Protein 8DKR (pdb70)

Sequence (486 aa):
GIPKTGGDKSVINLKFILAAIDAHKKLGWEPAGSKRIGFDVADDGEDANATTLMHGNVIMEVDEWDGLEDELLKSSSRVYNLAKIKGASVTYDSIGVGAHVGSKFAELNDASPDFKLIYDPFNAGGAVDKPDDVYMKLPHTTIKNKDHFSNIKAQKWEEVATRFRKTYEAVEHGKVYPFDELISINSETIHPDKLNQLCIELSSPRKDLDMNGRFKVESKKDMREKRKIKSPNIADSVIMSAILPIRKKSVINLKFILAAIDAHKKLGWEPAGSKRIGFDVADDGEDANATTLMHGNVIMEVDEWDGLEDELLKSSSRVYNLAKIKGASVTYDSIGVGAHVGSKFAELNDASPDFKLIYDPFNAGGAVDKPDDVYMKLPHTTIKNKDHFSNIKAQKWEEVATRFRKTYEAVEHGKVYPFDELISINSETIHPDKLNQLCIELSSPRKDLDMNGRFKVESKKDMREKRKIKSPNIADSVIMSAILPI

Radius of gyration: 25.77 Å; Cα contacts (8 Å, |Δi|>4): 961; chains: 2; bounding box: 63×64×79 Å

Solvent-accessible surface area: 23633 Å² total; per-residue (Å²): 121,130,28,137,96,53,68,88,116,28,9,0,47,18,59,28,0,5,1,0,18,20,0,1,119,98,51,56,34,104,28,80,52,66,77,13,0,0,0,7,1,2,47,70,73,118,9,14,2,0,4,0,9,1,44,11,11,0,0,35,52,20,57,54,33,121,6,69,87,131,76,6,110,159,5,0,36,98,0,9,76,41,0,98,134,61,52,6,35,0,17,12,17,22,84,53,16,0,69,91,0,15,77,44,0,35,109,57,19,122,85,15,127,108,40,124,6,120,61,67,86,17,73,21,55,17,91,15,31,124,56,96,70,78,75,94,162,77,117,176,93,36,47,59,18,87,73,14,11,23,30,21,49,0,18,12,4,33,61,1,12,41,31,0,99,42,0,18,39,8,26,22,53,56,110,137,34,77,85,103,65,1,0,0,0,11,27,155,62,11,111,96,99,52,28,59,50,0,2,66,21,0,16,18,3,65,79,23,50,23,203,113,38,58,9,59,5,14,36,60,118,20,3,64,112,140,58,162,56,180,8,5,4,0,0,30,0,0,3,6,0,2,21,86,112,90,222,255,147,21,11,0,31,13,77,34,0,11,7,0,26,27,0,2,114,106,53,56,30,121,28,79,52,61,81,8,0,0,0,9,2,1,62,72,69,110,10,12,2,0,4,0,7,4,44,13,15,0,0,32,50,21,59,54,31,122,7,57,89,132,68,6,89,152,4,0,35,96,0,11,77,44,0,103,130,60,52,7,24,1,13,14,17,20,78,50,16,0,66,91,0,13,74,46,0,38,95,37,23,129,82,16,117,137,42,123,7,115,61,54,86,21,66,24,51,18,88,12,76,144,56,92,63,76,76,96,152,79,117,177,92,33,54,68,16,97,73,41,9,22,27,13,44,0,10,29,3,38,87,6,14,40,59,0,91,41,0,28,41,10,33,94,119,59,92,136,36,83,86,100,66,0,0,0,0,10,33,139,58,10,108,83,76,72,30,20,51,0,2,17,18,0,12,13,1,88,120,46,119,24,202,114,52,63,20,50,3,12,30,59,122,20,7,55,116,141,36,130,9,126,7,2,4,2,0,28,0,0,3,6,0,15,21,106,80,150

Nearest PDB structures (foldseek):
  8dkr-assembly2_A  TM=1.004E+00  e=5.400E-51  Pseudomonas phage vB_PaeM_E217
  5c2f-assembly1_A  TM=9.040E-01  e=6.160E-22  Lederbergvirus Sf6
  4iee-assembly1_A  TM=9.134E-01  e=1.590E-20  Lederbergvirus Sf6
  5c10-assembly1_A  TM=8.909E-01  e=2.405E-20  Lederbergvirus Sf6
  5c15-assembly1_A  TM=8.812E-01  e=3.428E-20  Lederbergvirus Sf6

CATH classification: 3.30.420.240

Organism: NCBI:txid2034346

B-factor: mean 41.55, std 8.87, range [20.37, 93.96]

Foldseek 3Di:
DFFAADDAFFLADLLLLVLQACLCVVVPHDQADAWEKFWEADADPLDWIKIWIGRQQETFEIDTGHDHLVCLLVVLVVVVVVCVVVVHAYEYACPHSNVPNVVSLVVVQVVDPPDRHHYDYDHLQAAAPQQQDFPADDPPDGQTNVNAARHNNQVLSNQLSQQSVVSSCCRVVVDDDDPSSHHHYHPVNYDPVRSVLLSCLSRRWRWRADPSSYIDTHDPVCCCPVPNHGHSNRNSRVSRRPDDDDDD/DFLADLLLLVLQACLCVVVPHDQADAWEKFWEADQDQLAWIKIWIGRQQETFEIDTGHDHLVCLLVVLVVVVVVCVVVVHAYEYACPHSNVCNVVSLVVVQVVDPPDRHHYDYDHLQAAAPQQQDFPADDPPGGQGNVNAARHNNQVLSNQLSQQSVVSSCCRPVVDDDDPSSHHHYHDVNYDPVRSVLLSCLLRQWHWDADPSRYTDTHDQVCCCPVPNDGHSNRNSRVSSRPDDDD

Secondary structure (DSSP, 8-state):
-BSS-HHHHHHHBTHHHHHT----S-EEEEEE---STT--EEEEEEETTEEEEEEEE---GGGHHHHHHHHHHHHHHHT-EEEEE-SGGGGGHHHHHHHHHHH-SS----EEEE-TTSPPSSTTSEEEE-SS-EEEHHHHBSSHHHHHHHHHHHHHHHHHHHHHH-----GGGS-EE-GGGS-HHHHHHHHHHHT-SBEEE-TTS-EEEPPHHHHHHHH-----HHHHHHHHHT----/-----SS--BSS-HHHHHHHBTHHHHHT----S-EEEEEE---STT--EEEEEEETTEEEEEEEE---GGGHHHHHHHHHHHHHHHT-EEEEE-SGGGGGHHHHHHHHHHH-SS----EEEE-TTSPPSSTTSEEEE-SS-EEEHHHHBSSHHHHHHHHHHHHHHHHHHHHHS-----GGGS-EE-GGGS-HHHHHHHHHHHT-SBEEE-TTS-EEEPPHHHHHHHS-----HHHHHHHHHTPPP---

Structure (mmCIF, N/CA/C/O backbone):
data_8DKR
#
_entry.id   8DKR
#
_cell.length_a   59.601
_cell.length_b   62.628
_cell.length_c   149.253
_cell.angle_alpha   90.000
_cell.angle_beta   90.000
_cell.angle_gamma   90.000
#
_symmetry.space_group_name_H-M   'P 21 21 21'
#
loop_
_entity.id
_entity.type
_entity.pdbx_description
1 polymer 'Large terminase protein'
2 non-polymer 'MAGNESIUM ION'
3 water water
#
loop_
_atom_site.group_PDB
_atom_site.id
_atom_site.type_symbol
_atom_site.label_atom_id
_atom_site.label_alt_id
_atom_site.label_comp_id
_atom_site.label_asym_id
_atom_site.label_entity_id
_atom_site.label_seq_id
_atom_site.pdbx_PDB_ins_code
_atom_site.Cartn_x
_atom_site.Cartn_y
_atom_site.Cartn_z
_atom_site.occupancy
_atom_site.B_iso_or_equiv
_atom_site.auth_seq_id
_atom_site.auth_comp_id
_atom_site.auth_asym_id
_atom_site.auth_atom_id
_atom_site.pdbx_PDB_model_num
ATOM 1 N N . GLY A 1 1 ? 6.401 49.155 62.511 1.00 43.14 206 GLY B N 1
ATOM 2 C CA . GLY A 1 1 ? 5.986 50.480 62.932 1.00 50.08 206 GLY B CA 1
ATOM 3 C C . GLY A 1 1 ? 5.787 50.590 64.431 1.00 53.53 206 GLY B C 1
ATOM 4 O O . GLY A 1 1 ? 6.570 50.050 65.214 1.00 56.70 206 GLY B O 1
ATOM 5 N N . ILE A 1 2 ? 4.731 51.292 64.831 1.00 49.36 207 ILE B N 1
ATOM 6 C CA . ILE A 1 2 ? 4.429 51.495 66.246 1.00 45.28 207 ILE B CA 1
ATOM 7 C C . ILE A 1 2 ? 3.997 50.173 66.868 1.00 46.21 207 ILE B C 1
ATOM 8 O O . ILE A 1 2 ? 3.546 49.267 66.151 1.00 44.65 207 ILE B O 1
ATOM 13 N N . PRO A 1 3 ? 4.123 50.014 68.184 1.00 41.39 208 PRO B N 1
ATOM 14 C CA . PRO A 1 3 ? 3.635 48.786 68.821 1.00 42.06 208 PRO B CA 1
ATOM 15 C C . PRO A 1 3 ? 2.123 48.663 68.688 1.00 40.31 208 PRO B C 1
ATOM 16 O O . PRO A 1 3 ? 1.386 49.645 68.802 1.00 35.65 208 PRO B O 1
ATOM 20 N N . LYS A 1 4 ? 1.666 47.437 68.434 1.00 41.15 209 LYS B N 1
ATOM 21 C CA . LYS A 1 4 ? 0.255 47.155 68.207 1.00 43.07 209 LYS B CA 1
ATOM 22 C C . LYS A 1 4 ? -0.097 45.809 68.821 1.00 42.49 209 LYS B C 1
ATOM 23 O O . LYS A 1 4 ? 0.778 44.997 69.133 1.00 45.03 209 LYS B O 1
ATOM 29 N N . THR A 1 5 ? -1.396 45.573 68.978 1.00 44.67 210 THR B N 1
ATOM 30 C CA . THR A 1 5 ? -1.911 44.311 69.485 1.00 47.65 210 THR B CA 1
ATOM 31 C C . THR A 1 5 ? -2.604 43.540 68.367 1.00 46.76 210 THR B C 1
ATOM 32 O O . THR A 1 5 ? -2.973 44.098 67.331 1.00 51.28 210 THR B O 1
ATOM 36 N N . GLY A 1 6 ? -2.773 42.242 68.591 1.00 49.33 211 GLY B N 1
ATOM 37 C CA . GLY A 1 6 ? -3.419 41.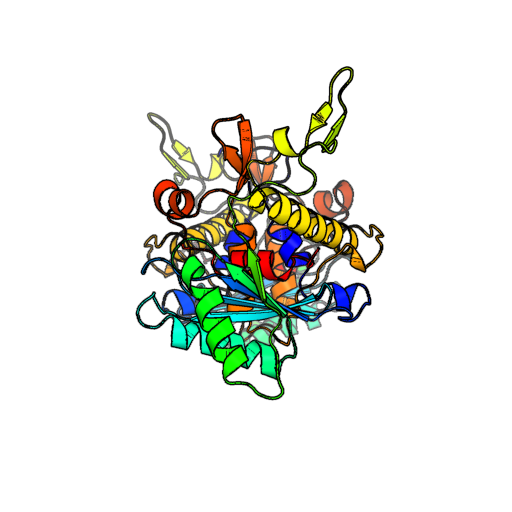392 67.616 1.00 50.37 211 GLY B CA 1
ATOM 38 C C . GLY A 1 6 ? -2.520 41.066 66.438 1.00 57.73 211 GLY B C 1
ATOM 39 O O . GLY A 1 6 ? -1.303 41.276 66.454 1.00 56.83 211 GLY B O 1
ATOM 40 N N . GLY A 1 7 ? -3.149 40.538 65.390 1.00 56.44 212 GLY B N 1
ATOM 41 C CA . GLY A 1 7 ? -2.408 40.149 64.206 1.00 52.53 212 GLY B CA 1
ATOM 42 C C . GLY A 1 7 ? -1.654 38.845 64.412 1.00 54.24 212 GLY B C 1
ATOM 43 O O . GLY A 1 7 ? -2.047 37.985 65.202 1.00 53.45 212 GLY B O 1
ATOM 44 N N . ASP A 1 8 ? -0.541 38.703 63.678 1.00 57.38 213 ASP B N 1
ATOM 45 C CA . ASP A 1 8 ? 0.270 37.494 63.778 1.00 57.35 213 ASP B CA 1
ATOM 46 C C . ASP A 1 8 ? 1.736 37.758 63.454 1.00 56.92 213 ASP B C 1
ATOM 47 O O . ASP A 1 8 ? 2.430 36.861 62.961 1.00 60.76 213 ASP B O 1
ATOM 52 N N . LYS A 1 9 ? 2.228 38.964 63.726 1.00 51.83 214 LYS B N 1
ATOM 53 C CA . LYS A 1 9 ? 3.598 39.307 63.374 1.00 51.24 214 LYS B CA 1
ATOM 54 C C . LYS A 1 9 ? 4.567 38.815 64.439 1.00 45.71 214 LYS B C 1
ATOM 55 O O . LYS A 1 9 ? 4.382 39.080 65.631 1.00 45.62 214 LYS B O 1
ATOM 61 N N . SER A 1 10 ? 5.606 38.108 64.005 1.00 44.31 215 SER B N 1
ATOM 62 C CA . SER A 1 10 ? 6.616 37.616 64.930 1.00 40.20 215 SER B CA 1
ATOM 63 C C . SER A 1 10 ? 7.443 38.777 65.466 1.00 39.94 215 SER B C 1
ATOM 64 O O . SER A 1 10 ? 7.668 39.777 64.778 1.00 36.86 215 SER B O 1
ATOM 67 N N . VAL A 1 11 ? 7.898 38.644 66.714 1.00 38.03 216 VAL B N 1
ATOM 68 C CA . VAL A 1 11 ? 8.881 39.595 67.224 1.00 34.06 216 VAL B CA 1
ATOM 69 C C . VAL A 1 11 ? 10.159 39.513 66.398 1.00 36.43 216 VAL B C 1
ATOM 70 O O . VAL A 1 11 ? 10.758 40.537 66.046 1.00 31.39 216 VAL B O 1
ATOM 74 N N . ILE A 1 12 ? 10.575 38.298 66.045 1.00 31.72 217 ILE B N 1
ATOM 75 C CA . ILE A 1 12 ? 11.761 38.067 65.230 1.00 31.61 217 ILE B CA 1
ATOM 76 C C . ILE A 1 12 ? 11.304 37.360 63.961 1.00 36.12 217 ILE B C 1
ATOM 77 O O . ILE A 1 12 ? 10.903 36.189 64.005 1.00 32.51 217 ILE B O 1
ATOM 82 N N . ASN A 1 13 ? 11.360 38.069 62.835 1.00 32.78 218 ASN B N 1
ATOM 83 C CA . ASN A 1 13 ? 10.929 37.503 61.563 1.00 35.66 218 ASN B CA 1
ATOM 84 C C . ASN A 1 13 ? 11.782 36.291 61.206 1.00 35.66 218 ASN B C 1
ATOM 85 O O . ASN A 1 13 ? 13.012 36.336 61.293 1.00 36.22 218 ASN B O 1
ATOM 90 N N . LEU A 1 14 ? 11.113 35.203 60.806 1.00 37.03 219 LEU B N 1
ATOM 91 C CA . LEU A 1 14 ? 11.803 33.952 60.500 1.00 34.64 219 LEU B CA 1
ATOM 92 C C . LEU A 1 14 ? 12.876 34.132 59.433 1.00 36.30 219 LEU B C 1
ATOM 93 O O . LEU A 1 14 ? 13.919 33.465 59.485 1.00 35.76 219 LEU B O 1
ATOM 98 N N . LYS A 1 15 ? 12.647 35.019 58.460 1.00 35.93 220 LYS B N 1
ATOM 99 C CA . LYS A 1 15 ? 13.634 35.196 57.401 1.00 36.11 220 LYS B CA 1
ATOM 100 C C . LYS A 1 15 ? 14.912 35.834 57.932 1.00 37.70 220 LYS B C 1
ATOM 101 O O . LYS A 1 15 ? 16.006 35.511 57.453 1.00 32.93 220 LYS B O 1
ATOM 107 N N . PHE A 1 16 ? 14.799 36.700 58.945 1.00 31.63 221 PHE B N 1
ATOM 108 C CA . PHE A 1 16 ? 15.987 37.214 59.620 1.00 32.17 221 PHE B CA 1
ATOM 109 C C . PHE A 1 16 ? 16.792 36.074 60.231 1.00 33.69 221 PHE B C 1
ATOM 110 O O . PHE A 1 16 ? 18.020 36.009 60.086 1.00 35.80 221 PHE B O 1
ATOM 118 N N . ILE A 1 17 ? 16.106 35.164 60.925 1.00 34.11 222 ILE B N 1
ATOM 119 C CA . ILE A 1 17 ? 16.778 34.055 61.598 1.00 33.71 222 ILE B CA 1
ATOM 120 C C . ILE A 1 17 ? 17.479 33.163 60.585 1.00 34.45 222 ILE B C 1
ATOM 121 O O . ILE A 1 17 ? 18.630 32.754 60.784 1.00 31.52 222 ILE B O 1
ATOM 126 N N . LEU A 1 18 ? 16.792 32.839 59.487 1.00 37.41 223 LEU B N 1
ATOM 127 C CA . LEU A 1 18 ? 17.418 32.040 58.437 1.00 34.28 223 LEU B CA 1
ATOM 128 C C . LEU A 1 18 ? 18.645 32.742 57.867 1.00 33.37 223 LEU B C 1
ATOM 129 O O . LEU A 1 18 ? 19.700 32.123 57.689 1.00 35.99 223 LEU B O 1
ATOM 134 N N . ALA A 1 19 ? 18.525 34.038 57.565 1.00 30.50 224 ALA B N 1
ATOM 135 C CA . ALA A 1 19 ? 19.671 34.774 57.043 1.00 33.26 224 ALA B CA 1
ATOM 136 C C . ALA A 1 19 ? 20.831 34.785 58.031 1.00 39.19 224 ALA B C 1
ATOM 137 O O . ALA A 1 19 ? 21.995 34.841 57.617 1.00 37.91 224 ALA B O 1
ATOM 139 N N . ALA A 1 20 ? 20.539 34.722 59.332 1.00 34.31 225 ALA B N 1
ATOM 140 C CA . ALA A 1 20 ? 21.582 34.764 60.350 1.00 33.75 225 ALA B CA 1
ATOM 141 C C . ALA A 1 20 ? 22.342 33.451 60.501 1.00 36.19 225 ALA B C 1
ATOM 142 O O . ALA A 1 20 ? 23.404 33.445 61.133 1.00 34.94 225 ALA B O 1
ATOM 144 N N . ILE A 1 21 ? 21.833 32.347 59.954 1.00 36.09 226 ILE B N 1
ATOM 145 C CA . ILE A 1 21 ? 22.511 31.061 60.090 1.00 35.96 226 ILE B CA 1
ATOM 146 C C . ILE A 1 21 ? 23.838 31.117 59.343 1.00 39.31 226 ILE B C 1
ATOM 147 O O . ILE A 1 21 ? 23.871 31.327 58.126 1.00 34.15 226 ILE B O 1
ATOM 152 N N . ASP A 1 22 ? 24.938 30.927 60.076 1.00 38.25 227 ASP B N 1
ATOM 153 C CA . ASP A 1 22 ? 26.291 31.030 59.526 1.00 34.92 227 ASP B CA 1
ATOM 154 C C . ASP A 1 22 ? 26.527 32.380 58.859 1.00 36.18 227 ASP B C 1
ATOM 155 O O . ASP A 1 22 ? 27.341 32.497 57.939 1.00 38.33 227 ASP B O 1
ATOM 160 N N . ALA A 1 23 ? 25.805 33.407 59.318 1.00 32.58 228 ALA B N 1
ATOM 161 C CA . ALA A 1 23 ? 25.983 34.746 58.768 1.00 34.87 228 ALA B CA 1
ATOM 162 C C . ALA A 1 23 ? 27.405 35.251 58.963 1.00 39.12 228 ALA B C 1
ATOM 163 O O . ALA A 1 23 ? 27.902 36.024 58.139 1.00 35.95 228 ALA B O 1
ATOM 165 N N . HIS A 1 24 ? 28.073 34.838 60.044 1.00 36.13 229 HIS B N 1
ATOM 166 C CA . HIS A 1 24 ? 29.452 35.266 60.250 1.00 34.34 229 HIS B CA 1
ATOM 167 C C . HIS A 1 24 ? 30.388 34.620 59.237 1.00 38.99 229 HIS B C 1
ATOM 168 O O . HIS A 1 24 ? 31.407 35.217 58.868 1.00 36.30 229 HIS B O 1
ATOM 175 N N . LYS A 1 25 ? 30.060 33.410 58.776 1.00 39.15 230 LYS B N 1
ATOM 176 C CA . LYS A 1 25 ? 30.820 32.797 57.691 1.00 38.79 230 LYS B CA 1
ATOM 177 C C . LYS A 1 25 ? 30.566 33.519 56.374 1.00 41.48 230 LYS B C 1
ATOM 178 O O . LYS A 1 25 ? 31.497 33.750 55.593 1.00 42.87 230 LYS B O 1
ATOM 184 N N . LYS A 1 26 ? 29.307 33.880 56.113 1.00 39.99 231 LYS B N 1
ATOM 185 C CA . LYS A 1 26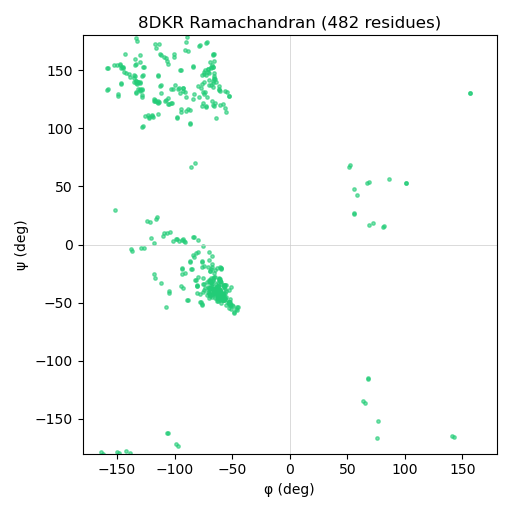 ? 28.958 34.558 54.869 1.00 40.88 231 LYS B CA 1
ATOM 186 C C . LYS A 1 26 ? 29.578 35.949 54.794 1.00 44.13 231 LYS B C 1
ATOM 187 O O . LYS A 1 26 ? 30.076 36.356 53.738 1.00 44.12 231 LYS B O 1
ATOM 193 N N . LEU A 1 27 ? 29.557 36.692 55.901 1.00 40.16 232 LEU B N 1
ATOM 194 C CA . LEU A 1 27 ? 30.013 38.075 55.909 1.00 39.66 232 LEU B CA 1
ATOM 195 C C . LEU A 1 27 ? 31.474 38.228 56.308 1.00 41.85 232 LEU B C 1
ATOM 196 O O . LEU A 1 27 ? 32.074 39.267 56.004 1.00 45.52 232 LEU B O 1
ATOM 201 N N . GLY A 1 28 ? 32.055 37.241 56.990 1.00 43.77 233 GLY B N 1
ATOM 202 C CA . GLY A 1 28 ? 33.492 37.218 57.185 1.00 46.89 233 GLY B CA 1
ATOM 203 C C . GLY A 1 28 ? 34.006 37.686 58.532 1.00 42.95 233 GLY B C 1
ATOM 204 O O . GLY A 1 28 ? 34.876 38.559 58.596 1.00 43.82 233 GLY B O 1
ATOM 205 N N . TRP A 1 29 ? 33.488 37.116 59.617 1.00 42.26 234 TRP B N 1
ATOM 206 C CA . TRP A 1 29 ? 34.047 37.334 60.943 1.00 38.72 234 TRP B CA 1
ATOM 207 C C . TRP A 1 29 ? 33.887 36.066 61.767 1.00 36.39 234 TRP B C 1
ATOM 208 O O . TRP A 1 29 ? 32.980 35.265 61.542 1.00 35.14 234 TRP B O 1
ATOM 219 N N . GLU A 1 30 ? 34.789 35.878 62.707 1.00 34.89 235 GLU B N 1
ATOM 220 C CA . GLU A 1 30 ? 34.767 34.731 63.596 1.00 36.39 235 GLU B CA 1
ATOM 221 C C . GLU A 1 30 ? 34.300 35.149 64.990 1.00 37.11 235 GLU B C 1
ATOM 222 O O . GLU A 1 30 ? 34.421 36.320 65.370 1.00 34.68 235 GLU B O 1
ATOM 228 N N . PRO A 1 31 ? 33.742 34.223 65.775 1.00 35.39 236 PRO B N 1
ATOM 229 C CA . PRO A 1 31 ? 33.226 34.591 67.105 1.00 35.20 236 PRO B CA 1
ATOM 230 C C . PRO A 1 31 ? 34.305 35.208 67.983 1.00 33.73 236 PRO B C 1
ATOM 231 O O . PRO A 1 31 ? 35.344 34.598 68.250 1.00 33.28 236 PRO B O 1
ATOM 235 N N . ALA A 1 32 ? 34.052 36.441 68.418 1.00 33.36 237 ALA B N 1
ATOM 236 C CA . ALA A 1 32 ? 34.977 37.177 69.271 1.00 34.13 237 ALA B CA 1
ATOM 237 C C . ALA A 1 32 ? 34.179 38.099 70.181 1.00 37.79 237 ALA B C 1
ATOM 238 O O . ALA A 1 32 ? 33.326 38.855 69.706 1.00 39.50 237 ALA B O 1
ATOM 240 N N . GLY A 1 33 ? 34.458 38.036 71.475 1.00 33.64 238 GLY B N 1
ATOM 241 C CA . GLY A 1 33 ? 33.773 38.828 72.468 1.00 33.90 238 GLY B CA 1
ATOM 242 C C . GLY A 1 33 ? 33.567 38.023 73.730 1.00 33.00 238 GLY B C 1
ATOM 243 O O . GLY A 1 33 ? 34.164 36.965 73.919 1.00 33.61 238 GLY B O 1
ATOM 244 N N . SER A 1 34 ? 32.702 38.532 74.603 1.00 34.82 239 SER B N 1
ATOM 245 C CA . SER A 1 34 ? 32.440 37.861 75.867 1.00 36.43 239 SER B CA 1
ATOM 246 C C . SER A 1 34 ? 31.646 36.580 75.635 1.00 36.15 239 SER B C 1
ATOM 247 O O . SER A 1 34 ? 30.877 36.465 74.677 1.00 31.05 239 SER B O 1
ATOM 250 N N . LYS A 1 35 ? 31.838 35.610 76.525 1.00 30.47 240 LYS B N 1
ATOM 251 C CA . LYS A 1 35 ? 31.117 34.346 76.459 1.00 34.31 240 LYS B CA 1
ATOM 252 C C . LYS A 1 35 ? 29.998 34.345 77.491 1.00 32.47 240 LYS B C 1
ATOM 253 O O . LYS A 1 35 ? 30.248 34.510 78.692 1.00 36.41 240 LYS B O 1
ATOM 259 N N . ARG A 1 36 ? 28.767 34.159 77.020 1.00 34.69 241 ARG B N 1
ATOM 260 C CA . ARG A 1 36 ? 27.592 34.316 77.863 1.00 33.44 241 ARG B CA 1
ATOM 261 C C . ARG A 1 36 ? 26.646 33.143 77.667 1.00 33.70 241 ARG B C 1
ATOM 262 O O . ARG A 1 36 ? 26.446 32.668 76.546 1.00 34.68 241 ARG B O 1
ATOM 270 N N . ILE A 1 37 ? 26.049 32.695 78.767 1.00 31.60 242 ILE B N 1
ATOM 271 C CA . ILE A 1 37 ? 25.087 31.605 78.768 1.00 29.12 242 ILE B CA 1
ATOM 272 C C . ILE A 1 37 ? 23.758 32.141 79.270 1.00 30.93 242 ILE B C 1
ATOM 273 O O . ILE A 1 37 ? 23.691 32.720 80.358 1.00 33.08 242 ILE B O 1
ATOM 278 N N . GLY A 1 38 ? 22.707 31.947 78.481 1.00 27.93 243 GLY B N 1
ATOM 279 C CA . GLY A 1 38 ? 21.355 32.164 78.953 1.00 30.88 243 GLY B CA 1
ATOM 280 C C . GLY A 1 38 ? 20.786 30.859 79.491 1.00 31.81 243 GLY B C 1
ATOM 281 O O . GLY A 1 38 ? 20.936 29.803 78.879 1.00 31.42 243 GLY B O 1
ATOM 282 N N . PHE A 1 39 ? 20.147 30.951 80.656 1.00 30.74 244 PHE B N 1
ATOM 283 C CA . PHE A 1 39 ? 19.665 29.783 81.395 1.00 31.95 244 PHE B CA 1
ATOM 284 C C . PHE A 1 39 ? 18.193 30.007 81.728 1.00 34.94 244 PHE B C 1
ATOM 285 O O . PHE A 1 39 ? 17.864 30.751 82.659 1.00 28.97 244 PHE B O 1
ATOM 293 N N . ASP A 1 40 ? 17.308 29.373 80.961 1.00 33.82 245 ASP B N 1
ATOM 294 C CA . ASP A 1 40 ? 15.883 29.394 81.259 1.00 40.66 245 ASP B CA 1
ATOM 295 C C . ASP A 1 40 ? 15.526 28.186 82.117 1.00 39.76 245 ASP B C 1
ATOM 296 O O . ASP A 1 40 ? 15.898 27.051 81.792 1.00 37.72 245 ASP B O 1
ATOM 301 N N . VAL A 1 41 ? 14.780 28.437 83.191 1.00 37.69 246 VAL B N 1
ATOM 302 C CA . VAL A 1 41 ? 14.544 27.474 84.262 1.00 41.40 246 VAL B CA 1
ATOM 303 C C . VAL A 1 41 ? 13.106 26.987 84.154 1.00 42.75 246 VAL B C 1
ATOM 304 O O . VAL A 1 41 ? 12.167 27.794 84.167 1.00 42.32 246 VAL B O 1
ATOM 308 N N . ALA A 1 42 ? 12.933 25.671 84.052 1.00 40.93 247 ALA B N 1
ATOM 309 C CA . ALA A 1 42 ? 11.604 25.099 83.886 1.00 46.01 247 ALA B CA 1
ATOM 310 C C . ALA A 1 42 ? 10.745 25.348 85.120 1.00 50.81 247 ALA B C 1
ATOM 311 O O . ALA A 1 42 ? 11.226 25.297 86.256 1.00 49.20 247 ALA B O 1
ATOM 313 N N . ASP A 1 43 ? 9.455 25.610 84.888 1.00 54.91 248 ASP B N 1
ATOM 314 C CA . ASP A 1 43 ? 8.512 25.902 85.958 1.00 57.99 248 ASP B CA 1
ATOM 315 C C . ASP A 1 43 ? 7.363 24.909 86.077 1.00 65.10 248 ASP B C 1
ATOM 316 O O . ASP A 1 43 ? 6.815 24.767 87.175 1.00 62.83 248 ASP B O 1
ATOM 321 N N . ASP A 1 44 ? 6.986 24.221 84.999 1.00 64.51 249 ASP B N 1
ATOM 322 C CA . ASP A 1 44 ? 5.973 23.175 85.054 1.00 63.92 249 ASP B CA 1
ATOM 323 C C . ASP A 1 44 ? 6.425 22.010 84.187 1.00 65.08 249 ASP B C 1
ATOM 324 O O . ASP A 1 44 ? 7.498 22.042 83.576 1.00 64.25 249 ASP B O 1
ATOM 329 N N . GLY A 1 45 ? 5.591 20.968 84.133 1.00 62.49 250 GLY B N 1
ATOM 330 C CA . GLY A 1 45 ? 5.844 19.881 83.205 1.00 63.23 250 GLY B CA 1
ATOM 331 C C . GLY A 1 45 ? 5.751 20.326 81.763 1.00 66.04 250 GLY B C 1
ATOM 332 O O . GLY A 1 45 ? 6.325 19.681 80.879 1.00 63.79 250 GLY B O 1
ATOM 333 N N . GLU A 1 46 ? 5.044 21.430 81.513 1.00 65.33 251 GLU B N 1
ATOM 334 C CA . GLU A 1 46 ? 4.941 22.040 80.195 1.00 73.58 251 GLU B CA 1
ATOM 335 C C . GLU A 1 46 ? 6.245 22.687 79.757 1.00 69.57 251 GLU B C 1
ATOM 336 O O . GLU A 1 46 ? 6.382 23.029 78.578 1.00 68.72 251 GLU B O 1
ATOM 342 N N . ASP A 1 47 ? 7.192 22.868 80.670 1.00 62.97 252 ASP B N 1
ATOM 343 C CA . ASP A 1 47 ? 8.449 23.530 80.374 1.00 59.63 252 ASP B CA 1
ATOM 344 C C . ASP A 1 47 ? 9.610 22.552 80.455 1.00 57.63 252 ASP B C 1
ATOM 345 O O . ASP A 1 47 ? 9.500 21.450 81.001 1.00 57.55 252 ASP B O 1
ATOM 350 N N . ALA A 1 48 ? 10.731 22.980 79.886 1.00 54.50 253 ALA B N 1
ATOM 351 C CA . ALA A 1 48 ? 12.005 22.299 80.014 1.00 49.81 253 ALA B CA 1
ATOM 352 C C . ALA A 1 48 ? 13.069 23.340 80.319 1.00 44.13 253 ALA B C 1
ATOM 353 O O . ALA A 1 48 ? 12.917 24.517 79.981 1.00 46.10 253 ALA B O 1
ATOM 355 N N . ASN A 1 49 ? 14.144 22.908 80.965 1.00 33.76 254 ASN B N 1
ATOM 356 C CA . ASN A 1 49 ? 15.276 23.793 81.183 1.00 35.34 254 ASN B CA 1
ATOM 357 C C . ASN A 1 49 ? 16.070 23.931 79.893 1.00 41.88 254 ASN B C 1
ATOM 358 O O . ASN A 1 49 ? 16.291 22.950 79.176 1.00 42.24 254 ASN B O 1
ATOM 363 N N . ALA A 1 50 ? 16.503 25.152 79.602 1.00 37.53 255 ALA B N 1
ATOM 364 C CA . ALA A 1 50 ? 17.190 25.430 78.350 1.00 39.58 255 ALA B CA 1
ATOM 365 C C . ALA A 1 50 ? 18.419 26.283 78.612 1.00 36.19 255 ALA B C 1
ATOM 366 O O . ALA A 1 50 ? 18.414 27.147 79.493 1.00 33.23 255 ALA B O 1
ATOM 368 N N . THR A 1 51 ? 19.469 26.033 77.838 1.00 33.20 256 THR B N 1
ATOM 369 C CA . THR A 1 51 ? 20.694 26.812 77.909 1.00 34.19 256 THR B CA 1
ATOM 370 C C . THR A 1 51 ? 21.144 27.181 76.504 1.00 34.98 256 THR B C 1
ATOM 371 O O . THR A 1 51 ? 21.075 26.362 75.578 1.00 31.05 256 THR B O 1
ATOM 375 N N . THR A 1 52 ? 21.598 28.424 76.354 1.00 29.55 257 THR B N 1
ATOM 376 C CA . THR A 1 52 ? 22.190 28.891 75.106 1.00 34.85 257 THR B CA 1
ATOM 377 C C . THR A 1 52 ? 23.538 29.528 75.399 1.00 34.35 257 THR B C 1
ATOM 378 O O . THR A 1 52 ? 23.642 30.386 76.278 1.00 32.45 257 THR B O 1
ATOM 382 N N . LEU A 1 53 ? 24.566 29.092 74.677 1.00 34.63 258 LEU B N 1
ATOM 383 C CA . LEU A 1 53 ? 25.916 29.629 74.787 1.00 32.59 258 LEU B CA 1
ATOM 384 C C . LEU A 1 53 ? 26.203 30.489 73.567 1.00 32.70 258 LEU B C 1
ATOM 385 O O . LEU A 1 53 ? 26.148 29.992 72.432 1.00 35.63 258 LEU B O 1
ATOM 390 N N . MET A 1 54 ? 26.512 31.764 73.806 1.00 31.07 259 MET B N 1
ATOM 391 C CA . MET A 1 54 ? 26.949 32.701 72.784 1.00 31.85 259 MET B CA 1
ATOM 392 C C . MET A 1 54 ? 28.392 33.110 73.049 1.00 33.81 259 MET B C 1
ATOM 393 O O . MET A 1 54 ? 28.809 33.248 74.207 1.00 36.18 259 MET B O 1
ATOM 398 N N . HIS A 1 55 ? 29.141 33.317 71.968 1.00 31.68 260 HIS B N 1
ATOM 399 C CA . HIS A 1 55 ? 30.506 33.829 72.018 1.00 31.97 260 HIS B CA 1
ATOM 400 C C . HIS A 1 55 ? 30.539 35.095 71.173 1.00 33.63 260 HIS B C 1
ATOM 401 O O . HIS A 1 55 ? 30.452 35.027 69.942 1.00 33.18 260 HIS B O 1
ATOM 408 N N . GLY A 1 56 ? 30.669 36.245 71.827 1.00 34.35 261 GLY B N 1
ATOM 409 C CA . GLY A 1 56 ? 30.512 37.509 71.136 1.00 31.48 261 GLY B CA 1
ATOM 410 C C . GLY A 1 56 ? 29.072 37.697 70.707 1.00 33.29 261 GLY B C 1
ATOM 411 O O . GLY A 1 56 ? 28.177 37.768 71.554 1.00 30.78 261 GLY B O 1
ATOM 412 N N . ASN A 1 57 ? 28.822 37.751 69.397 1.00 29.98 262 ASN B N 1
ATOM 413 C CA . ASN A 1 57 ? 27.461 37.849 68.881 1.00 29.74 262 ASN B CA 1
ATOM 414 C C . ASN A 1 57 ? 27.070 36.619 68.068 1.00 33.05 262 ASN B C 1
ATOM 415 O O . ASN A 1 57 ? 26.164 36.694 67.232 1.00 31.21 262 ASN B O 1
ATOM 420 N N . VAL A 1 58 ? 27.726 35.487 68.305 1.00 28.44 263 VAL B N 1
ATOM 421 C CA . VAL A 1 58 ? 27.475 34.254 67.570 1.00 30.63 263 VAL B CA 1
ATOM 422 C C . VAL A 1 58 ? 26.880 33.238 68.535 1.00 32.00 263 VAL B C 1
ATOM 423 O O . VAL A 1 58 ? 27.485 32.924 69.568 1.00 29.82 263 VAL B O 1
ATOM 427 N N . ILE A 1 59 ? 25.694 32.728 68.207 1.00 29.86 264 ILE B N 1
ATOM 428 C CA . ILE A 1 59 ? 25.106 31.645 68.988 1.00 31.90 264 ILE B CA 1
ATOM 429 C C . ILE A 1 59 ? 25.877 30.366 68.693 1.00 34.94 264 ILE B C 1
ATOM 430 O O . ILE A 1 59 ? 25.908 29.892 67.551 1.00 33.25 264 ILE B O 1
ATOM 435 N N . MET A 1 60 ? 26.494 29.796 69.725 1.00 30.37 265 MET B N 1
ATOM 436 C CA . MET A 1 60 ? 27.404 28.667 69.574 1.00 31.94 265 MET B CA 1
ATOM 437 C C . MET A 1 60 ? 26.813 27.339 70.013 1.00 37.27 265 MET B C 1
ATOM 438 O O . MET A 1 60 ? 27.057 26.321 69.364 1.00 39.71 265 MET B O 1
ATOM 443 N N . GLU A 1 61 ? 26.055 27.303 71.105 1.00 34.80 266 GLU B N 1
ATOM 444 C CA . GLU A 1 61 ? 25.537 26.028 71.585 1.00 36.24 266 GLU B CA 1
ATOM 445 C C . GLU A 1 61 ? 24.126 26.195 72.122 1.00 40.42 266 GLU B C 1
ATOM 446 O O . GLU A 1 61 ? 23.770 27.240 72.668 1.00 37.00 266 GLU B O 1
ATOM 452 N N . VAL A 1 62 ? 23.327 25.145 71.964 1.00 39.76 267 VAL B N 1
ATOM 453 C CA . VAL A 1 62 ? 21.975 25.095 72.507 1.00 40.12 267 VAL B CA 1
ATOM 454 C C . VAL A 1 62 ? 21.775 23.731 73.153 1.00 38.35 267 VAL B C 1
ATOM 455 O O . VAL A 1 62 ? 22.219 22.711 72.616 1.00 43.37 267 VAL B O 1
ATOM 459 N N . ASP A 1 63 ? 21.106 23.708 74.306 1.00 39.40 268 ASP B N 1
ATOM 460 C CA . ASP A 1 63 ? 20.866 22.444 74.989 1.00 39.47 268 ASP B CA 1
ATOM 461 C C . ASP A 1 63 ? 19.595 22.540 75.821 1.00 40.26 268 ASP B C 1
ATOM 462 O O . ASP A 1 63 ? 19.190 23.624 76.248 1.00 41.54 268 ASP B O 1
ATOM 467 N N . GLU A 1 64 ? 18.982 21.382 76.058 1.00 40.77 269 GLU B N 1
ATOM 468 C CA . GLU A 1 64 ? 17.665 21.295 76.669 1.00 41.67 269 GLU B CA 1
ATOM 469 C C . GLU A 1 64 ? 17.608 20.038 77.526 1.00 42.39 269 GLU B C 1
ATOM 470 O O . GLU A 1 64 ? 18.125 18.991 77.127 1.00 41.57 269 GLU B O 1
ATOM 476 N N . TRP A 1 65 ? 16.989 20.144 78.702 1.00 43.14 270 TRP B N 1
ATOM 477 C CA . TRP A 1 65 ? 16.870 18.979 79.571 1.00 41.58 270 TRP B CA 1
ATOM 478 C C . TRP A 1 65 ? 15.708 19.162 80.538 1.00 40.70 270 TRP B C 1
ATOM 479 O O . TRP A 1 65 ? 15.345 20.286 80.891 1.00 39.46 270 TRP B O 1
ATOM 490 N N . ASP A 1 66 ? 15.132 18.036 80.955 1.00 44.82 271 ASP B N 1
ATOM 491 C CA . ASP A 1 66 ? 14.007 18.040 81.878 1.00 47.15 271 ASP B CA 1
ATOM 492 C C . ASP A 1 66 ? 14.486 18.135 83.322 1.00 45.42 271 ASP B C 1
ATOM 493 O O . ASP A 1 66 ? 15.599 17.725 83.662 1.00 47.47 271 ASP B O 1
ATOM 498 N N . GLY A 1 67 ? 13.623 18.678 84.174 1.00 43.37 272 GLY B N 1
ATOM 499 C CA . GLY A 1 67 ? 13.937 18.835 85.579 1.00 43.37 272 GLY B CA 1
ATOM 500 C C . GLY A 1 67 ? 13.115 19.930 86.222 1.00 45.79 272 GLY B C 1
ATOM 501 O O . GLY A 1 67 ? 13.032 21.042 85.693 1.00 42.21 272 GLY B O 1
ATOM 502 N N . LEU A 1 68 ? 12.502 19.629 87.364 1.00 48.81 273 LEU B N 1
ATOM 503 C CA . LEU A 1 68 ? 11.678 20.587 88.075 1.00 46.69 273 LEU B CA 1
ATOM 504 C C . LEU A 1 68 ? 12.437 21.085 89.308 1.00 47.29 273 LEU B C 1
ATOM 505 O O . LEU A 1 68 ? 13.667 20.950 89.391 1.00 44.45 273 LEU B O 1
ATOM 510 N N . GLU A 1 69 ? 11.707 21.669 90.262 1.00 47.08 274 GLU B N 1
ATOM 511 C CA . GLU A 1 69 ? 12.357 22.316 91.398 1.00 46.94 274 GLU B CA 1
ATOM 512 C C . GLU A 1 69 ? 13.113 21.315 92.266 1.00 47.28 274 GLU B C 1
ATOM 513 O O . GLU A 1 69 ? 14.196 21.622 92.777 1.00 43.83 274 GLU B O 1
ATOM 519 N N . ASP A 1 70 ? 12.568 20.107 92.434 1.00 48.77 275 ASP B N 1
ATOM 520 C CA . ASP A 1 70 ? 13.160 19.136 93.351 1.00 54.01 275 ASP B CA 1
ATOM 521 C C . ASP A 1 70 ? 14.496 18.573 92.871 1.00 49.41 275 ASP B C 1
ATOM 522 O O . ASP A 1 70 ? 15.138 17.837 93.626 1.00 49.46 275 ASP B O 1
ATOM 527 N N . GLU A 1 71 ? 14.933 18.890 91.650 1.00 52.08 276 GLU B N 1
ATOM 528 C CA . GLU A 1 71 ? 16.285 18.566 91.205 1.00 50.78 276 GLU B CA 1
ATOM 529 C C . GLU A 1 71 ? 17.047 19.820 90.792 1.00 47.73 276 GLU B C 1
ATOM 530 O O . GLU A 1 71 ? 18.066 19.729 90.093 1.00 46.56 276 GLU B O 1
ATOM 536 N N . LEU A 1 72 ? 16.579 20.986 91.252 1.00 44.78 277 LEU B N 1
ATOM 537 C CA . LEU A 1 72 ? 17.166 22.263 90.861 1.00 43.12 277 LEU B CA 1
ATOM 538 C C . LEU A 1 72 ? 18.673 22.270 91.072 1.00 43.36 277 LEU B C 1
ATOM 539 O O . LEU A 1 72 ? 19.432 22.673 90.181 1.00 46.04 277 LEU B O 1
ATOM 544 N N . LEU A 1 73 ? 19.120 21.810 92.245 1.00 39.65 278 LEU B N 1
ATOM 545 C CA . LEU A 1 73 ? 20.548 21.733 92.537 1.00 40.49 278 LEU B CA 1
ATOM 546 C C . LEU A 1 73 ? 21.301 21.118 91.367 1.00 41.38 278 LEU B C 1
ATOM 547 O O . LEU A 1 73 ? 22.188 21.751 90.778 1.00 46.08 278 LEU B O 1
ATOM 552 N N . LYS A 1 74 ? 20.899 19.907 90.971 1.00 41.36 279 LYS B N 1
ATOM 553 C CA . LYS A 1 74 ? 21.537 19.242 89.841 1.00 43.23 279 LYS B CA 1
ATOM 554 C C . LYS A 1 74 ? 21.556 20.155 88.623 1.00 40.30 279 LYS B C 1
ATOM 555 O O . LYS A 1 74 ? 22.624 20.450 88.069 1.00 37.76 279 LYS B O 1
ATOM 561 N N . SER A 1 75 ? 20.381 20.655 88.229 1.00 41.57 280 SER B N 1
ATOM 562 C CA . SER A 1 75 ? 20.302 21.579 87.102 1.00 40.17 280 SER B CA 1
ATOM 563 C C . SER A 1 75 ? 21.280 22.730 87.283 1.00 39.26 280 SER B C 1
ATOM 564 O O . SER A 1 75 ? 22.107 23.002 86.403 1.00 34.19 280 SER B O 1
ATOM 567 N N . SER A 1 76 ? 21.232 23.387 88.448 1.00 32.95 281 SER B N 1
ATOM 568 C CA . SER A 1 76 ? 22.135 24.507 88.685 1.00 33.81 281 SER B CA 1
ATOM 569 C C . SER A 1 76 ? 23.579 24.068 88.501 1.00 37.23 281 SER B C 1
ATOM 570 O O . SER A 1 76 ? 24.348 24.710 87.770 1.00 36.26 281 SER B O 1
ATOM 573 N N . SER A 1 77 ? 23.940 22.924 89.095 1.00 32.43 282 SER B N 1
ATOM 574 C CA . SER A 1 77 ? 25.298 22.413 88.952 1.00 37.67 282 SER B CA 1
ATOM 575 C C . SER A 1 77 ? 25.652 22.248 87.483 1.00 35.08 282 SER B C 1
ATOM 576 O O . SER A 1 77 ? 26.696 22.730 87.027 1.00 37.85 282 SER B O 1
ATOM 579 N N . ARG A 1 78 ? 24.738 21.654 86.711 1.00 32.09 283 ARG B N 1
ATOM 580 C CA . ARG A 1 78 ? 24.922 21.540 85.270 1.00 38.81 283 ARG B CA 1
ATOM 581 C C . ARG A 1 78 ? 25.337 22.879 84.678 1.00 37.39 283 ARG B C 1
ATOM 582 O O . ARG A 1 78 ? 26.430 23.020 84.114 1.00 35.16 283 ARG B O 1
ATOM 590 N N . VAL A 1 79 ? 24.495 23.897 84.877 1.00 35.84 284 VAL B N 1
ATOM 591 C CA . VAL A 1 79 ? 24.755 25.201 84.279 1.00 37.58 284 VAL B CA 1
ATOM 592 C C . VAL A 1 79 ? 26.068 25.762 84.796 1.00 36.48 284 VAL B C 1
ATOM 593 O O . VAL A 1 79 ? 26.822 26.403 84.053 1.00 32.31 284 VAL B O 1
ATOM 597 N N . TYR A 1 80 ? 26.354 25.548 86.084 1.00 34.63 285 TYR B N 1
ATOM 598 C CA . TYR A 1 80 ? 27.626 26.008 86.624 1.00 32.12 285 TYR B CA 1
ATOM 599 C C . TYR A 1 80 ? 28.783 25.356 85.881 1.00 34.85 285 TYR B C 1
ATOM 600 O O . TYR A 1 80 ? 29.682 26.042 85.377 1.00 36.24 285 TYR B O 1
ATOM 609 N N . ASN A 1 81 ? 28.744 24.024 85.751 1.00 36.24 286 ASN B N 1
ATOM 610 C CA . ASN A 1 81 ? 29.878 23.322 85.162 1.00 34.62 286 ASN B CA 1
ATOM 611 C C . ASN A 1 81 ? 30.058 23.712 83.702 1.00 38.15 286 ASN B C 1
ATOM 612 O O . ASN A 1 81 ? 31.184 23.973 83.258 1.00 35.78 286 ASN B O 1
ATOM 617 N N . LEU A 1 82 ? 28.954 23.815 82.958 1.00 33.18 287 LEU B N 1
ATOM 618 C CA . LEU A 1 82 ? 29.023 24.347 81.604 1.00 35.25 287 LEU B CA 1
ATOM 619 C C . LEU A 1 82 ? 29.732 25.692 81.604 1.00 32.44 287 LEU B C 1
ATOM 620 O O . LEU A 1 82 ? 30.698 25.901 80.861 1.00 32.98 287 LEU B O 1
ATOM 625 N N . ALA A 1 83 ? 29.298 26.599 82.485 1.00 33.94 288 ALA B N 1
ATOM 626 C CA . ALA A 1 83 ? 29.912 27.919 82.539 1.00 30.76 288 ALA B CA 1
ATOM 627 C C . ALA A 1 83 ? 31.397 27.825 82.849 1.00 35.91 288 ALA B C 1
ATOM 628 O O . ALA A 1 83 ? 32.189 28.626 82.339 1.00 35.52 288 ALA B O 1
ATOM 630 N N . LYS A 1 84 ? 31.800 26.840 83.655 1.00 36.85 289 LYS B N 1
ATOM 631 C CA . LYS A 1 84 ? 33.217 26.702 83.958 1.00 36.07 289 LYS B CA 1
ATOM 632 C C . LYS A 1 84 ? 33.977 26.117 82.775 1.00 33.78 289 LYS B C 1
ATOM 633 O O . LYS A 1 84 ? 35.132 26.488 82.537 1.00 32.34 289 LYS B O 1
ATOM 639 N N . ILE A 1 85 ? 33.341 25.227 82.010 1.00 30.15 290 ILE B N 1
ATOM 640 C CA . ILE A 1 85 ? 34.035 24.604 80.888 1.00 34.87 290 ILE B CA 1
ATOM 641 C C . ILE A 1 85 ? 34.170 25.589 79.736 1.00 36.04 290 ILE B C 1
ATOM 642 O O . ILE A 1 85 ? 35.211 25.650 79.069 1.00 38.67 290 ILE B O 1
ATOM 647 N N . LYS A 1 86 ? 33.130 26.383 79.491 1.00 33.82 291 LYS B N 1
ATOM 648 C CA . LYS A 1 86 ? 33.146 27.354 78.408 1.00 38.89 291 LYS B CA 1
ATOM 649 C C . LYS A 1 86 ? 33.764 28.686 78.809 1.00 35.92 291 LYS B C 1
ATOM 650 O O . LYS A 1 86 ? 34.100 29.482 77.928 1.00 35.78 291 LYS B O 1
ATOM 656 N N . GLY A 1 87 ? 33.936 28.941 80.105 1.00 36.77 292 GLY B N 1
ATOM 657 C CA . GLY A 1 87 ? 34.482 30.204 80.563 1.00 33.24 292 GLY B CA 1
ATOM 658 C C . GLY A 1 87 ? 33.531 31.349 80.288 1.00 34.32 292 GLY B C 1
ATOM 659 O O . GLY A 1 87 ? 33.914 32.362 79.692 1.00 34.90 292 GLY B O 1
ATOM 660 N N . ALA A 1 88 ? 32.285 31.200 80.731 1.00 32.70 293 ALA B N 1
ATOM 661 C CA . ALA A 1 88 ? 31.212 32.119 80.389 1.00 32.49 293 ALA B CA 1
ATOM 662 C C . ALA A 1 88 ? 30.513 32.621 81.644 1.00 35.60 293 ALA B C 1
ATOM 663 O O . ALA A 1 88 ? 30.498 31.951 82.682 1.00 28.49 293 ALA B O 1
ATOM 665 N N . SER A 1 89 ? 29.947 33.820 81.542 1.00 31.11 294 SER B N 1
ATOM 666 C CA . SER A 1 89 ? 29.002 34.289 82.542 1.00 31.91 294 SER B CA 1
ATOM 667 C C . SER A 1 89 ? 27.635 33.654 82.295 1.00 32.33 294 SER B C 1
ATOM 668 O O . SER A 1 89 ? 27.401 33.013 81.270 1.00 31.81 294 SER B O 1
ATOM 671 N N . VAL A 1 90 ? 26.715 33.844 83.241 1.00 32.61 295 VAL B N 1
ATOM 672 C CA . VAL A 1 90 ? 25.386 33.244 83.164 1.00 31.55 295 VAL B CA 1
ATOM 673 C C . VAL A 1 90 ? 24.337 34.298 83.493 1.00 34.59 295 VAL B C 1
ATOM 674 O O . VAL A 1 90 ? 24.451 35.000 84.503 1.00 29.91 295 VAL B O 1
ATOM 678 N N . THR A 1 91 ? 23.318 34.403 82.641 1.00 25.05 296 THR B N 1
ATOM 679 C CA . THR A 1 91 ? 22.112 35.177 82.911 1.00 28.73 296 THR B CA 1
ATOM 680 C C . THR A 1 91 ? 20.942 34.205 82.937 1.00 32.03 296 THR B C 1
ATOM 681 O O . THR A 1 91 ? 20.713 33.484 81.958 1.00 30.42 296 THR B O 1
ATOM 685 N N . TYR A 1 92 ? 20.202 34.180 84.046 1.00 30.90 297 TYR B N 1
ATOM 686 C CA . TYR A 1 92 ? 19.217 33.132 84.272 1.00 34.32 297 TYR B CA 1
ATOM 687 C C . TYR A 1 92 ? 17.859 33.716 84.634 1.00 34.02 297 TYR B C 1
ATOM 688 O O . TYR A 1 92 ? 17.758 34.753 85.297 1.00 33.83 297 TYR B O 1
ATOM 697 N N . ASP A 1 93 ? 16.816 33.029 84.173 1.00 38.16 298 ASP B N 1
ATOM 698 C CA . ASP A 1 93 ? 15.447 33.314 84.590 1.00 37.73 298 ASP B CA 1
ATOM 699 C C . ASP A 1 93 ? 15.330 33.227 86.109 1.00 37.66 298 ASP B C 1
ATOM 700 O O . ASP A 1 93 ? 15.547 32.164 86.696 1.00 37.04 298 ASP B O 1
ATOM 705 N N . SER A 1 94 ? 14.995 34.348 86.748 1.00 38.17 299 SER B N 1
ATOM 706 C CA . SER A 1 94 ? 15.042 34.456 88.201 1.00 39.96 299 SER B CA 1
ATOM 707 C C . SER A 1 94 ? 13.666 34.530 88.852 1.00 39.97 299 SER B C 1
ATOM 708 O O . SER A 1 94 ? 13.582 34.796 90.056 1.00 44.01 299 SER B O 1
ATOM 711 N N . ILE A 1 95 ? 12.590 34.294 88.109 1.00 41.34 300 ILE B N 1
ATOM 712 C CA . ILE A 1 95 ? 11.256 34.290 88.694 1.00 42.08 300 ILE B CA 1
ATOM 713 C C . ILE A 1 95 ? 10.755 32.855 88.754 1.00 42.66 300 ILE B C 1
ATOM 714 O O . ILE A 1 95 ? 11.240 31.964 88.048 1.00 40.45 300 ILE B O 1
ATOM 719 N N . GLY A 1 96 ? 9.763 32.634 89.612 1.00 41.85 301 GLY B N 1
ATOM 720 C CA . GLY A 1 96 ? 9.302 31.275 89.836 1.00 43.90 301 GLY B CA 1
ATOM 721 C C . GLY A 1 96 ? 10.403 30.439 90.456 1.00 36.80 301 GLY B C 1
ATOM 722 O O . GLY A 1 96 ? 11.091 30.867 91.390 1.00 37.64 301 GLY B O 1
ATOM 723 N N . VAL A 1 97 ? 10.579 29.229 89.916 1.00 37.21 302 VAL B N 1
ATOM 724 C CA . VAL A 1 97 ? 11.620 28.319 90.386 1.00 36.54 302 VAL B CA 1
ATOM 725 C C . VAL A 1 97 ? 12.992 28.979 90.327 1.00 40.33 302 VAL B C 1
ATOM 726 O O . VAL A 1 97 ? 13.845 28.735 91.189 1.00 40.64 302 VAL B O 1
ATOM 730 N N . GLY A 1 98 ? 13.226 29.831 89.324 1.00 37.95 303 GLY B N 1
ATOM 731 C CA . GLY A 1 98 ? 14.506 30.506 89.209 1.00 34.82 303 GLY B CA 1
ATOM 732 C C . GLY A 1 98 ? 14.857 31.368 90.404 1.00 37.92 303 GLY B C 1
ATOM 733 O O . GLY A 1 98 ? 16.039 31.657 90.624 1.00 37.84 303 GLY B O 1
ATOM 734 N N . ALA A 1 99 ? 13.857 31.770 91.196 1.00 37.85 304 ALA B N 1
ATOM 735 C CA . ALA A 1 99 ? 14.127 32.514 92.421 1.00 37.19 304 ALA B CA 1
ATOM 736 C C . ALA A 1 99 ? 14.999 31.733 93.394 1.00 37.13 304 ALA B C 1
ATOM 737 O O . ALA A 1 99 ? 15.623 32.337 94.274 1.00 37.53 304 ALA B O 1
ATOM 739 N N . HIS A 1 100 ? 15.063 30.410 93.257 1.00 35.46 305 HIS B N 1
ATOM 740 C CA . HIS A 1 100 ? 15.898 29.585 94.115 1.00 38.76 305 HIS B CA 1
ATOM 741 C C . HIS A 1 100 ? 17.235 29.232 93.473 1.00 36.71 305 HIS B C 1
ATOM 742 O O . HIS A 1 100 ? 18.004 28.460 94.056 1.00 37.57 305 HIS B O 1
ATOM 749 N N . VAL A 1 101 ? 17.530 29.773 92.289 1.00 32.89 306 VAL B N 1
ATOM 750 C CA . VAL A 1 101 ? 18.741 29.382 91.572 1.00 33.07 306 VAL B CA 1
ATOM 751 C C . VAL A 1 101 ? 19.966 30.112 92.118 1.00 31.77 306 VAL B C 1
ATOM 752 O O . VAL A 1 101 ? 21.030 29.505 92.301 1.00 33.22 306 VAL B O 1
ATOM 756 N N . GLY A 1 102 ? 19.828 31.412 92.401 1.00 33.17 307 GLY B N 1
ATOM 757 C CA . GLY A 1 102 ? 20.970 32.208 92.833 1.00 35.31 307 GLY B CA 1
ATOM 758 C C . GLY A 1 102 ? 21.720 31.602 94.002 1.00 36.31 307 GLY B C 1
ATOM 759 O O . GLY A 1 102 ? 22.948 31.468 93.965 1.00 37.94 307 GLY B O 1
ATOM 760 N N . SER A 1 103 ? 20.988 31.210 95.050 1.00 31.71 308 SER B N 1
ATOM 761 C CA . SER A 1 103 ? 21.589 30.523 96.190 1.00 37.19 308 SER B CA 1
ATOM 762 C C . SER A 1 103 ? 22.552 29.437 95.737 1.00 39.05 308 SER B C 1
ATOM 763 O O . SER A 1 103 ? 23.732 29.438 96.114 1.00 37.76 308 SER B O 1
ATOM 766 N N . LYS A 1 104 ? 22.066 28.529 94.885 1.00 37.27 309 LYS B N 1
ATOM 767 C CA . LYS A 1 104 ? 22.897 27.433 94.403 1.00 40.75 309 LYS B CA 1
ATOM 768 C C . LYS A 1 104 ? 24.205 27.962 93.835 1.00 39.88 309 LYS B C 1
ATOM 769 O O . LYS A 1 104 ? 25.295 27.552 94.259 1.00 41.45 309 LYS B O 1
ATOM 775 N N . PHE A 1 105 ? 24.111 28.929 92.917 1.00 36.64 310 PHE B N 1
ATOM 776 C CA . PHE A 1 105 ? 25.314 29.482 92.306 1.00 37.35 310 PHE B CA 1
ATOM 777 C C . PHE A 1 105 ? 26.250 30.034 93.371 1.00 36.62 310 PHE B C 1
ATOM 778 O O . PHE A 1 105 ? 27.449 29.721 93.382 1.00 39.18 310 PHE B O 1
ATOM 786 N N . ALA A 1 106 ? 25.698 30.797 94.321 1.00 36.47 311 ALA B N 1
ATOM 787 C CA . ALA A 1 106 ? 26.508 31.326 95.412 1.00 39.08 311 ALA B CA 1
ATOM 788 C C . ALA A 1 106 ? 27.273 30.209 96.103 1.00 39.25 311 ALA B C 1
ATOM 789 O O . ALA A 1 106 ? 28.499 30.289 96.267 1.00 36.83 311 ALA B O 1
ATOM 791 N N . GLU A 1 107 ? 26.566 29.131 96.462 1.00 40.75 312 GLU B N 1
ATOM 792 C CA . GLU A 1 107 ? 27.214 27.995 97.107 1.00 42.54 312 GLU B CA 1
ATOM 793 C C . GLU A 1 107 ? 28.435 27.554 96.319 1.00 42.17 312 GLU B C 1
ATOM 794 O O . GLU A 1 107 ? 29.546 27.469 96.860 1.00 35.92 312 GLU B O 1
ATOM 800 N N . LEU A 1 108 ? 28.256 27.319 95.017 1.00 36.31 313 LEU B N 1
ATOM 801 C CA . LEU A 1 108 ? 29.367 26.816 94.222 1.00 35.83 313 LEU B CA 1
ATOM 802 C C . LEU A 1 108 ? 30.505 27.825 94.195 1.00 33.77 313 LEU B C 1
ATOM 803 O O . LEU A 1 108 ? 31.675 27.459 94.370 1.00 36.71 313 LEU B O 1
ATOM 808 N N . ASN A 1 109 ? 30.173 29.114 94.069 1.00 36.13 314 ASN B N 1
ATOM 809 C CA . ASN A 1 109 ? 31.216 30.131 94.080 1.00 38.93 314 ASN B CA 1
ATOM 810 C C . ASN A 1 109 ? 31.942 30.143 95.413 1.00 37.96 314 ASN B C 1
ATOM 811 O O . ASN A 1 109 ? 33.157 30.368 95.468 1.00 37.09 314 ASN B O 1
ATOM 816 N N . ASP A 1 110 ? 31.213 29.888 96.500 1.00 39.54 315 ASP B N 1
ATOM 817 C CA . ASP A 1 110 ? 31.848 29.852 97.808 1.00 37.86 315 ASP B CA 1
ATOM 818 C C . ASP A 1 110 ? 32.807 28.677 97.931 1.00 38.49 315 ASP B C 1
ATOM 819 O O . ASP A 1 110 ? 33.828 28.784 98.618 1.00 40.26 315 ASP B O 1
ATOM 824 N N . ALA A 1 111 ? 32.519 27.564 97.255 1.00 40.17 316 ALA B N 1
ATOM 825 C CA . ALA A 1 111 ? 33.390 26.403 97.353 1.00 38.24 316 ALA B CA 1
ATOM 826 C C . ALA A 1 111 ? 34.551 26.458 96.373 1.00 44.75 316 ALA B C 1
ATOM 827 O O . ALA A 1 111 ? 35.569 25.795 96.602 1.00 45.24 316 ALA B O 1
ATOM 829 N N . SER A 1 112 ? 34.398 27.257 95.320 1.00 43.02 317 SER B N 1
ATOM 830 C CA . SER A 1 112 ? 35.429 27.325 94.255 1.00 47.47 317 SER B CA 1
ATOM 831 C C . SER A 1 112 ? 36.591 28.188 94.702 1.00 51.63 317 SER B C 1
ATOM 832 O O . SER A 1 112 ? 36.376 29.327 95.076 1.00 52.41 317 SER B O 1
ATOM 835 N N . PRO A 1 113 ? 37.821 27.669 94.628 1.00 56.21 318 PRO B N 1
ATOM 836 C CA . PRO A 1 113 ? 38.972 28.469 94.976 1.00 58.34 318 PRO B CA 1
ATOM 837 C C . PRO A 1 113 ? 39.364 29.388 93.822 1.00 60.46 318 PRO B C 1
ATOM 838 O O . PRO A 1 113 ? 39.754 30.492 94.078 1.00 67.98 318 PRO B O 1
ATOM 842 N N . ASP A 1 114 ? 39.211 28.915 92.597 1.00 53.99 319 ASP B N 1
ATOM 843 C CA . ASP A 1 114 ? 39.727 29.661 91.429 1.00 65.46 319 ASP B CA 1
ATOM 844 C C . ASP A 1 114 ? 38.603 30.302 90.623 1.00 56.76 319 ASP B C 1
ATOM 845 O O . ASP A 1 114 ? 38.664 31.521 90.427 1.00 60.62 319 ASP B O 1
ATOM 850 N N . PHE A 1 115 ? 37.615 29.523 90.206 1.00 48.05 320 PHE B N 1
ATOM 851 C CA . PHE A 1 115 ? 36.572 30.053 89.304 1.00 40.91 320 PHE B CA 1
ATOM 852 C C . PHE A 1 115 ? 35.477 30.764 90.072 1.00 44.04 320 PHE B C 1
ATOM 853 O O . PHE A 1 115 ? 34.888 30.192 90.971 1.00 45.08 320 PHE B O 1
ATOM 861 N N . LYS A 1 116 ? 35.224 32.007 89.709 1.00 36.62 321 LYS B N 1
ATOM 862 C CA . LYS A 1 116 ? 34.078 32.701 90.277 1.00 41.33 321 LYS B CA 1
ATOM 863 C C . LYS A 1 116 ? 33.101 32.957 89.141 1.00 40.00 321 LYS B C 1
ATOM 864 O O . LYS A 1 116 ? 33.393 33.736 88.227 1.00 36.25 321 LYS B O 1
ATOM 870 N N . LEU A 1 117 ? 31.954 32.289 89.186 1.00 35.21 322 LEU B N 1
ATOM 871 C CA . LEU A 1 117 ? 30.953 32.489 88.152 1.00 32.24 322 LEU B CA 1
ATOM 872 C C . LEU A 1 117 ? 30.313 33.857 88.317 1.00 37.25 322 LEU B C 1
ATOM 873 O O . LEU A 1 117 ? 29.828 34.205 89.399 1.00 32.26 322 LEU B O 1
ATOM 878 N N . ILE A 1 118 ? 30.309 34.633 87.243 1.00 38.14 323 ILE B N 1
ATOM 879 C CA . ILE A 1 118 ? 29.542 35.868 87.193 1.00 34.45 323 ILE B CA 1
ATOM 880 C C . ILE A 1 118 ? 28.144 35.501 86.728 1.00 31.27 323 ILE B C 1
ATOM 881 O O . ILE A 1 118 ? 27.961 35.006 85.613 1.00 32.68 323 ILE B O 1
ATOM 886 N N . TYR A 1 119 ? 27.160 35.708 87.594 1.00 33.06 324 TYR B N 1
ATOM 887 C CA . TYR A 1 119 ? 25.784 35.365 87.282 1.00 33.82 324 TYR B CA 1
ATOM 888 C C . TYR A 1 119 ? 24.883 36.536 87.628 1.00 36.13 324 TYR B C 1
ATOM 889 O O . TYR A 1 119 ? 25.073 37.202 88.650 1.00 34.45 324 TYR B O 1
ATOM 898 N N . ASP A 1 120 ? 23.905 36.788 86.765 1.00 33.47 325 ASP B N 1
ATOM 899 C CA . ASP A 1 120 ? 22.992 37.898 86.951 1.00 38.46 325 ASP B CA 1
ATOM 900 C C . ASP A 1 120 ? 21.563 37.397 86.807 1.00 36.80 325 ASP B C 1
ATOM 901 O O . ASP A 1 120 ? 21.250 36.676 85.843 1.00 37.35 325 ASP B O 1
ATOM 906 N N . PRO A 1 121 ? 20.671 37.754 87.724 1.00 34.67 326 PRO B N 1
ATOM 907 C CA . PRO A 1 121 ? 19.269 37.365 87.574 1.00 36.62 326 PRO B CA 1
ATOM 908 C C . PRO A 1 121 ? 18.601 38.209 86.503 1.00 37.21 326 PRO B C 1
ATOM 909 O O . PRO A 1 121 ? 18.928 39.384 86.313 1.00 37.33 326 PRO B O 1
ATOM 913 N N . PHE A 1 122 ? 17.653 37.601 85.796 1.00 34.94 327 PHE B N 1
ATOM 914 C CA . PHE A 1 122 ? 16.854 38.321 84.810 1.00 34.33 327 PHE B CA 1
ATOM 915 C C . PHE A 1 122 ? 15.382 38.180 85.168 1.00 33.58 327 PHE B C 1
ATOM 916 O O . PHE A 1 122 ? 14.812 37.089 85.068 1.00 36.28 327 PHE B O 1
ATOM 924 N N . ASN A 1 123 ? 14.777 39.288 85.585 1.00 34.22 328 ASN B N 1
ATOM 925 C CA . ASN A 1 123 ? 13.352 39.362 85.877 1.00 38.40 328 ASN B CA 1
ATOM 926 C C . ASN A 1 123 ? 12.672 39.961 84.653 1.00 32.08 328 ASN B C 1
ATOM 927 O O . ASN A 1 123 ? 12.836 41.152 84.370 1.00 32.10 328 ASN B O 1
ATOM 932 N N . ALA A 1 124 ? 11.907 39.134 83.934 1.00 34.30 329 ALA B N 1
ATOM 933 C CA . ALA A 1 124 ? 11.324 39.564 82.665 1.00 33.16 329 ALA B CA 1
ATOM 934 C C . ALA A 1 124 ? 10.464 40.813 82.829 1.00 36.02 329 ALA B C 1
ATOM 935 O O . ALA A 1 124 ? 10.462 41.690 81.957 1.00 35.36 329 ALA B O 1
ATOM 937 N N . GLY A 1 125 ? 9.743 40.922 83.940 1.00 35.31 330 GLY B N 1
ATOM 938 C CA . GLY A 1 125 ? 8.901 42.074 84.184 1.00 36.17 330 GLY B CA 1
ATOM 939 C C . GLY A 1 125 ? 9.589 43.279 84.781 1.00 34.71 330 GLY B C 1
ATOM 940 O O . GLY A 1 125 ? 8.915 44.255 85.119 1.00 40.62 330 GLY B O 1
ATOM 941 N N . GLY A 1 126 ? 10.912 43.248 84.916 1.00 36.72 331 GLY B N 1
ATOM 942 C CA . GLY A 1 126 ? 11.627 44.339 85.546 1.00 36.40 331 GLY B CA 1
ATOM 943 C C . GLY A 1 126 ? 11.693 45.584 84.681 1.00 38.54 331 GLY B C 1
ATOM 944 O O . GLY A 1 126 ? 11.293 45.604 83.516 1.00 38.77 331 GLY B O 1
ATOM 945 N N . ALA A 1 127 ? 12.226 46.647 85.278 1.00 38.31 332 ALA B N 1
ATOM 946 C CA . ALA A 1 127 ? 12.359 47.919 84.582 1.00 35.37 332 ALA B CA 1
ATOM 947 C C . ALA A 1 127 ? 13.385 47.818 83.458 1.00 38.97 332 ALA B C 1
ATOM 948 O O . ALA A 1 127 ? 14.326 47.022 83.513 1.00 43.01 332 ALA B O 1
ATOM 950 N N . VAL A 1 128 ? 13.194 48.647 82.430 1.00 37.92 333 VAL B N 1
ATOM 951 C CA . VAL A 1 128 ? 14.095 48.648 81.284 1.00 35.43 333 VAL B CA 1
ATOM 952 C C . VAL A 1 128 ? 15.418 49.319 81.638 1.00 37.56 333 VAL B C 1
ATOM 953 O O . VAL A 1 128 ? 15.482 50.237 82.468 1.00 40.32 333 VAL B O 1
ATOM 957 N N . ASP A 1 129 ? 16.488 48.852 81.000 1.00 39.33 334 ASP B N 1
ATOM 958 C CA . ASP A 1 129 ? 17.781 49.511 81.113 1.00 41.71 334 ASP B CA 1
ATOM 959 C C . ASP A 1 129 ? 17.759 50.849 80.386 1.00 44.47 334 ASP B C 1
ATOM 960 O O . ASP A 1 129 ? 17.231 50.960 79.275 1.00 42.86 334 ASP B O 1
ATOM 965 N N . LYS A 1 130 ? 18.345 51.867 81.021 1.00 37.67 335 LYS B N 1
ATOM 966 C CA . LYS A 1 130 ? 18.406 53.226 80.496 1.00 41.33 335 LYS B CA 1
ATOM 967 C C . LYS A 1 130 ? 17.012 53.693 80.094 1.00 42.78 335 LYS B C 1
ATOM 968 O O . LYS A 1 130 ? 16.747 53.901 78.902 1.00 42.19 335 LYS B O 1
ATOM 974 N N . PRO A 1 131 ? 16.096 53.863 81.053 1.00 42.16 336 PRO B N 1
ATOM 975 C CA . PRO A 1 131 ? 14.711 54.195 80.685 1.00 40.56 336 PRO B CA 1
ATOM 976 C C . PRO A 1 131 ? 14.557 55.557 80.037 1.00 43.56 336 PRO B C 1
ATOM 977 O O . PRO A 1 131 ? 13.633 55.746 79.237 1.00 42.44 336 PRO B O 1
ATOM 981 N N . ASP A 1 132 ? 15.430 56.510 80.350 1.00 46.26 337 ASP B N 1
ATOM 982 C CA . ASP A 1 132 ? 15.299 57.867 79.840 1.00 45.39 337 ASP B CA 1
ATOM 983 C C . ASP A 1 132 ? 16.047 58.088 78.535 1.00 42.87 337 ASP B C 1
ATOM 984 O O . ASP A 1 132 ? 16.046 59.211 78.022 1.00 46.37 337 ASP B O 1
ATOM 989 N N . ASP A 1 133 ? 16.678 57.055 77.988 1.00 42.06 338 ASP B N 1
ATOM 990 C CA . ASP A 1 133 ? 17.320 57.173 76.691 1.00 42.47 338 ASP B CA 1
ATOM 991 C C . ASP A 1 133 ? 16.271 57.376 75.599 1.00 46.24 338 ASP B C 1
ATOM 992 O O . ASP A 1 133 ? 15.077 57.137 75.795 1.00 44.28 338 ASP B O 1
ATOM 997 N N . VAL A 1 134 ? 16.732 57.824 74.434 1.00 47.33 339 VAL B N 1
ATOM 998 C CA . VAL A 1 134 ? 15.851 58.098 73.303 1.00 38.79 339 VAL B CA 1
ATOM 999 C C . VAL A 1 134 ? 15.793 56.872 72.401 1.00 43.83 339 VAL B C 1
ATOM 1000 O O . VAL A 1 134 ? 16.809 56.455 71.834 1.00 47.74 339 VAL B O 1
ATOM 1004 N N . TYR A 1 135 ? 14.601 56.283 72.285 1.00 42.59 340 TYR B N 1
ATOM 1005 C CA . TYR A 1 135 ? 14.369 55.204 71.334 1.00 38.76 340 TYR B CA 1
ATOM 1006 C C . TYR A 1 135 ? 14.136 55.742 69.925 1.00 40.31 340 TYR B C 1
ATOM 1007 O O . TYR A 1 135 ? 14.539 55.111 68.942 1.00 39.93 340 TYR B O 1
ATOM 1016 N N . MET A 1 136 ? 13.487 56.899 69.808 1.00 40.69 341 MET B N 1
ATOM 1017 C CA . MET A 1 136 ? 13.206 57.492 68.506 1.00 41.79 341 MET B CA 1
ATOM 1018 C C . MET A 1 136 ? 12.977 58.987 68.684 1.00 42.99 341 MET B C 1
ATOM 1019 O O . MET A 1 136 ? 12.227 59.400 69.576 1.00 40.52 341 MET B O 1
ATOM 1024 N N . LYS A 1 137 ? 13.608 59.788 67.826 1.00 45.80 342 LYS B N 1
ATOM 1025 C CA . LYS A 1 137 ? 13.545 61.243 67.894 1.00 45.75 342 LYS B CA 1
ATOM 1026 C C . LYS A 1 137 ? 12.477 61.758 66.938 1.00 43.47 342 LYS B C 1
ATOM 1027 O O . LYS A 1 137 ? 12.405 61.320 65.785 1.00 41.71 342 LYS B O 1
ATOM 1033 N N . LEU A 1 138 ? 11.659 62.690 67.421 1.00 44.16 343 LEU B N 1
ATOM 1034 C CA . LEU A 1 138 ? 10.539 63.252 66.675 1.00 40.94 343 LEU B CA 1
ATOM 1035 C C . LEU A 1 138 ? 10.764 64.749 66.469 1.00 42.53 343 LEU B C 1
ATOM 1036 O O . LEU A 1 138 ? 11.726 65.297 67.021 1.00 41.61 343 LEU B O 1
ATOM 1041 N N . PRO A 1 139 ? 9.931 65.440 65.673 1.00 43.20 344 PRO B N 1
ATOM 1042 C CA . PRO A 1 139 ? 10.175 66.876 65.427 1.00 43.58 344 PRO B CA 1
ATOM 1043 C C . PRO A 1 139 ? 10.332 67.734 66.675 1.00 45.13 344 PRO B C 1
ATOM 1044 O O . PRO A 1 139 ? 11.178 68.636 66.691 1.00 46.25 344 PRO B O 1
ATOM 1048 N N . HIS A 1 140 ? 9.547 67.489 67.723 1.00 46.91 345 HIS B N 1
ATOM 1049 C CA . HIS A 1 140 ? 9.622 68.328 68.910 1.00 44.95 345 HIS B CA 1
ATOM 1050 C C . HIS A 1 140 ? 9.573 67.555 70.217 1.00 42.13 345 HIS B C 1
ATOM 1051 O O . HIS A 1 140 ? 9.700 68.171 71.278 1.00 44.61 345 HIS B O 1
ATOM 1058 N N . THR A 1 141 ? 9.393 66.239 70.180 1.00 45.50 346 THR B N 1
ATOM 1059 C CA . THR A 1 141 ? 9.463 65.393 71.360 1.00 43.70 346 THR B CA 1
ATOM 1060 C C . THR A 1 141 ? 10.341 64.193 71.037 1.00 42.10 346 THR B C 1
ATOM 1061 O O . THR A 1 141 ? 10.803 64.023 69.905 1.00 45.27 346 THR B O 1
ATOM 1065 N N . THR A 1 142 ? 10.590 63.362 72.043 1.00 35.30 347 THR B N 1
ATOM 1066 C CA . THR A 1 142 ? 11.341 62.127 71.863 1.00 40.77 347 THR B CA 1
ATOM 1067 C C . THR A 1 142 ? 10.585 60.986 72.524 1.00 41.89 347 THR B C 1
ATOM 1068 O O . THR A 1 142 ? 10.108 61.126 73.654 1.00 39.11 347 THR B O 1
ATOM 1072 N N . ILE A 1 143 ? 10.460 59.873 71.811 1.00 40.18 348 ILE B N 1
ATOM 1073 C CA . ILE A 1 143 ? 9.989 58.632 72.413 1.00 39.33 348 ILE B CA 1
ATOM 1074 C C . ILE A 1 143 ? 11.132 58.052 73.235 1.00 43.49 348 ILE B C 1
ATOM 1075 O O . ILE A 1 143 ? 12.221 57.808 72.708 1.00 43.62 348 ILE B O 1
ATOM 1080 N N . LYS A 1 144 ? 10.899 57.862 74.529 1.00 35.54 349 LYS B N 1
ATOM 1081 C CA . LYS A 1 144 ? 11.929 57.338 75.410 1.00 40.99 349 LYS B CA 1
ATOM 1082 C C . LYS A 1 144 ? 11.884 55.813 75.420 1.00 38.53 349 LYS B C 1
ATOM 1083 O O . LYS A 1 144 ? 10.935 55.188 74.941 1.00 35.02 349 LYS B O 1
ATOM 1089 N N . ASN A 1 145 ? 12.943 55.209 75.967 1.00 39.33 350 ASN B N 1
ATOM 1090 C CA . ASN A 1 145 ? 12.947 53.762 76.143 1.00 37.54 350 ASN B CA 1
ATOM 1091 C C . ASN A 1 145 ? 11.761 53.318 76.988 1.00 37.83 350 ASN B C 1
ATOM 1092 O O . ASN A 1 145 ? 11.142 52.285 76.710 1.00 37.87 350 ASN B O 1
ATOM 1097 N N . LYS A 1 146 ? 11.405 54.161 77.951 1.00 36.22 351 LYS B N 1
ATOM 1098 C CA . LYS A 1 146 ? 10.280 53.879 78.873 1.00 39.83 351 LYS B CA 1
ATOM 1099 C C . LYS A 1 146 ? 8.943 54.117 78.169 1.00 36.75 351 LYS B C 1
ATOM 1100 O O . LYS A 1 146 ? 7.938 53.592 78.642 1.00 33.78 351 LYS B O 1
ATOM 1106 N N . ASP A 1 147 ? 8.957 54.884 77.079 1.00 39.49 352 ASP B N 1
ATOM 1107 C CA . ASP A 1 147 ? 7.742 55.093 76.297 1.00 36.70 352 ASP B CA 1
ATOM 1108 C C . ASP A 1 147 ? 7.481 53.948 75.331 1.00 33.69 352 ASP B C 1
ATOM 1109 O O . ASP A 1 147 ? 6.321 53.662 75.016 1.00 32.79 352 ASP B O 1
ATOM 1114 N N . HIS A 1 148 ? 8.533 53.300 74.840 1.00 35.25 353 HIS B N 1
ATOM 1115 C CA . HIS A 1 148 ? 8.372 52.295 73.799 1.00 35.27 353 HIS B CA 1
ATOM 1116 C C . HIS A 1 148 ? 8.259 50.878 74.352 1.00 37.65 353 HIS B C 1
ATOM 1117 O O . HIS A 1 148 ? 7.521 50.058 73.795 1.00 32.07 353 HIS B O 1
ATOM 1124 N N . PHE A 1 149 ? 8.981 50.566 75.428 1.00 34.49 354 PHE B N 1
ATOM 1125 C CA . PHE A 1 149 ? 9.079 49.203 75.939 1.00 35.79 354 PHE B CA 1
ATOM 1126 C C . PHE A 1 149 ? 8.211 49.012 77.177 1.00 36.26 354 PHE B C 1
ATOM 1127 O O . PHE A 1 149 ? 8.237 49.837 78.097 1.00 37.10 354 PHE B O 1
ATOM 1135 N N . SER A 1 150 ? 7.457 47.910 77.199 1.00 34.47 355 SER B N 1
ATOM 1136 C CA . SER A 1 150 ? 6.648 47.584 78.369 1.00 35.45 355 SER B CA 1
ATOM 1137 C C . SER A 1 150 ? 7.515 47.160 79.549 1.00 34.84 355 SER B C 1
ATOM 1138 O O . SER A 1 150 ? 7.210 47.495 80.698 1.00 39.70 355 SER B O 1
ATOM 1141 N N . ASN A 1 151 ? 8.593 46.425 79.290 1.00 36.68 356 ASN B N 1
ATOM 1142 C CA . ASN A 1 151 ? 9.465 45.931 80.349 1.00 36.54 356 ASN B CA 1
ATOM 1143 C C . ASN A 1 151 ? 10.795 45.526 79.725 1.00 35.89 356 ASN B C 1
ATOM 1144 O O . ASN A 1 151 ? 10.993 45.640 78.513 1.00 34.37 356 ASN B O 1
ATOM 1149 N N . ILE A 1 152 ? 11.712 45.047 80.570 1.00 33.94 357 ILE B N 1
ATOM 1150 C CA . ILE A 1 152 ? 13.054 44.722 80.096 1.00 33.63 357 ILE B CA 1
ATOM 1151 C C . ILE A 1 152 ? 13.030 43.521 79.155 1.00 34.39 357 ILE B C 1
ATOM 1152 O O . ILE A 1 152 ? 13.887 43.402 78.270 1.00 32.32 357 ILE B O 1
ATOM 1157 N N . LYS A 1 153 ? 12.065 42.611 79.323 1.00 32.37 358 LYS B N 1
ATOM 1158 C CA . LYS A 1 153 ? 11.962 41.481 78.405 1.00 34.18 358 LYS B CA 1
ATOM 1159 C C . LYS A 1 153 ? 11.667 41.961 76.990 1.00 35.06 358 LYS B C 1
ATOM 1160 O O . LYS A 1 153 ? 12.272 41.485 76.021 1.00 37.52 358 LYS B O 1
ATOM 1166 N N . ALA A 1 154 ? 10.728 42.900 76.852 1.00 31.52 359 ALA B N 1
ATOM 1167 C CA . ALA A 1 154 ? 10.448 43.479 75.543 1.00 34.62 359 ALA B CA 1
ATOM 1168 C C . ALA A 1 154 ? 11.682 44.171 74.980 1.00 34.13 359 ALA B C 1
ATOM 1169 O O . ALA A 1 154 ? 11.977 44.058 73.784 1.00 37.60 359 ALA B O 1
ATOM 1171 N N . GLN A 1 155 ? 12.426 44.874 75.837 1.00 35.75 360 GLN B N 1
ATOM 1172 C CA . GLN A 1 155 ? 13.631 45.567 75.392 1.00 36.33 360 GLN B CA 1
ATOM 1173 C C . GLN A 1 155 ? 14.651 44.591 74.822 1.00 33.17 360 GLN B C 1
ATOM 1174 O O . GLN A 1 155 ? 15.205 44.811 73.739 1.00 33.37 360 GLN B O 1
ATOM 1180 N N . LYS A 1 156 ? 14.907 43.498 75.540 1.00 34.39 361 LYS B N 1
ATOM 1181 C CA . LYS A 1 156 ? 15.913 42.543 75.086 1.00 35.17 361 LYS B CA 1
ATOM 1182 C C . LYS A 1 156 ? 15.441 41.780 73.854 1.00 31.75 361 LYS B C 1
ATOM 1183 O O . LYS A 1 156 ? 16.234 41.519 72.938 1.00 35.69 361 LYS B O 1
ATOM 1189 N N . TRP A 1 157 ? 14.154 41.414 73.807 1.00 30.60 362 TRP B N 1
ATOM 1190 C CA . TRP A 1 157 ? 13.630 40.749 72.619 1.00 34.58 362 TRP B CA 1
ATOM 1191 C C . TRP A 1 157 ? 13.750 41.637 71.389 1.00 31.31 362 TRP B C 1
ATOM 1192 O O . TRP A 1 157 ? 14.150 41.168 70.318 1.00 38.10 362 TRP B O 1
ATOM 1203 N N . GLU A 1 158 ? 13.441 42.930 71.522 1.00 34.70 363 GLU B N 1
ATOM 1204 C CA . GLU A 1 158 ? 13.565 43.809 70.363 1.00 35.22 363 GLU B CA 1
ATOM 1205 C C . GLU A 1 158 ? 15.024 44.070 70.012 1.00 35.23 363 GLU B C 1
ATOM 1206 O O . GLU A 1 158 ? 15.349 44.240 68.836 1.00 36.16 363 GLU B O 1
ATOM 1212 N N . GLU A 1 159 ? 15.916 44.110 71.004 1.00 35.62 364 GLU B N 1
ATOM 1213 C CA . GLU A 1 159 ? 17.336 44.257 70.700 1.00 33.43 364 GLU B CA 1
ATOM 1214 C C . GLU A 1 159 ? 17.845 43.074 69.880 1.00 35.81 364 GLU B C 1
ATOM 1215 O O . GLU A 1 159 ? 18.551 43.253 68.876 1.00 33.49 364 GLU B O 1
ATOM 1221 N N . VAL A 1 160 ? 17.457 41.856 70.268 1.00 32.37 365 VAL B N 1
ATOM 1222 C CA . VAL A 1 160 ? 17.853 40.675 69.506 1.00 31.68 365 VAL B CA 1
ATOM 1223 C C . VAL A 1 160 ? 17.207 40.681 68.123 1.00 34.00 365 VAL B C 1
ATOM 1224 O O . VAL A 1 160 ? 17.839 40.312 67.123 1.00 31.82 365 VAL B O 1
ATOM 1228 N N . ALA A 1 161 ? 15.941 41.102 68.038 1.00 33.78 366 ALA B N 1
ATOM 1229 C CA . ALA A 1 161 ? 15.274 41.185 66.742 1.00 34.22 366 ALA B CA 1
ATOM 1230 C C . ALA A 1 161 ? 15.955 42.200 65.833 1.00 34.08 366 ALA B C 1
ATOM 1231 O O . ALA A 1 161 ? 16.054 41.990 64.620 1.00 34.49 366 ALA B O 1
ATOM 1233 N N . THR A 1 162 ? 16.424 43.310 66.405 1.00 34.12 367 THR B N 1
ATOM 1234 C CA . THR A 1 162 ? 17.166 44.301 65.633 1.00 35.93 367 THR B CA 1
ATOM 1235 C C . THR A 1 162 ? 18.472 43.716 65.119 1.00 36.84 367 THR B C 1
ATOM 1236 O O . THR A 1 162 ? 18.876 43.978 63.979 1.00 36.72 367 THR B O 1
ATOM 1240 N N . ARG A 1 163 ? 19.150 42.924 65.953 1.00 33.62 368 ARG B N 1
ATOM 1241 C CA . ARG A 1 163 ? 20.340 42.215 65.488 1.00 32.66 368 ARG B CA 1
ATOM 1242 C C . ARG A 1 163 ? 20.009 41.333 64.286 1.00 35.32 368 ARG B C 1
ATOM 1243 O O . ARG A 1 163 ? 20.705 41.361 63.261 1.00 32.74 368 ARG B O 1
ATOM 1251 N N . PHE A 1 164 ? 18.926 40.555 64.392 1.00 30.72 369 PHE B N 1
ATOM 1252 C CA . PHE A 1 164 ? 18.546 39.656 63.304 1.00 32.72 369 PHE B CA 1
ATOM 1253 C C 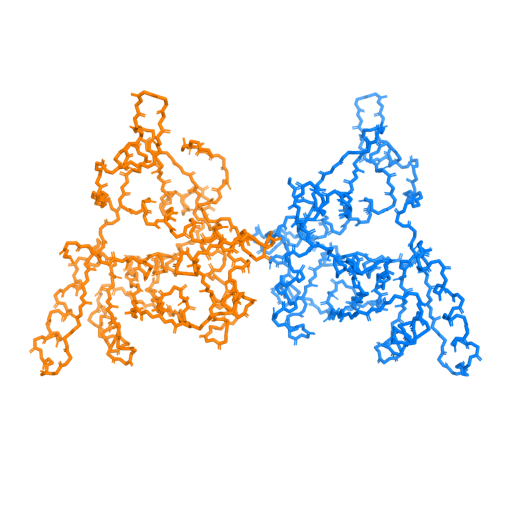. PHE A 1 164 ? 18.181 40.427 62.039 1.00 34.14 369 PHE B C 1
ATOM 1254 O O . PHE A 1 164 ? 18.509 40.002 60.925 1.00 32.07 369 PHE B O 1
ATOM 1262 N N . ARG A 1 165 ? 17.505 41.567 62.195 1.00 32.35 370 ARG B N 1
ATOM 1263 C CA . ARG A 1 165 ? 17.092 42.368 61.045 1.00 35.65 370 ARG B CA 1
ATOM 1264 C C . ARG A 1 165 ? 18.283 43.015 60.347 1.00 34.83 370 ARG B C 1
ATOM 1265 O O . ARG A 1 165 ? 18.357 43.015 59.112 1.00 38.15 370 ARG B O 1
ATOM 1273 N N . LYS A 1 166 ? 19.217 43.583 61.112 1.00 35.01 371 LYS B N 1
ATOM 1274 C CA . LYS A 1 166 ? 20.431 44.113 60.500 1.00 34.20 371 LYS B CA 1
ATOM 1275 C C . LYS A 1 166 ? 21.206 43.006 59.795 1.00 35.54 371 LYS B C 1
ATOM 1276 O O . LYS A 1 166 ? 21.770 43.222 58.715 1.00 37.22 371 LYS B O 1
ATOM 1282 N N . THR A 1 167 ? 21.245 41.812 60.394 1.00 33.52 372 THR B N 1
ATOM 1283 C CA . THR A 1 167 ? 21.917 40.685 59.757 1.00 31.11 372 THR B CA 1
ATOM 1284 C C . THR A 1 167 ? 21.252 40.328 58.432 1.00 34.36 372 THR B C 1
ATOM 1285 O O . THR A 1 167 ? 21.935 40.053 57.439 1.00 32.99 372 THR B O 1
ATOM 1289 N N . TYR A 1 168 ? 19.917 40.310 58.408 1.00 30.88 373 TYR B N 1
ATOM 1290 C CA . TYR A 1 168 ? 19.189 40.063 57.168 1.00 38.72 373 TYR B CA 1
ATOM 1291 C C . TYR A 1 168 ? 19.506 41.123 56.121 1.00 41.02 373 TYR B C 1
ATOM 1292 O O . TYR A 1 168 ? 19.713 40.803 54.945 1.00 40.50 373 TYR B O 1
ATOM 1301 N N . GLU A 1 169 ? 19.530 42.395 56.529 1.00 40.86 374 GLU B N 1
ATOM 1302 C CA . GLU A 1 169 ? 19.888 43.470 55.607 1.00 41.07 374 GLU B CA 1
ATOM 1303 C C . GLU A 1 169 ? 21.281 43.258 55.029 1.00 38.42 374 GLU B C 1
ATOM 1304 O O . GLU A 1 169 ? 21.504 43.461 53.830 1.00 42.40 374 GLU B O 1
ATOM 1310 N N . ALA A 1 170 ? 22.236 42.871 55.875 1.00 40.56 375 ALA B N 1
ATOM 1311 C CA . ALA A 1 170 ? 23.609 42.691 55.416 1.00 38.59 375 ALA B CA 1
ATOM 1312 C C . ALA A 1 170 ? 23.739 41.489 54.488 1.00 41.00 375 ALA B C 1
ATOM 1313 O O . ALA A 1 170 ? 24.505 41.529 53.519 1.00 47.57 375 ALA B O 1
ATOM 1315 N N . VAL A 1 171 ? 23.002 40.412 54.765 1.00 34.13 376 VAL B N 1
ATOM 1316 C CA . VAL A 1 171 ? 23.133 39.195 53.966 1.00 37.96 376 VAL B CA 1
ATOM 1317 C C . VAL A 1 171 ? 22.399 39.330 52.636 1.00 41.48 376 VAL B C 1
ATOM 1318 O O . VAL A 1 171 ? 22.963 39.061 51.570 1.00 39.15 376 VAL B O 1
ATOM 1322 N N . GLU A 1 172 ? 21.137 39.761 52.675 1.00 40.44 377 GLU B N 1
ATOM 1323 C CA . GLU A 1 172 ? 20.274 39.759 51.499 1.00 43.14 377 GLU B CA 1
ATOM 1324 C C . GLU A 1 172 ? 20.316 41.055 50.704 1.00 42.94 377 GLU B C 1
ATOM 1325 O O . GLU A 1 172 ? 20.013 41.031 49.506 1.00 45.80 377 GLU B O 1
ATOM 1331 N N . HIS A 1 173 ? 20.677 42.179 51.321 1.00 41.05 378 HIS B N 1
ATOM 1332 C CA . HIS A 1 173 ? 20.695 43.450 50.612 1.00 42.87 378 HIS B CA 1
ATOM 1333 C C . HIS A 1 173 ? 22.084 44.062 50.538 1.00 41.97 378 HIS B C 1
ATOM 1334 O O . HIS A 1 173 ? 22.232 45.153 49.975 1.00 38.68 378 HIS B O 1
ATOM 1341 N N . GLY A 1 174 ? 23.102 43.399 51.084 1.00 40.56 379 GLY B N 1
ATOM 1342 C CA . GLY A 1 174 ? 24.445 43.931 51.015 1.00 36.13 379 GLY B CA 1
ATOM 1343 C C . GLY A 1 174 ? 24.662 45.174 51.845 1.00 41.63 379 GLY B C 1
ATOM 1344 O O . GLY A 1 174 ? 25.649 45.883 51.633 1.00 43.97 379 GLY B O 1
ATOM 1345 N N . LYS A 1 175 ? 23.771 45.456 52.793 1.00 41.46 380 LYS B N 1
ATOM 1346 C CA . LYS A 1 175 ? 23.929 46.640 53.624 1.00 42.10 380 LYS B CA 1
ATOM 1347 C C . LYS A 1 175 ? 25.090 46.459 54.589 1.00 39.40 380 LYS B C 1
ATOM 1348 O O . LYS A 1 175 ? 25.385 45.352 55.044 1.00 41.44 380 LYS B O 1
ATOM 1354 N N . VAL A 1 176 ? 25.749 47.566 54.908 1.00 38.19 381 VAL B N 1
ATOM 1355 C CA . VAL A 1 176 ? 26.971 47.548 55.697 1.00 40.50 381 VAL B CA 1
ATOM 1356 C C . VAL A 1 176 ? 26.657 48.042 57.100 1.00 38.98 381 VAL B C 1
ATOM 1357 O O . VAL A 1 176 ? 26.092 49.128 57.277 1.00 42.75 381 VAL B O 1
ATOM 1361 N N . TYR A 1 177 ? 27.018 47.234 58.090 1.00 42.02 382 TYR B N 1
ATOM 1362 C CA . TYR A 1 177 ? 26.971 47.547 59.506 1.00 36.94 382 TYR B CA 1
ATOM 1363 C C . TYR A 1 177 ? 28.283 47.133 60.151 1.00 37.11 382 TYR B C 1
ATOM 1364 O O . TYR A 1 177 ? 28.976 46.241 59.647 1.00 35.92 382 TYR B O 1
ATOM 1373 N N . PRO A 1 178 ? 28.647 47.757 61.268 1.00 39.11 383 PRO B N 1
ATOM 1374 C CA . PRO A 1 178 ? 29.656 47.155 62.147 1.00 39.43 383 PRO B CA 1
ATOM 1375 C C . PRO A 1 178 ? 29.229 45.753 62.560 1.00 37.86 383 PRO B C 1
ATOM 1376 O O . PRO A 1 178 ? 28.088 45.529 62.971 1.00 40.71 383 PRO B O 1
ATOM 1380 N N . PHE A 1 179 ? 30.158 44.803 62.431 1.00 34.62 384 PHE B N 1
ATOM 1381 C CA . PHE A 1 179 ? 29.814 43.395 62.611 1.00 37.03 384 PHE B CA 1
ATOM 1382 C C . PHE A 1 179 ? 29.295 43.098 64.013 1.00 36.96 384 PHE B C 1
ATOM 1383 O O . PHE A 1 179 ? 28.479 42.184 64.185 1.00 34.70 384 PHE B O 1
ATOM 1391 N N . ASP A 1 180 ? 29.740 43.847 65.026 1.00 34.14 385 ASP B N 1
ATOM 1392 C CA . ASP A 1 180 ? 29.292 43.550 66.381 1.00 33.07 385 ASP B CA 1
ATOM 1393 C C . ASP A 1 180 ? 27.807 43.826 66.570 1.00 34.83 385 ASP B C 1
ATOM 1394 O O . ASP A 1 180 ? 27.200 43.269 67.491 1.00 34.99 385 ASP B O 1
ATOM 1399 N N . GLU A 1 181 ? 27.202 44.637 65.702 1.00 35.47 386 GLU B N 1
ATOM 1400 C CA . GLU A 1 181 ? 25.772 44.902 65.783 1.00 36.02 386 GLU B CA 1
ATOM 1401 C C . GLU A 1 181 ? 24.925 43.789 65.184 1.00 35.93 386 GLU B C 1
ATOM 1402 O O . GLU A 1 181 ? 23.696 43.837 65.308 1.00 36.46 386 GLU B O 1
ATOM 1408 N N . LEU A 1 182 ? 25.539 42.795 64.555 1.00 29.74 387 LEU B N 1
ATOM 1409 C CA . LEU A 1 182 ? 24.805 41.711 63.932 1.00 28.55 387 LEU B CA 1
ATOM 1410 C C . LEU A 1 182 ? 24.744 40.516 64.881 1.00 36.60 387 LEU B C 1
ATOM 1411 O O . LEU A 1 182 ? 25.163 40.587 66.041 1.00 31.59 387 LEU B O 1
ATOM 1416 N N . ILE A 1 183 ? 24.219 39.399 64.382 1.00 35.18 388 ILE B N 1
ATOM 1417 C CA . ILE A 1 183 ? 24.160 38.156 65.139 1.00 29.76 388 ILE B CA 1
ATOM 1418 C C . ILE A 1 183 ? 24.298 37.013 64.147 1.00 35.16 388 ILE B C 1
ATOM 1419 O O . ILE A 1 183 ? 23.984 37.157 62.962 1.00 31.44 388 ILE B O 1
ATOM 1424 N N . SER A 1 184 ? 24.787 35.875 64.630 1.00 30.77 389 SER B N 1
ATOM 1425 C CA . SER A 1 184 ? 24.970 34.716 63.773 1.00 32.19 389 SER B CA 1
ATOM 1426 C C . SER A 1 184 ? 24.691 33.455 64.574 1.00 35.75 389 SER B C 1
ATOM 1427 O O . SER A 1 184 ? 24.863 33.426 65.796 1.00 33.22 389 SER B O 1
ATOM 1430 N N . ILE A 1 185 ? 24.260 32.414 63.870 1.00 35.51 390 ILE B N 1
ATOM 1431 C CA . ILE A 1 185 ? 24.017 31.103 64.456 1.00 33.14 390 ILE B CA 1
ATOM 1432 C C . ILE A 1 185 ? 25.024 30.140 63.846 1.00 37.12 390 ILE B C 1
ATOM 1433 O O . ILE A 1 185 ? 25.083 29.987 62.620 1.00 32.85 390 ILE B O 1
ATOM 1438 N N . ASN A 1 186 ? 25.824 29.503 64.698 1.00 31.43 391 ASN B N 1
ATOM 1439 C CA . ASN A 1 186 ? 26.890 28.611 64.249 1.00 34.86 391 ASN B CA 1
ATOM 1440 C C . ASN A 1 186 ? 26.312 27.214 64.058 1.00 36.03 391 ASN B C 1
ATOM 1441 O O . ASN A 1 186 ? 26.077 26.487 65.026 1.00 35.89 391 ASN B O 1
ATOM 1446 N N . SER A 1 187 ? 26.088 26.837 62.796 1.00 35.80 392 SER B N 1
ATOM 1447 C CA . SER A 1 187 ? 25.443 25.564 62.492 1.00 31.69 392 SER B CA 1
ATOM 1448 C C . SER A 1 187 ? 26.341 24.377 62.822 1.00 35.54 392 SER B C 1
ATOM 1449 O O . SER A 1 187 ? 25.837 23.302 63.169 1.00 33.85 392 SER B O 1
ATOM 1452 N N . GLU A 1 188 ? 27.662 24.543 62.708 1.00 36.07 393 GLU B N 1
ATOM 1453 C CA . GLU A 1 188 ? 28.571 23.413 62.884 1.00 39.15 393 GLU B CA 1
ATOM 1454 C C . GLU A 1 188 ? 28.560 22.872 64.310 1.00 42.77 393 GLU B C 1
ATOM 1455 O O . GLU A 1 188 ? 28.871 21.694 64.522 1.00 38.36 393 GLU B O 1
ATOM 1461 N N . THR A 1 189 ? 28.198 23.696 65.293 1.00 38.53 394 THR B N 1
ATOM 1462 C CA . THR A 1 189 ? 28.193 23.279 66.689 1.00 37.91 394 THR B CA 1
ATOM 1463 C C . THR A 1 189 ? 26.787 23.072 67.239 1.00 38.21 394 THR B C 1
ATOM 1464 O O . THR A 1 189 ? 26.627 22.901 68.451 1.00 37.97 394 THR B O 1
ATOM 1468 N N . ILE A 1 190 ? 25.769 23.078 66.383 1.00 38.74 395 ILE B N 1
ATOM 1469 C CA . ILE A 1 190 ? 24.382 22.904 66.796 1.00 35.89 395 ILE B CA 1
ATOM 1470 C C . ILE A 1 190 ? 23.764 21.798 65.952 1.00 42.73 395 ILE B C 1
ATOM 1471 O O . ILE A 1 190 ? 23.934 21.778 64.727 1.00 38.43 395 ILE B O 1
ATOM 1476 N N . HIS A 1 191 ? 23.056 20.880 66.604 1.00 42.16 396 HIS B N 1
ATOM 1477 C CA . HIS A 1 191 ? 22.431 19.777 65.887 1.00 45.56 396 HIS B CA 1
ATOM 1478 C C . HIS A 1 191 ? 21.336 20.304 64.960 1.00 43.89 396 HIS B C 1
ATOM 1479 O O . HIS A 1 191 ? 20.635 21.259 65.310 1.00 42.47 396 HIS B O 1
ATOM 1486 N N . PRO A 1 192 ? 21.177 19.713 63.768 1.00 43.93 397 PRO B N 1
ATOM 1487 C CA . PRO A 1 192 ? 20.142 20.204 62.839 1.00 39.50 397 PRO B CA 1
ATOM 1488 C C . PRO A 1 192 ? 18.747 20.237 63.439 1.00 41.76 397 PRO B C 1
ATOM 1489 O O . PRO A 1 192 ? 17.992 21.185 63.184 1.00 44.94 397 PRO B O 1
ATOM 1493 N N . ASP A 1 193 ? 18.378 19.221 64.223 1.00 43.67 398 ASP B N 1
ATOM 1494 C CA . ASP A 1 193 ? 17.106 19.264 64.939 1.00 46.61 398 ASP B CA 1
ATOM 1495 C C . ASP A 1 193 ? 17.032 20.491 65.837 1.00 44.74 398 ASP B C 1
ATOM 1496 O O . ASP A 1 193 ? 16.025 21.210 65.850 1.00 48.12 398 ASP B O 1
ATOM 1501 N N . LYS A 1 194 ? 18.101 20.750 66.594 1.00 42.30 399 LYS B N 1
ATOM 1502 C CA . LYS A 1 194 ? 18.111 21.910 67.476 1.00 44.18 399 LYS B CA 1
ATOM 1503 C C . LYS A 1 194 ? 18.130 23.216 66.697 1.00 42.41 399 LYS B C 1
ATOM 1504 O O . LYS A 1 194 ? 17.525 24.195 67.136 1.00 44.46 399 LYS B O 1
ATOM 1510 N N . LEU A 1 195 ? 18.790 23.251 65.537 1.00 41.51 400 LEU B N 1
ATOM 1511 C CA . LEU A 1 195 ? 18.775 24.460 64.719 1.00 41.24 400 LEU B CA 1
ATOM 1512 C C . LEU A 1 195 ? 17.369 24.762 64.213 1.00 45.39 400 LEU B C 1
ATOM 1513 O O . LEU A 1 195 ? 16.903 25.909 64.270 1.00 43.95 400 LEU B O 1
ATOM 1518 N N . ASN A 1 196 ? 16.676 23.738 63.709 1.00 44.59 401 ASN B N 1
ATOM 1519 C CA . ASN A 1 196 ? 15.300 23.919 63.257 1.00 40.97 401 ASN B CA 1
ATOM 1520 C C . ASN A 1 196 ? 14.398 24.365 64.401 1.00 41.26 401 ASN B C 1
ATOM 1521 O O . ASN A 1 196 ? 13.581 25.286 64.247 1.00 38.15 401 ASN B O 1
ATOM 1526 N N . GLN A 1 197 ? 14.526 23.712 65.560 1.00 40.23 402 GLN B N 1
ATOM 1527 C CA . GLN A 1 197 ? 13.719 24.091 66.714 1.00 42.17 402 GLN B CA 1
ATOM 1528 C C . GLN A 1 197 ? 14.009 25.524 67.137 1.00 39.71 402 GLN B C 1
ATOM 1529 O O . GLN A 1 197 ? 13.095 26.265 67.506 1.00 37.54 402 GLN B O 1
ATOM 1535 N N . LEU A 1 198 ? 15.280 25.925 67.100 1.00 38.96 403 LEU B N 1
ATOM 1536 C CA . LEU A 1 198 ? 15.658 27.288 67.446 1.00 38.09 403 LEU B CA 1
ATOM 1537 C C . LEU A 1 198 ? 15.006 28.289 66.500 1.00 40.50 403 LEU B C 1
ATOM 1538 O O . LEU A 1 198 ? 14.463 29.313 66.936 1.00 40.89 403 LEU B O 1
ATOM 1543 N N . CYS A 1 199 ? 15.052 28.005 65.194 1.00 39.41 404 CYS B N 1
ATOM 1544 C CA . CYS A 1 199 ? 14.431 28.901 64.221 1.00 38.06 404 CYS B CA 1
ATOM 1545 C C . CYS A 1 199 ? 12.931 29.018 64.455 1.00 36.89 404 CYS B C 1
ATOM 1546 O O . CYS A 1 199 ? 12.366 30.116 64.378 1.00 35.88 404 CYS B O 1
ATOM 1549 N N . ILE A 1 200 ? 12.265 27.894 64.728 1.00 36.70 405 ILE B N 1
ATOM 1550 C CA . ILE A 1 200 ? 10.823 27.927 64.963 1.00 39.07 405 ILE B CA 1
ATOM 1551 C C . ILE A 1 200 ? 10.495 28.670 66.257 1.00 37.01 405 ILE B C 1
ATOM 1552 O O . ILE A 1 200 ? 9.564 29.484 66.303 1.00 36.01 405 ILE B O 1
ATOM 1557 N N . GLU A 1 201 ? 11.250 28.407 67.324 1.00 36.47 406 GLU B N 1
ATOM 1558 C CA . GLU A 1 201 ? 10.930 28.984 68.625 1.00 37.69 406 GLU B CA 1
ATOM 1559 C C . GLU A 1 201 ? 11.190 30.485 68.655 1.00 35.78 406 GLU B C 1
ATOM 1560 O O . GLU A 1 201 ? 10.390 31.242 69.217 1.00 38.25 406 GLU B O 1
ATOM 1566 N N . LEU A 1 202 ? 12.311 30.935 68.079 1.00 33.46 407 LEU B N 1
ATOM 1567 C CA . LEU A 1 202 ? 12.627 32.362 68.112 1.00 34.16 407 LEU B CA 1
ATOM 1568 C C . LEU A 1 202 ? 11.581 33.195 67.381 1.00 35.10 407 LEU B C 1
ATOM 1569 O O . LEU A 1 202 ? 11.328 34.345 67.759 1.00 31.33 407 LEU B O 1
ATOM 1574 N N . SER A 1 203 ? 10.970 32.641 66.337 1.00 34.22 408 SER B N 1
ATOM 1575 C CA . SER A 1 203 ? 9.952 33.349 65.575 1.00 36.32 408 SER B CA 1
ATOM 1576 C C . SER A 1 203 ? 8.536 33.069 66.069 1.00 33.27 408 SER B C 1
ATOM 1577 O O . SER A 1 203 ? 7.576 33.538 65.449 1.00 36.93 408 SER B O 1
ATOM 1580 N N . SER A 1 204 ? 8.379 32.324 67.163 1.00 36.49 409 SER B N 1
ATOM 1581 C CA . SER A 1 204 ? 7.054 31.948 67.648 1.00 35.26 409 SER B CA 1
ATOM 1582 C C . SER A 1 204 ? 6.341 33.102 68.361 1.00 40.37 409 SER B C 1
ATOM 1583 O O . SER A 1 204 ? 5.189 33.400 68.017 1.00 35.64 409 SER B O 1
ATOM 1586 N N . PRO A 1 205 ? 6.952 33.766 69.354 1.00 37.12 410 PRO B N 1
ATOM 1587 C CA . PRO A 1 205 ? 6.227 34.833 70.061 1.00 37.90 410 PRO B CA 1
ATOM 1588 C C . PRO A 1 205 ? 5.939 36.021 69.153 1.00 39.36 410 PRO B C 1
ATOM 1589 O O . PRO A 1 205 ? 6.778 36.429 68.346 1.00 38.12 410 PRO B O 1
ATOM 1593 N N . ARG A 1 206 ? 4.733 36.566 69.284 1.00 37.96 411 ARG B N 1
ATOM 1594 C CA . ARG A 1 206 ? 4.260 37.652 68.439 1.00 38.97 411 ARG B CA 1
ATOM 1595 C C . ARG A 1 206 ? 4.372 39.001 69.144 1.00 43.05 411 ARG B C 1
ATOM 1596 O O . ARG A 1 206 ? 4.486 39.086 70.370 1.00 40.61 411 ARG B O 1
ATOM 1604 N N . LYS A 1 207 ? 4.338 40.063 68.340 1.00 40.91 412 LYS B N 1
ATOM 1605 C CA . LYS A 1 207 ? 4.294 41.421 68.867 1.00 40.45 412 LYS B CA 1
ATOM 1606 C C . LYS A 1 207 ? 2.942 41.707 69.508 1.00 40.74 412 LYS B C 1
ATOM 1607 O O . LYS A 1 207 ? 1.896 41.295 68.999 1.00 33.51 412 LYS B O 1
ATOM 1613 N N . ASP A 1 208 ? 2.960 42.439 70.622 1.00 38.19 413 ASP B N 1
ATOM 1614 C CA . ASP A 1 208 ? 1.746 42.725 71.365 1.00 38.84 413 ASP B CA 1
ATOM 1615 C C . ASP A 1 208 ? 1.902 44.079 72.048 1.00 38.99 413 ASP B C 1
ATOM 1616 O O . ASP A 1 208 ? 2.935 44.746 71.934 1.00 35.56 413 ASP B O 1
ATOM 1621 N N . LEU A 1 209 ? 0.875 44.463 72.796 1.00 35.59 414 LEU B N 1
ATOM 1622 C CA . LEU A 1 209 ? 0.792 45.781 73.400 1.00 38.12 414 LEU B CA 1
ATOM 1623 C C . LEU A 1 209 ? 0.450 45.666 74.878 1.00 38.43 414 LEU B C 1
ATOM 1624 O O . LEU A 1 209 ? -0.378 44.836 75.267 1.00 38.61 414 LEU B O 1
ATOM 1629 N N . ASP A 1 210 ? 1.095 46.487 75.703 1.00 33.79 415 ASP B N 1
ATOM 1630 C CA . ASP A 1 210 ? 0.612 46.651 77.063 1.00 36.20 415 ASP B CA 1
ATOM 1631 C C . ASP A 1 210 ? -0.382 47.810 77.075 1.00 37.90 415 ASP B C 1
ATOM 1632 O O . ASP A 1 210 ? -0.578 48.494 76.069 1.00 30.96 415 ASP B O 1
ATOM 1637 N N . MET A 1 211 ? -1.022 48.033 78.217 1.00 33.68 416 MET B N 1
ATOM 1638 C CA . MET A 1 211 ? -2.094 49.021 78.219 1.00 30.67 416 MET B CA 1
ATOM 1639 C C . MET A 1 211 ? -1.594 50.460 78.285 1.00 30.47 416 MET B C 1
ATOM 1640 O O . MET A 1 211 ? -2.417 51.379 78.357 1.00 28.56 416 MET B O 1
ATOM 1645 N N . ASN A 1 212 ? -0.280 50.680 78.256 1.00 32.82 417 ASN B N 1
ATOM 1646 C CA . ASN A 1 212 ? 0.284 52.010 78.066 1.00 30.60 417 ASN B CA 1
ATOM 1647 C C . ASN A 1 212 ? 0.653 52.276 76.612 1.00 36.01 417 ASN B C 1
ATOM 1648 O O . ASN A 1 212 ? 1.191 53.345 76.305 1.00 35.49 417 ASN B O 1
ATOM 1653 N N . GLY A 1 213 ? 0.371 51.334 75.714 1.00 33.87 418 GLY B N 1
ATOM 1654 C CA . GLY A 1 213 ? 0.762 51.477 74.328 1.00 30.90 418 GLY B CA 1
ATOM 1655 C C . GLY A 1 213 ? 2.198 51.112 74.039 1.00 34.04 418 GLY B C 1
ATOM 1656 O O . GLY A 1 213 ? 2.711 51.458 72.972 1.00 37.61 418 GLY B O 1
ATOM 1657 N N . ARG A 1 214 ? 2.868 50.422 74.955 1.00 33.15 419 ARG B N 1
ATOM 1658 C CA . ARG A 1 214 ? 4.263 50.053 74.782 1.00 33.60 419 ARG B CA 1
ATOM 1659 C C . ARG A 1 214 ? 4.370 48.642 74.217 1.00 38.89 419 ARG B C 1
ATOM 1660 O O . ARG A 1 214 ? 3.508 47.792 74.455 1.00 40.05 419 ARG B O 1
ATOM 1668 N N . PHE A 1 215 ? 5.436 48.404 73.453 1.00 34.87 420 PHE B N 1
ATOM 1669 C CA . PHE A 1 215 ? 5.659 47.084 72.880 1.00 33.58 420 PHE B CA 1
ATOM 1670 C C . PHE A 1 215 ? 5.825 46.038 73.973 1.00 36.74 420 PHE B C 1
ATOM 1671 O O . PHE A 1 215 ? 6.519 46.256 74.971 1.00 34.34 420 PHE B O 1
ATOM 1679 N N . LYS A 1 216 ? 5.176 44.892 73.777 1.00 33.88 421 LYS B N 1
ATOM 1680 C CA . LYS A 1 216 ? 5.222 43.789 74.721 1.00 36.62 421 LYS B CA 1
ATOM 1681 C C . LYS A 1 216 ? 5.353 42.493 73.934 1.00 34.21 421 LYS B C 1
ATOM 1682 O O . LYS A 1 216 ? 4.810 42.367 72.834 1.00 35.75 421 LYS B O 1
ATOM 1688 N N . VAL A 1 217 ? 6.098 41.546 74.477 1.00 34.81 422 VAL B N 1
ATOM 1689 C CA . VAL A 1 217 ? 6.179 40.220 73.879 1.00 37.00 422 VAL B CA 1
ATOM 1690 C C . VAL A 1 217 ? 4.944 39.422 74.268 1.00 41.75 422 VAL B C 1
ATOM 1691 O O . VAL A 1 217 ? 4.499 39.468 75.422 1.00 37.76 422 VAL B O 1
ATOM 1695 N N . GLU A 1 218 ? 4.362 38.719 73.296 1.00 36.04 423 GLU B N 1
ATOM 1696 C CA . GLU A 1 218 ? 3.226 37.846 73.568 1.00 38.81 423 GLU B CA 1
ATOM 1697 C C . GLU A 1 218 ? 3.561 36.888 74.701 1.00 42.56 423 GLU B C 1
ATOM 1698 O O . GLU A 1 218 ? 4.590 36.207 74.671 1.00 44.14 423 GLU B O 1
ATOM 1704 N N . SER A 1 219 ? 2.692 36.844 75.706 1.00 40.02 424 SER B N 1
ATOM 1705 C CA . SER A 1 219 ? 2.983 36.077 76.907 1.00 50.16 424 SER B CA 1
ATOM 1706 C C . SER A 1 219 ? 3.020 34.584 76.607 1.00 51.45 424 SER B C 1
ATOM 1707 O O . SER A 1 219 ? 2.379 34.097 75.671 1.00 51.75 424 SER B O 1
ATOM 1710 N N . LYS A 1 220 ? 3.801 33.858 77.411 1.00 48.93 425 LYS B N 1
ATOM 1711 C CA . LYS A 1 220 ? 3.814 32.403 77.317 1.00 55.54 425 LYS B CA 1
ATOM 1712 C C . LYS A 1 220 ? 2.417 31.840 77.534 1.00 56.52 425 LYS B C 1
ATOM 1713 O O . LYS A 1 220 ? 1.996 30.907 76.839 1.00 57.54 425 LYS B O 1
ATOM 1719 N N . LYS A 1 221 ? 1.692 32.394 78.509 1.00 58.39 426 LYS B N 1
ATOM 1720 C CA . LYS A 1 221 ? 0.328 31.960 78.787 1.00 59.01 426 LYS B CA 1
ATOM 1721 C C . LYS A 1 221 ? -0.571 32.127 77.571 1.00 56.24 426 LYS B C 1
ATOM 1722 O O . LYS A 1 221 ? -1.385 31.248 77.267 1.00 58.13 426 LYS B O 1
ATOM 1728 N N . ASP A 1 222 ? -0.452 33.256 76.871 1.00 55.80 427 ASP B N 1
ATOM 1729 C CA . ASP A 1 222 ? -1.275 33.471 75.686 1.00 58.29 427 ASP B CA 1
ATOM 1730 C C . ASP A 1 222 ? -0.881 32.522 74.563 1.00 57.56 427 ASP B C 1
ATOM 1731 O O . ASP A 1 222 ? -1.743 32.043 73.821 1.00 59.10 427 ASP B O 1
ATOM 1736 N N . MET A 1 223 ? 0.415 32.242 74.418 1.00 54.25 428 MET B N 1
ATOM 1737 C CA . MET A 1 223 ? 0.850 31.233 73.457 1.00 55.97 428 MET B CA 1
ATOM 1738 C C . MET A 1 223 ? 0.229 29.875 73.765 1.00 62.47 428 MET B C 1
ATOM 1739 O O . MET A 1 223 ? -0.245 29.177 72.861 1.00 62.55 428 MET B O 1
ATOM 1744 N N . ARG A 1 224 ? 0.225 29.486 75.042 1.00 58.70 429 ARG B N 1
ATOM 1745 C CA . ARG A 1 224 ? -0.266 28.161 75.410 1.00 63.12 429 ARG B CA 1
ATOM 1746 C C . ARG A 1 224 ? -1.786 28.067 75.281 1.00 61.56 429 ARG B C 1
ATOM 1747 O O . ARG A 1 224 ? -2.307 27.055 74.801 1.00 61.36 429 ARG B O 1
ATOM 1755 N N . GLU A 1 225 ? -2.517 29.090 75.730 1.00 63.49 430 GLU B N 1
ATOM 1756 C CA . GLU A 1 225 ? -3.976 29.021 75.787 1.00 64.30 430 GLU B CA 1
ATOM 1757 C C . GLU A 1 225 ? -4.646 29.503 74.501 1.00 61.88 430 GLU B C 1
ATOM 1758 O O . GLU A 1 225 ? -5.530 28.826 73.966 1.00 65.38 430 GLU B O 1
ATOM 1764 N N . LYS A 1 226 ? -4.231 30.660 73.983 1.00 62.29 431 LYS B N 1
ATOM 1765 C CA . LYS A 1 226 ? -4.859 31.205 72.786 1.00 65.51 431 LYS B CA 1
ATOM 1766 C C . LYS A 1 226 ? -4.428 30.473 71.522 1.00 61.65 431 LYS B C 1
ATOM 1767 O O . LYS A 1 226 ? -5.193 30.425 70.554 1.00 62.44 431 LYS B O 1
ATOM 1773 N N . ARG A 1 227 ? -3.213 29.916 71.497 1.00 59.84 432 ARG B N 1
ATOM 1774 C CA . ARG A 1 227 ? -2.672 29.321 70.283 1.00 59.77 432 ARG B CA 1
ATOM 1775 C C . ARG A 1 227 ? -2.140 27.904 70.468 1.00 62.93 432 ARG B C 1
ATOM 1776 O O . ARG A 1 227 ? -1.721 27.292 69.477 1.00 61.11 432 ARG B O 1
ATOM 1784 N N . LYS A 1 228 ? -2.150 27.368 71.696 1.00 63.87 433 LYS B N 1
ATOM 1785 C CA . LYS A 1 228 ? -1.781 25.975 71.965 1.00 62.17 433 LYS B CA 1
ATOM 1786 C C . LYS A 1 228 ? -0.385 25.655 71.431 1.00 63.86 433 LYS B C 1
ATOM 1787 O O . LYS A 1 228 ? -0.162 24.647 70.753 1.00 62.61 433 LYS B O 1
ATOM 1793 N N . ILE A 1 229 ? 0.558 26.539 71.745 1.00 62.47 434 ILE B N 1
ATOM 1794 C CA . ILE A 1 229 ? 1.942 26.426 71.307 1.00 60.49 434 ILE B CA 1
ATOM 1795 C C . ILE A 1 229 ? 2.813 26.139 72.523 1.00 63.58 434 ILE B C 1
ATOM 1796 O O . ILE A 1 229 ? 2.624 26.738 73.589 1.00 60.75 434 ILE B O 1
ATOM 1801 N N . LYS A 1 230 ? 3.755 25.212 72.367 1.00 63.05 435 LYS B N 1
ATOM 1802 C CA . LYS A 1 230 ? 4.632 24.867 73.474 1.00 66.16 435 LYS B CA 1
ATOM 1803 C C . LYS A 1 230 ? 5.524 26.051 73.844 1.00 63.85 435 LYS B C 1
ATOM 1804 O O . LYS A 1 230 ? 5.770 26.959 73.044 1.00 62.76 435 LYS B O 1
ATOM 1810 N N . SER A 1 231 ? 6.016 26.022 75.075 1.00 60.08 436 SER B N 1
ATOM 1811 C CA . SER A 1 231 ? 6.876 27.083 75.587 1.00 54.41 436 SER B CA 1
ATOM 1812 C C . SER A 1 231 ? 8.216 27.087 74.860 1.00 49.15 436 SER B C 1
ATOM 1813 O O . SER A 1 231 ? 8.911 26.063 74.856 1.00 51.75 436 SER B O 1
ATOM 1816 N N . PRO A 1 232 ? 8.624 28.203 74.248 1.00 49.40 437 PRO B N 1
ATOM 1817 C CA . PRO A 1 232 ? 9.947 28.272 73.589 1.00 46.02 437 PRO B CA 1
ATOM 1818 C C . PRO A 1 232 ? 11.072 28.570 74.574 1.00 43.98 437 PRO B C 1
ATOM 1819 O O . PRO A 1 232 ? 11.671 29.652 74.597 1.00 39.16 437 PRO B O 1
ATOM 1823 N N . ASN A 1 233 ? 11.367 27.576 75.417 1.00 42.24 438 ASN B N 1
ATOM 1824 C CA . ASN A 1 233 ? 12.386 27.742 76.450 1.00 41.13 438 ASN B CA 1
ATOM 1825 C C . ASN A 1 233 ? 13.748 28.049 75.842 1.00 39.78 438 ASN B C 1
ATOM 1826 O O . ASN A 1 233 ? 14.510 28.863 76.381 1.00 41.07 438 ASN B O 1
ATOM 1831 N N . ILE A 1 234 ? 14.077 27.393 74.726 1.00 39.86 439 ILE B N 1
ATOM 1832 C CA . ILE A 1 234 ? 15.350 27.646 74.058 1.00 37.82 439 ILE B CA 1
ATOM 1833 C C . ILE A 1 234 ? 15.437 29.095 73.601 1.00 33.85 439 ILE B C 1
ATOM 1834 O O . ILE A 1 234 ? 16.485 29.737 73.730 1.00 33.38 439 ILE B O 1
ATOM 1839 N N . ALA A 1 235 ? 14.341 29.633 73.062 1.00 36.97 440 ALA B N 1
ATOM 1840 C CA . ALA A 1 235 ? 14.348 31.022 72.613 1.00 37.02 440 ALA B CA 1
ATOM 1841 C C . ALA A 1 235 ? 14.572 31.978 73.779 1.00 33.08 440 ALA B C 1
ATOM 1842 O O . ALA A 1 235 ? 15.298 32.971 73.648 1.00 34.60 440 ALA B O 1
ATOM 1844 N N . ASP A 1 236 ? 13.946 31.700 74.925 1.00 33.41 441 ASP B N 1
ATOM 1845 C CA . ASP A 1 236 ? 14.172 32.525 76.108 1.00 33.64 441 ASP B CA 1
ATOM 1846 C C . ASP A 1 236 ? 15.627 32.459 76.556 1.00 31.19 441 ASP B C 1
ATOM 1847 O O . ASP A 1 236 ? 16.226 33.484 76.912 1.00 33.34 441 ASP B O 1
ATOM 1852 N N . SER A 1 237 ? 16.212 31.257 76.555 1.00 31.63 442 SER B N 1
ATOM 1853 C CA . SER A 1 237 ? 17.627 31.134 76.896 1.00 32.15 442 SER B CA 1
ATOM 1854 C C . SER A 1 237 ? 18.498 31.899 75.905 1.00 32.24 442 SER B C 1
ATOM 1855 O O . SER A 1 237 ? 19.528 32.466 76.285 1.00 32.41 442 SER B O 1
ATOM 1858 N N . VAL A 1 238 ? 18.103 31.921 74.628 1.00 31.79 443 VAL B N 1
ATOM 1859 C CA . VAL A 1 238 ? 18.834 32.695 73.624 1.00 29.85 443 VAL B CA 1
ATOM 1860 C C . VAL A 1 238 ? 18.785 34.179 73.957 1.00 29.43 443 VAL B C 1
ATOM 1861 O O . VAL A 1 238 ? 19.809 34.874 73.941 1.00 28.15 443 VAL B O 1
ATOM 1865 N N . ILE A 1 239 ? 17.584 34.691 74.242 1.00 28.79 444 ILE B N 1
ATOM 1866 C CA . ILE A 1 239 ? 17.433 36.107 74.570 1.00 28.18 444 ILE B CA 1
ATOM 1867 C C . ILE A 1 239 ? 18.285 36.467 75.780 1.00 31.44 444 ILE B C 1
ATOM 1868 O O . ILE A 1 239 ? 18.964 37.501 75.796 1.00 31.15 444 ILE B O 1
ATOM 1873 N N . MET A 1 240 ? 18.272 35.618 76.810 1.00 26.50 445 MET B N 1
ATOM 1874 C CA . MET A 1 240 ? 19.077 35.903 77.994 1.00 31.65 445 MET B CA 1
ATOM 1875 C C . MET A 1 240 ? 20.572 35.783 77.713 1.00 29.63 445 MET B C 1
ATOM 1876 O O . MET A 1 240 ? 21.374 36.488 78.337 1.00 27.52 445 MET B O 1
ATOM 1881 N N . SER A 1 241 ? 20.968 34.900 76.795 1.00 30.77 446 SER B N 1
ATOM 1882 C CA . SER A 1 241 ? 22.375 34.795 76.424 1.00 30.56 446 SER B CA 1
ATOM 1883 C C . SER A 1 241 ? 22.864 36.018 75.661 1.00 30.10 446 SER B C 1
ATOM 1884 O O . SER A 1 241 ? 24.072 36.280 75.643 1.00 31.48 446 SER B O 1
ATOM 1887 N N . ALA A 1 242 ? 21.959 36.765 75.031 1.00 29.84 447 ALA B N 1
ATOM 1888 C CA . ALA A 1 242 ? 22.327 37.961 74.284 1.00 28.82 447 ALA B CA 1
ATOM 1889 C C . ALA A 1 242 ? 22.450 39.204 75.156 1.00 32.27 447 ALA B C 1
ATOM 1890 O O . ALA A 1 242 ? 22.920 40.234 74.663 1.00 27.53 447 ALA B O 1
ATOM 1892 N N . ILE A 1 243 ? 22.049 39.137 76.427 1.00 31.51 448 ILE B N 1
ATOM 1893 C CA . ILE A 1 243 ? 22.023 40.329 77.268 1.00 29.19 448 ILE B CA 1
ATOM 1894 C C . ILE A 1 243 ? 23.441 40.721 77.660 1.00 31.12 448 ILE B C 1
ATOM 1895 O O . ILE A 1 243 ? 24.231 39.890 78.128 1.00 29.84 448 ILE B O 1
ATOM 1900 N N . LEU A 1 244 ? 23.759 42.005 77.489 1.00 27.58 449 LEU B N 1
ATOM 1901 C CA . LEU A 1 244 ? 25.026 42.652 77.802 1.00 32.43 449 LEU B CA 1
ATOM 1902 C C . LEU A 1 244 ? 24.949 43.337 79.159 1.00 33.10 449 LEU B C 1
ATOM 1903 O O . LEU A 1 244 ? 23.951 44.014 79.448 1.00 35.94 449 LEU B O 1
ATOM 1908 N N . PRO A 1 245 ? 25.952 43.167 80.019 1.00 35.66 450 PRO B N 1
ATOM 1909 C CA . PRO A 1 245 ? 25.851 43.681 81.391 1.00 40.04 450 PRO B CA 1
ATOM 1910 C C . PRO A 1 245 ? 25.843 45.201 81.438 1.00 44.37 450 PRO B C 1
ATOM 1911 O O . PRO A 1 245 ? 26.393 45.880 80.567 1.00 42.58 450 PRO B O 1
ATOM 1915 N N . ILE A 1 246 ? 25.230 45.720 82.508 1.00 46.84 451 ILE B N 1
ATOM 1916 C CA . ILE A 1 246 ? 25.077 47.189 82.691 1.00 50.31 451 ILE B CA 1
ATOM 1917 C C . ILE A 1 246 ? 25.553 47.581 84.094 1.00 49.36 451 ILE B C 1
ATOM 1918 O O . ILE A 1 246 ? 25.694 46.658 84.912 1.00 50.95 451 ILE B O 1
ATOM 1923 N N . ARG A 1 247 ? 25.817 48.870 84.331 1.00 51.31 452 ARG B N 1
ATOM 1924 C CA . ARG A 1 247 ? 26.251 49.428 85.650 1.00 59.98 452 ARG B CA 1
ATOM 1925 C C . ARG A 1 247 ? 27.777 49.354 85.844 1.00 59.78 452 ARG B C 1
ATOM 1926 O O . ARG A 1 247 ? 28.161 48.773 86.865 1.00 68.79 452 ARG B O 1
ATOM 1934 N N . LYS A 1 248 ? 28.590 49.935 84.939 1.00 61.00 453 LYS B N 1
ATOM 1935 C CA . LYS A 1 248 ? 30.089 50.029 85.031 1.00 56.29 453 LYS B CA 1
ATOM 1936 C C . LYS A 1 248 ? 30.660 50.489 83.684 1.00 56.32 453 LYS B C 1
ATOM 1937 O O . LYS A 1 248 ? 31.461 49.737 83.115 1.00 48.67 453 LYS B O 1
ATOM 1943 N N . LYS B 1 9 ? 4.337 40.313 50.246 1.00 40.92 214 LYS A N 1
ATOM 1944 C CA . LYS B 1 9 ? 4.110 38.963 50.749 1.00 48.94 214 LYS A CA 1
ATOM 1945 C C . LYS B 1 9 ? 4.585 37.910 49.747 1.00 42.93 214 LYS A C 1
ATOM 1946 O O . LYS B 1 9 ? 4.321 38.010 48.548 1.00 43.29 214 LYS A O 1
ATOM 1952 N N . SER B 1 10 ? 5.283 36.900 50.260 1.00 41.55 215 SER A N 1
ATOM 1953 C CA . SER B 1 10 ? 5.864 35.862 49.421 1.00 44.48 215 SER A CA 1
ATOM 1954 C C . SER B 1 10 ? 4.790 35.030 48.727 1.00 38.76 215 SER A C 1
ATOM 1955 O O . SER B 1 10 ? 3.697 34.809 49.256 1.00 40.93 215 SER A O 1
ATOM 1958 N N . VAL B 1 11 ? 5.116 34.574 47.515 1.00 38.48 216 VAL A N 1
ATOM 1959 C CA . VAL B 1 11 ? 4.277 33.584 46.847 1.00 39.46 216 VAL A CA 1
ATOM 1960 C C . VAL B 1 11 ? 4.248 32.295 47.656 1.00 35.13 216 VAL A C 1
ATOM 1961 O O . VAL B 1 11 ? 3.199 31.655 47.802 1.00 35.23 216 VAL A O 1
ATOM 1965 N N . ILE B 1 12 ? 5.397 31.898 48.196 1.00 30.82 217 ILE A N 1
ATOM 1966 C CA . ILE B 1 12 ? 5.524 30.710 49.029 1.00 30.63 217 ILE A CA 1
ATOM 1967 C C . ILE B 1 12 ? 6.029 31.168 50.390 1.00 34.96 217 ILE A C 1
ATOM 1968 O O . ILE B 1 12 ? 7.178 31.612 50.517 1.00 30.18 217 ILE A O 1
ATOM 1973 N N . ASN B 1 13 ? 5.168 31.079 51.402 1.00 32.87 218 ASN A N 1
ATOM 1974 C CA . ASN B 1 13 ? 5.535 31.503 52.746 1.00 33.83 218 ASN A CA 1
ATOM 1975 C C . ASN B 1 13 ? 6.712 30.683 53.258 1.00 30.27 218 ASN A C 1
ATOM 1976 O O . ASN B 1 13 ? 6.718 29.453 53.160 1.00 33.30 218 ASN A O 1
ATOM 1981 N N . LEU B 1 14 ? 7.711 31.377 53.808 1.00 33.52 219 LEU A N 1
ATOM 1982 C CA . LEU B 1 14 ? 8.928 30.712 54.265 1.00 36.56 219 LEU A CA 1
ATOM 1983 C C . LEU B 1 14 ? 8.635 29.618 55.288 1.00 37.21 219 LEU A C 1
ATOM 1984 O O . LEU B 1 14 ? 9.321 28.589 55.316 1.00 34.04 219 LEU A O 1
ATOM 1989 N N . LYS B 1 15 ? 7.630 29.820 56.147 1.00 36.96 220 LYS A N 1
ATOM 1990 C CA . LYS B 1 15 ? 7.351 28.810 57.165 1.00 38.24 220 LYS A CA 1
ATOM 1991 C C . LYS B 1 15 ? 6.793 27.531 56.550 1.00 36.97 220 LYS A C 1
ATOM 1992 O O . LYS B 1 15 ? 7.028 26.440 57.085 1.00 37.23 220 LYS A O 1
ATOM 1998 N N . PHE B 1 16 ? 6.068 27.638 55.431 1.00 39.83 221 PHE A N 1
ATOM 1999 C CA . PHE B 1 16 ? 5.667 26.441 54.694 1.00 34.96 221 PHE A CA 1
ATOM 2000 C C . PHE B 1 16 ? 6.895 25.656 54.253 1.00 33.06 221 PHE A C 1
ATOM 2001 O O . PHE B 1 16 ? 6.962 24.429 54.408 1.00 34.41 221 PHE A O 1
ATOM 2009 N N . ILE B 1 17 ? 7.881 26.361 53.694 1.00 33.32 222 ILE A N 1
ATOM 2010 C CA . ILE B 1 17 ? 9.104 25.720 53.221 1.00 32.78 222 ILE A CA 1
ATOM 2011 C C . ILE B 1 17 ? 9.836 25.062 54.382 1.00 34.73 222 ILE A C 1
ATOM 2012 O O . ILE B 1 17 ? 10.322 23.930 54.269 1.00 34.48 222 ILE A O 1
ATOM 2017 N N . LEU B 1 18 ? 9.916 25.759 55.518 1.00 33.61 223 LEU A N 1
ATOM 2018 C CA . LEU B 1 18 ? 10.531 25.181 56.709 1.00 35.75 223 LEU A CA 1
ATOM 2019 C C . LEU B 1 18 ? 9.829 23.890 57.111 1.00 32.01 223 LEU A C 1
ATOM 2020 O O . LEU B 1 18 ? 10.478 22.868 57.360 1.00 30.36 223 LEU A O 1
ATOM 2025 N N . ALA B 1 19 ? 8.494 23.916 57.161 1.00 33.89 224 ALA A N 1
ATOM 2026 C CA . ALA B 1 19 ? 7.739 22.717 57.506 1.00 32.73 224 ALA A CA 1
ATOM 2027 C C . ALA B 1 19 ? 7.975 21.593 56.506 1.00 37.04 224 ALA A C 1
ATOM 2028 O O . ALA B 1 19 ? 7.894 20.414 56.870 1.00 39.22 224 ALA A O 1
ATOM 2030 N N . ALA B 1 20 ? 8.272 21.930 55.250 1.00 33.44 225 ALA A N 1
ATOM 2031 C CA . ALA B 1 20 ? 8.458 20.907 54.228 1.00 35.50 225 ALA A CA 1
ATOM 2032 C C . ALA B 1 20 ? 9.797 20.181 54.320 1.00 35.50 225 ALA A C 1
ATOM 2033 O O . ALA B 1 20 ? 9.951 19.131 53.685 1.00 37.49 225 ALA A O 1
ATOM 2035 N N . ILE B 1 21 ? 10.765 20.700 55.074 1.00 33.49 226 ILE A N 1
ATOM 2036 C CA . ILE B 1 21 ? 12.071 20.052 55.165 1.00 34.55 226 ILE A CA 1
ATOM 2037 C C . ILE B 1 21 ? 11.912 18.711 55.871 1.00 39.02 226 ILE A C 1
ATOM 2038 O O . ILE B 1 21 ? 11.479 18.653 57.027 1.00 38.92 226 ILE A O 1
ATOM 2043 N N . ASP B 1 22 ? 12.268 17.628 55.176 1.00 36.35 227 ASP A N 1
ATOM 2044 C CA . ASP B 1 22 ? 12.112 16.263 55.684 1.00 36.63 227 ASP A CA 1
ATOM 2045 C C . ASP B 1 22 ? 10.670 15.964 56.080 1.00 38.70 227 ASP A C 1
ATOM 2046 O O . ASP B 1 22 ? 10.416 15.115 56.938 1.00 35.08 227 ASP A O 1
ATOM 2051 N N . ALA B 1 23 ? 9.716 16.661 55.460 1.00 37.38 228 ALA A N 1
ATOM 2052 C CA . ALA B 1 23 ? 8.309 16.414 55.753 1.00 37.29 228 ALA A CA 1
ATOM 2053 C C . ALA B 1 23 ? 7.904 14.983 55.424 1.00 38.36 228 ALA A C 1
ATOM 2054 O O . ALA B 1 23 ? 7.017 14.425 56.079 1.00 38.82 228 ALA A O 1
ATOM 2056 N N . HIS B 1 24 ? 8.533 14.374 54.416 1.00 35.48 229 HIS A N 1
ATOM 2057 C CA . HIS B 1 24 ? 8.176 13.003 54.071 1.00 37.29 229 HIS A CA 1
ATOM 2058 C C . HIS B 1 24 ? 8.633 12.018 55.142 1.00 37.62 229 HIS A C 1
ATOM 2059 O O . HIS B 1 24 ? 7.968 11.000 55.368 1.00 35.22 229 HIS A O 1
ATOM 2066 N N . LYS B 1 25 ? 9.747 12.304 55.818 1.00 36.14 230 LYS A N 1
ATOM 2067 C CA . LYS B 1 25 ? 10.149 11.478 56.953 1.00 39.51 230 LYS A CA 1
ATOM 2068 C C . LYS B 1 25 ? 9.230 11.697 58.150 1.00 38.65 230 LYS A C 1
ATOM 2069 O O . LYS B 1 25 ? 8.858 10.737 58.836 1.00 36.90 230 LYS A O 1
ATOM 2075 N N . LYS B 1 26 ? 8.847 12.951 58.411 1.00 34.68 231 LYS A N 1
ATOM 2076 C CA . LYS B 1 26 ? 7.986 13.245 59.554 1.00 40.00 231 LYS A CA 1
ATOM 2077 C C . LYS B 1 26 ? 6.606 12.623 59.390 1.00 37.87 231 LYS A C 1
ATOM 2078 O O . LYS B 1 26 ? 6.048 12.077 60.348 1.00 38.51 231 LYS A O 1
ATOM 2084 N N . LEU B 1 27 ? 6.036 12.698 58.190 1.00 37.19 232 LEU A N 1
ATOM 2085 C CA . LEU B 1 27 ? 4.673 12.240 57.968 1.00 36.02 232 LEU A CA 1
ATOM 2086 C C . LEU B 1 27 ? 4.594 10.797 57.494 1.00 35.69 232 LEU A C 1
ATOM 2087 O O . LEU B 1 27 ? 3.533 10.178 57.621 1.00 40.26 232 LEU A O 1
ATOM 2092 N N . GLY B 1 28 ? 5.678 10.251 56.947 1.00 37.37 233 GLY A N 1
ATOM 2093 C CA . GLY B 1 28 ? 5.743 8.831 56.660 1.00 35.13 233 GLY A CA 1
ATOM 2094 C C . GLY B 1 28 ? 5.513 8.422 55.218 1.00 40.07 233 GLY A C 1
ATOM 2095 O O . GLY B 1 28 ? 4.650 7.578 54.941 1.00 41.49 233 GLY A O 1
ATOM 2096 N N . TRP B 1 29 ? 6.264 9.013 54.287 1.00 38.58 234 TRP A N 1
ATOM 2097 C CA . TRP B 1 29 ? 6.275 8.531 52.912 1.00 35.19 234 TRP A CA 1
ATOM 2098 C C . TRP B 1 29 ? 7.678 8.690 52.337 1.00 37.94 234 TRP A C 1
ATOM 2099 O O . TRP B 1 29 ? 8.444 9.537 52.799 1.00 36.95 234 TRP A O 1
ATOM 2110 N N . GLU B 1 30 ? 8.033 7.829 51.370 1.00 41.95 235 GLU A N 1
ATOM 2111 C CA . GL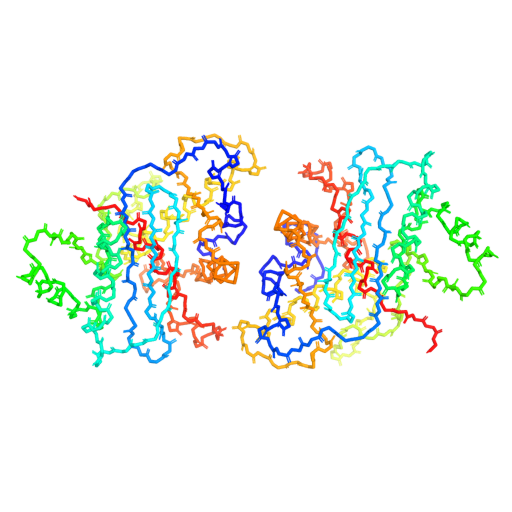U B 1 30 ? 9.334 7.870 50.716 1.00 40.35 235 GLU A CA 1
ATOM 2112 C C . GLU B 1 30 ? 9.224 8.408 49.305 1.00 41.68 235 GLU A C 1
ATOM 2113 O O . GLU B 1 30 ? 8.139 8.400 48.698 1.00 41.14 235 GLU A O 1
ATOM 2119 N N . PRO B 1 31 ? 10.325 8.913 48.750 1.00 43.02 236 PRO A N 1
ATOM 2120 C CA . PRO B 1 31 ? 10.318 9.389 47.361 1.00 39.78 236 PRO A CA 1
ATOM 2121 C C . PRO B 1 31 ? 9.957 8.257 46.410 1.00 40.58 236 PRO A C 1
ATOM 2122 O O . PRO B 1 31 ? 10.635 7.230 46.358 1.00 39.56 236 PRO A O 1
ATOM 2126 N N . ALA B 1 32 ? 8.873 8.447 45.668 1.00 38.55 237 ALA A N 1
ATOM 2127 C CA . ALA B 1 32 ? 8.409 7.454 44.710 1.00 36.78 237 ALA A CA 1
ATOM 2128 C C . ALA B 1 32 ? 7.725 8.196 43.578 1.00 38.65 237 ALA A C 1
ATOM 2129 O O . ALA B 1 32 ? 6.841 9.020 43.827 1.00 36.24 237 ALA A O 1
ATOM 2131 N N . GLY B 1 33 ? 8.138 7.912 42.351 1.00 36.42 238 GLY A N 1
ATOM 2132 C CA . GLY B 1 33 ? 7.594 8.574 41.192 1.00 36.34 238 GLY A CA 1
ATOM 2133 C C . GLY B 1 33 ? 8.680 8.850 40.178 1.00 36.94 238 GLY A C 1
ATOM 2134 O O . GLY B 1 33 ? 9.775 8.294 40.252 1.00 37.27 238 GLY A O 1
ATOM 2135 N N . SER B 1 34 ? 8.359 9.721 39.225 1.00 33.08 239 SER A N 1
ATOM 2136 C CA . SER B 1 34 ? 9.306 10.066 38.178 1.00 36.93 239 SER A CA 1
ATOM 2137 C C . SER B 1 34 ? 10.441 10.916 38.734 1.00 36.44 239 SER A C 1
ATOM 2138 O O . SER B 1 34 ? 10.276 11.659 39.707 1.00 37.00 239 SER A O 1
ATOM 2141 N N . LYS B 1 35 ? 11.608 10.796 38.106 1.00 37.51 240 LYS A N 1
ATOM 2142 C CA . LYS B 1 35 ? 12.774 11.597 38.452 1.00 39.37 240 LYS A CA 1
ATOM 2143 C C . LYS B 1 35 ? 12.935 12.696 37.409 1.00 38.97 240 LYS A C 1
ATOM 2144 O O . LYS B 1 35 ? 13.058 12.411 36.211 1.00 35.92 240 LYS A O 1
ATOM 2150 N N . ARG B 1 36 ? 12.924 13.948 37.866 1.00 37.77 241 ARG A N 1
ATOM 2151 C CA . ARG B 1 36 ? 12.891 15.103 36.980 1.00 36.44 241 ARG A CA 1
ATOM 2152 C C . ARG B 1 36 ? 13.913 16.139 37.426 1.00 38.29 241 ARG A C 1
ATOM 2153 O O . ARG B 1 36 ? 14.095 16.375 38.624 1.00 35.63 241 ARG A O 1
ATOM 2161 N N . ILE B 1 37 ? 14.571 16.767 36.455 1.00 36.20 242 ILE A N 1
ATOM 2162 C CA . ILE B 1 37 ? 15.550 17.815 36.710 1.00 34.20 242 ILE A CA 1
ATOM 2163 C C . ILE B 1 37 ? 15.044 19.099 36.071 1.00 35.21 242 ILE A C 1
ATOM 2164 O O . ILE B 1 37 ? 14.804 19.142 34.859 1.00 35.26 242 ILE A O 1
ATOM 2169 N N . GLY B 1 38 ? 14.911 20.146 36.878 1.00 31.23 243 GLY A N 1
ATOM 2170 C CA . GLY B 1 38 ? 14.668 21.478 36.363 1.00 29.56 243 GLY A CA 1
ATOM 2171 C C . GLY B 1 38 ? 15.988 22.209 36.177 1.00 36.25 243 GLY A C 1
ATOM 2172 O O . GLY B 1 38 ? 16.858 22.181 37.047 1.00 38.69 243 GLY A O 1
ATOM 2173 N N . PHE B 1 39 ? 16.116 22.871 35.029 1.00 32.96 244 PHE A N 1
ATOM 2174 C CA . PHE B 1 39 ? 17.368 23.492 34.596 1.00 36.35 244 PHE A CA 1
ATOM 2175 C C . PHE B 1 39 ? 17.089 24.951 34.245 1.00 35.48 244 PHE A C 1
ATOM 2176 O O . PHE B 1 39 ? 16.584 25.248 33.159 1.00 34.65 244 PHE A O 1
ATOM 2184 N N . ASP B 1 40 ? 17.444 25.861 35.150 1.00 33.54 245 ASP A N 1
ATOM 2185 C CA . ASP B 1 40 ? 17.334 27.290 34.892 1.00 37.29 245 ASP A CA 1
ATOM 2186 C C . ASP B 1 40 ? 18.636 27.800 34.289 1.00 36.87 245 ASP A C 1
ATOM 2187 O O . ASP B 1 40 ? 19.723 27.533 34.819 1.00 36.17 245 ASP A O 1
ATOM 2192 N N . VAL B 1 41 ? 18.510 28.552 33.197 1.00 35.36 246 VAL A N 1
ATOM 2193 C CA . VAL B 1 41 ? 19.619 28.899 32.313 1.00 35.66 246 VAL A CA 1
ATOM 2194 C C . VAL B 1 41 ? 19.946 30.376 32.487 1.00 35.13 246 VAL A C 1
ATOM 2195 O O . VAL B 1 41 ? 19.080 31.241 32.295 1.00 28.67 246 VAL A O 1
ATOM 2199 N N . ALA B 1 42 ? 21.202 30.658 32.832 1.00 33.93 247 ALA A N 1
ATOM 2200 C CA . ALA B 1 42 ? 21.647 32.022 33.084 1.00 34.43 247 ALA A CA 1
ATOM 2201 C C . ALA B 1 42 ? 21.596 32.862 31.814 1.00 42.29 247 ALA A C 1
ATOM 2202 O O . ALA B 1 42 ? 21.864 32.373 30.713 1.00 37.69 247 ALA A O 1
ATOM 2204 N N . ASP B 1 43 ? 21.259 34.141 31.974 1.00 43.86 248 ASP A N 1
ATOM 2205 C CA . ASP B 1 43 ? 21.132 35.051 30.845 1.00 46.85 248 ASP A CA 1
ATOM 2206 C C . ASP B 1 43 ? 22.123 36.205 30.871 1.00 51.90 248 ASP A C 1
ATOM 2207 O O . ASP B 1 43 ? 22.491 36.701 29.804 1.00 48.69 248 ASP A O 1
ATOM 2212 N N . ASP B 1 44 ? 22.559 36.646 32.050 1.00 45.46 249 ASP A N 1
ATOM 2213 C CA . ASP B 1 44 ? 23.633 37.621 32.184 1.00 50.89 249 ASP A CA 1
ATOM 2214 C C . ASP B 1 44 ? 24.472 37.242 33.400 1.00 56.81 249 ASP A C 1
ATOM 2215 O O . ASP B 1 44 ? 24.224 36.230 34.063 1.00 48.07 249 ASP A O 1
ATOM 2220 N N . GLY B 1 45 ? 25.473 38.071 33.699 1.00 55.60 250 GLY A N 1
ATOM 2221 C CA . GLY B 1 45 ? 26.300 37.849 34.872 1.00 54.56 250 GLY A CA 1
ATOM 2222 C C . GLY B 1 45 ? 25.563 37.937 36.194 1.00 53.87 250 GLY A C 1
ATOM 2223 O O . GLY B 1 45 ? 26.058 37.420 37.200 1.00 55.34 250 GLY A O 1
ATOM 2224 N N . GLU B 1 46 ? 24.393 38.580 36.222 1.00 52.29 251 GLU A N 1
ATOM 2225 C CA . GLU B 1 46 ? 23.653 38.701 37.473 1.00 54.70 251 GLU A CA 1
ATOM 2226 C C . GLU B 1 46 ? 23.045 37.384 37.943 1.00 55.08 251 GLU A C 1
ATOM 2227 O O . GLU B 1 46 ? 22.721 37.259 39.129 1.00 55.58 251 GLU A O 1
ATOM 2233 N N . ASP B 1 47 ? 22.893 36.399 37.065 1.00 51.35 252 ASP A N 1
ATOM 2234 C CA . ASP B 1 47 ? 22.316 35.116 37.442 1.00 50.24 252 ASP A CA 1
ATOM 2235 C C . ASP B 1 47 ? 23.346 34.008 37.270 1.00 45.44 252 ASP A C 1
ATOM 2236 O O . ASP B 1 47 ? 24.421 34.202 36.698 1.00 46.47 252 ASP A O 1
ATOM 2241 N N . ALA B 1 48 ? 22.997 32.836 37.790 1.00 47.78 253 ALA A N 1
ATOM 2242 C CA . ALA B 1 48 ? 23.781 31.626 37.616 1.00 43.71 253 ALA A CA 1
ATOM 2243 C C . ALA B 1 48 ? 22.867 30.502 37.150 1.00 37.97 253 ALA A C 1
ATOM 2244 O O . ALA B 1 48 ? 21.650 30.542 37.340 1.00 40.85 253 ALA A O 1
ATOM 2246 N N . ASN B 1 49 ? 23.469 29.504 36.514 1.00 39.52 254 ASN A N 1
ATOM 2247 C CA . ASN B 1 49 ? 22.726 28.326 36.094 1.00 40.17 254 ASN A CA 1
ATOM 2248 C C . ASN B 1 49 ? 22.409 27.448 37.296 1.00 41.21 254 ASN A C 1
ATOM 2249 O O . ASN B 1 49 ? 23.242 27.268 38.190 1.00 38.55 254 ASN A O 1
ATOM 2254 N N . ALA B 1 50 ? 21.196 26.899 37.317 1.00 38.30 255 ALA A N 1
ATOM 2255 C CA . ALA B 1 50 ? 20.733 26.139 38.469 1.00 37.97 255 ALA A CA 1
ATOM 2256 C C . ALA B 1 50 ? 20.050 24.855 38.026 1.00 37.32 255 ALA A C 1
ATOM 2257 O O . ALA B 1 50 ? 19.387 24.812 36.988 1.00 37.44 255 ALA A O 1
ATOM 2259 N N . THR B 1 51 ? 20.208 23.808 38.833 1.00 37.18 256 THR A N 1
ATOM 2260 C CA . THR B 1 51 ? 19.544 22.532 38.602 1.00 33.83 256 THR A CA 1
ATOM 2261 C C . THR B 1 51 ? 18.908 22.039 39.891 1.00 39.00 256 THR A C 1
ATOM 2262 O O . THR B 1 51 ? 19.500 22.144 40.971 1.00 32.05 256 THR A O 1
ATOM 2266 N N . THR B 1 52 ? 17.697 21.503 39.770 1.00 35.86 257 THR A N 1
ATOM 2267 C CA . THR B 1 52 ? 17.020 20.859 40.888 1.00 34.16 257 THR A CA 1
ATOM 2268 C C . THR B 1 52 ? 16.545 19.479 40.462 1.00 36.33 257 THR A C 1
ATOM 2269 O O . THR B 1 52 ? 15.844 19.342 39.457 1.00 35.21 257 THR A O 1
ATOM 2273 N N . LEU B 1 53 ? 16.914 18.466 41.239 1.00 34.84 258 LEU A N 1
ATOM 2274 C CA . LEU B 1 53 ? 16.518 17.084 41.007 1.00 38.13 258 LEU A CA 1
ATOM 2275 C C . LEU B 1 53 ? 15.451 16.701 42.020 1.00 36.60 258 LEU A C 1
ATOM 2276 O O . LEU B 1 53 ? 15.696 16.765 43.233 1.00 34.95 258 LEU A O 1
ATOM 2281 N N . MET B 1 54 ? 14.280 16.310 41.514 1.00 33.47 259 MET A N 1
ATOM 2282 C CA . MET B 1 54 ? 13.181 15.780 42.303 1.00 35.15 259 MET A CA 1
ATOM 2283 C C . MET B 1 54 ? 12.920 14.323 41.945 1.00 37.38 259 MET A C 1
ATOM 2284 O O . MET B 1 54 ? 13.061 13.909 40.789 1.00 35.96 259 MET A O 1
ATOM 2289 N N . HIS B 1 55 ? 12.524 13.554 42.957 1.00 38.28 260 HIS A N 1
ATOM 2290 C CA . HIS B 1 55 ? 12.096 12.167 42.810 1.00 35.33 260 HIS A CA 1
ATOM 2291 C C . HIS B 1 55 ? 10.682 12.071 43.365 1.00 37.53 260 HIS A C 1
ATOM 2292 O O . HIS B 1 55 ? 10.478 12.182 44.579 1.00 33.78 260 HIS A O 1
ATOM 2299 N N . GLY B 1 56 ? 9.705 11.879 42.482 1.00 36.36 261 GLY A N 1
ATOM 2300 C CA . GLY B 1 56 ? 8.320 11.939 42.903 1.00 35.18 261 GLY A CA 1
ATOM 2301 C C . GLY B 1 56 ? 7.929 13.343 43.314 1.00 38.48 261 GLY A C 1
ATOM 2302 O O . GLY B 1 56 ? 7.906 14.252 42.479 1.00 33.52 261 GLY A O 1
ATOM 2303 N N . ASN B 1 57 ? 7.614 13.533 44.600 1.00 31.48 262 ASN A N 1
ATOM 2304 C CA . ASN B 1 57 ? 7.299 14.853 45.136 1.00 30.97 262 ASN A CA 1
ATOM 2305 C C . ASN B 1 57 ? 8.313 15.299 46.185 1.00 34.03 262 ASN A C 1
ATOM 2306 O O . ASN B 1 57 ? 8.002 16.154 47.019 1.00 34.16 262 ASN A O 1
ATOM 2311 N N . VAL B 1 58 ? 9.518 14.738 46.164 1.00 35.39 263 VAL A N 1
ATOM 2312 C CA . VAL B 1 58 ? 10.558 15.058 47.136 1.00 35.78 263 VAL A CA 1
ATOM 2313 C C . VAL B 1 58 ? 11.699 15.750 46.406 1.00 37.16 263 VAL A C 1
ATOM 2314 O O . VAL B 1 58 ? 12.253 15.205 45.442 1.00 34.80 263 VAL A O 1
ATOM 2318 N N . ILE B 1 59 ? 12.040 16.955 46.857 1.00 33.31 264 ILE A N 1
ATOM 2319 C CA . ILE B 1 59 ? 13.205 17.653 46.329 1.00 33.80 264 ILE A CA 1
ATOM 2320 C C . ILE B 1 59 ? 14.455 16.966 46.860 1.00 36.72 264 ILE A C 1
ATOM 2321 O O . ILE B 1 59 ? 14.670 16.891 48.075 1.00 31.05 264 ILE A O 1
ATOM 2326 N N . MET B 1 60 ? 15.280 16.449 45.956 1.00 32.67 265 MET A N 1
ATOM 2327 C CA . MET B 1 60 ? 16.431 15.655 46.361 1.00 33.86 265 MET A CA 1
ATOM 2328 C C . MET B 1 60 ? 17.753 16.388 46.237 1.00 36.09 265 MET A C 1
ATOM 2329 O O . MET B 1 60 ? 18.594 16.273 47.130 1.00 31.95 265 MET A O 1
ATOM 2334 N N . GLU B 1 61 ? 17.971 17.146 45.165 1.00 36.51 266 GLU A N 1
ATOM 2335 C CA . GLU B 1 61 ? 19.273 17.778 44.977 1.00 34.74 266 GLU A CA 1
ATOM 2336 C C . GLU B 1 61 ? 19.121 19.158 44.355 1.00 38.82 266 GLU A C 1
ATOM 2337 O O . GLU B 1 61 ? 18.201 19.408 43.577 1.00 32.09 266 GLU A O 1
ATOM 2343 N N . VAL B 1 62 ? 20.034 20.057 44.717 1.00 36.09 267 VAL A N 1
ATOM 2344 C CA . VAL B 1 62 ? 20.109 21.389 44.125 1.00 35.47 267 VAL A CA 1
ATOM 2345 C C . VAL B 1 62 ? 21.568 21.702 43.824 1.00 37.30 267 VAL A C 1
ATOM 2346 O O . VAL B 1 62 ? 22.466 21.313 44.579 1.00 40.74 267 VAL A O 1
ATOM 2350 N N . ASP B 1 63 ? 21.807 22.395 42.712 1.00 39.75 268 ASP A N 1
ATOM 2351 C CA . ASP B 1 63 ? 23.166 22.731 42.315 1.00 38.77 268 ASP A CA 1
ATOM 2352 C C . ASP B 1 63 ? 23.156 24.042 41.543 1.00 41.25 268 ASP A C 1
ATOM 2353 O O . ASP B 1 63 ? 22.155 24.401 40.916 1.00 42.53 268 ASP A O 1
ATOM 2358 N N . GLU B 1 64 ? 24.292 24.740 41.576 1.00 43.73 269 GLU A N 1
ATOM 2359 C CA . GLU B 1 64 ? 24.408 26.091 41.043 1.00 41.26 269 GLU A CA 1
ATOM 2360 C C . GLU B 1 64 ? 25.808 26.267 40.469 1.00 45.69 269 GLU A C 1
ATOM 2361 O O . GLU B 1 64 ? 26.785 25.810 41.070 1.00 41.39 269 GLU A O 1
ATOM 2367 N N . TRP B 1 65 ? 25.906 26.920 39.309 1.00 40.67 270 TRP A N 1
ATOM 2368 C CA . TRP B 1 65 ? 27.216 27.153 38.708 1.00 44.28 270 TRP A CA 1
ATOM 2369 C C . TRP B 1 65 ? 27.149 28.321 37.735 1.00 48.03 270 TRP A C 1
ATOM 2370 O O . TRP B 1 65 ? 26.107 28.585 37.134 1.00 45.46 270 TRP A O 1
ATOM 2381 N N . ASP B 1 66 ? 28.282 28.999 37.570 1.00 48.96 271 ASP A N 1
ATOM 2382 C CA . ASP B 1 66 ? 28.362 30.145 36.675 1.00 43.93 271 ASP A CA 1
ATOM 2383 C C . ASP B 1 66 ? 28.600 29.693 35.240 1.00 49.66 271 ASP A C 1
ATOM 2384 O O . ASP B 1 66 ? 29.174 28.630 34.988 1.00 52.62 271 ASP A O 1
ATOM 2389 N N . GLY B 1 67 ? 28.153 30.518 34.295 1.00 52.28 272 GLY A N 1
ATOM 2390 C CA . GLY B 1 67 ? 28.317 30.217 32.885 1.00 46.48 272 GLY A CA 1
ATOM 2391 C C . GLY B 1 67 ? 27.302 30.915 32.004 1.00 47.65 272 GLY A C 1
ATOM 2392 O O . GLY B 1 67 ? 26.097 30.867 32.274 1.00 41.40 272 GLY A O 1
ATOM 2393 N N . LEU B 1 68 ? 27.774 31.574 30.946 1.00 46.08 273 LEU A N 1
ATOM 2394 C CA . LEU B 1 68 ? 26.918 32.289 30.016 1.00 44.42 273 LEU A CA 1
ATOM 2395 C C . LEU B 1 68 ? 26.817 31.524 28.692 1.00 45.61 273 LEU A C 1
ATOM 2396 O O . LEU B 1 68 ? 27.135 30.327 28.622 1.00 43.37 273 LEU A O 1
ATOM 2401 N N . GLU B 1 69 ? 26.377 32.219 27.641 1.00 43.58 274 GLU A N 1
ATOM 2402 C CA . GLU B 1 69 ? 26.093 31.550 26.375 1.00 43.44 274 GLU A CA 1
ATOM 2403 C C . GLU B 1 69 ? 27.349 30.946 25.758 1.00 45.32 274 GLU A C 1
ATOM 2404 O O . GLU B 1 69 ? 27.280 29.878 25.139 1.00 46.60 274 GLU A O 1
ATOM 2410 N N . ASP B 1 70 ? 28.506 31.591 25.936 1.00 47.62 275 ASP A N 1
ATOM 2411 C CA . ASP B 1 70 ? 29.724 31.138 25.273 1.00 48.61 275 ASP A CA 1
ATOM 2412 C C . ASP B 1 70 ? 30.217 29.792 25.787 1.00 49.70 275 ASP A C 1
ATOM 2413 O O . ASP B 1 70 ? 31.129 29.216 25.185 1.00 55.72 275 ASP A O 1
ATOM 2418 N N . GLU B 1 71 ? 29.640 29.279 26.873 1.00 51.60 276 GLU A N 1
ATOM 2419 C CA . GLU B 1 71 ? 29.925 27.935 27.361 1.00 51.82 276 GLU A CA 1
ATOM 2420 C C . GLU B 1 71 ? 28.658 27.094 27.475 1.00 49.77 276 GLU A C 1
ATOM 2421 O O . GLU B 1 71 ? 28.648 26.086 28.195 1.00 46.42 276 GLU A O 1
ATOM 2427 N N . LEU B 1 72 ? 27.595 27.488 26.763 1.00 47.13 277 LEU A N 1
ATOM 2428 C CA . LEU B 1 72 ? 26.300 26.823 26.885 1.00 45.37 277 LEU A CA 1
ATOM 2429 C C . LEU B 1 72 ? 26.423 25.315 26.716 1.00 46.80 277 LEU A C 1
ATOM 2430 O O . LEU B 1 72 ? 25.920 24.544 27.545 1.00 46.63 277 LEU A O 1
ATOM 2435 N N . LEU B 1 73 ? 27.112 24.878 25.656 1.00 45.77 278 LEU A N 1
ATOM 2436 C CA . LEU B 1 73 ? 27.341 23.453 25.436 1.00 46.92 278 LEU A CA 1
ATOM 2437 C C . LEU B 1 73 ? 27.813 22.777 26.717 1.00 45.64 278 LEU A C 1
ATOM 2438 O O . LEU B 1 73 ? 27.190 21.822 27.200 1.00 44.96 278 LEU A O 1
ATOM 2443 N N . LYS B 1 74 ? 28.895 23.302 27.300 1.00 43.52 279 LYS A N 1
ATOM 2444 C CA . LYS B 1 74 ? 29.413 22.771 28.554 1.00 45.60 279 LYS A CA 1
ATOM 2445 C C . LYS B 1 74 ? 28.298 22.669 29.584 1.00 42.41 279 LYS A C 1
ATOM 2446 O O . LYS B 1 74 ? 27.991 21.579 30.086 1.00 42.91 279 LYS A O 1
ATOM 2452 N N . SER B 1 75 ? 27.628 23.795 29.844 1.00 40.50 280 SER A N 1
ATOM 2453 C CA . SER B 1 75 ? 26.504 23.796 30.769 1.00 41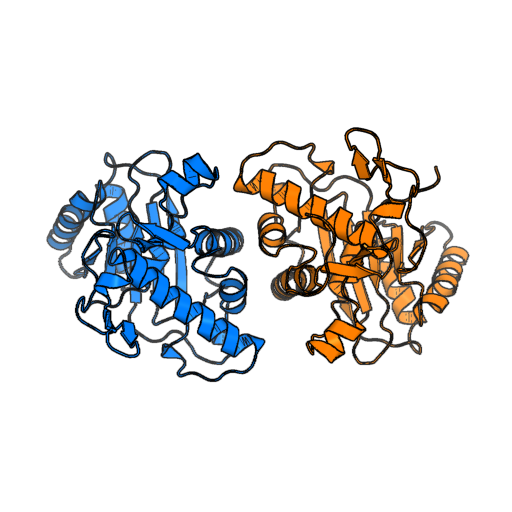.03 280 SER A CA 1
ATOM 2454 C C . SER B 1 75 ? 25.506 22.713 30.389 1.00 43.53 280 SER A C 1
ATOM 2455 O O . SER B 1 75 ? 25.175 21.846 31.208 1.00 44.78 280 SER A O 1
ATOM 2458 N N . SER B 1 76 ? 25.078 22.704 29.119 1.00 42.01 281 SER A N 1
ATOM 2459 C CA . SER B 1 76 ? 24.122 21.696 28.673 1.00 41.33 281 SER A CA 1
ATOM 2460 C C . SER B 1 76 ? 24.662 20.300 28.933 1.00 41.60 281 SER A C 1
ATOM 2461 O O . SER B 1 76 ? 23.980 19.464 29.538 1.00 42.77 281 SER A O 1
ATOM 2464 N N . SER B 1 77 ? 25.921 20.058 28.553 1.00 43.41 282 SER A N 1
ATOM 2465 C CA . SER B 1 77 ? 26.516 18.746 28.789 1.00 42.92 282 SER A CA 1
ATOM 2466 C C . SER B 1 77 ? 26.435 18.383 30.264 1.00 48.35 282 SER A C 1
ATOM 2467 O O . SER B 1 77 ? 26.033 17.264 30.619 1.00 43.81 282 SER A O 1
ATOM 2470 N N . ARG B 1 78 ? 26.768 19.343 31.135 1.00 45.94 283 ARG A N 1
ATOM 2471 C CA . ARG B 1 78 ? 26.644 19.142 32.573 1.00 44.20 283 ARG A CA 1
ATOM 2472 C C . ARG B 1 78 ? 25.272 18.581 32.900 1.00 43.24 283 ARG A C 1
ATOM 2473 O O . ARG B 1 78 ? 25.153 17.441 33.382 1.00 46.84 283 ARG A O 1
ATOM 2481 N N . VAL B 1 79 ? 24.217 19.324 32.525 1.00 41.80 284 VAL A N 1
ATOM 2482 C CA . VAL B 1 79 ? 22.880 18.873 32.889 1.00 42.89 284 VAL A CA 1
ATOM 2483 C C . VAL B 1 79 ? 22.640 17.490 32.306 1.00 42.44 284 VAL A C 1
ATOM 2484 O O . VAL B 1 79 ? 22.215 16.562 33.015 1.00 38.98 284 VAL A O 1
ATOM 2488 N N . TYR B 1 80 ? 23.079 17.288 31.060 1.00 40.26 285 TYR A N 1
ATOM 2489 C CA . TYR B 1 80 ? 22.874 16.011 30.395 1.00 38.13 285 TYR A CA 1
ATOM 2490 C C . TYR B 1 80 ? 23.443 14.885 31.235 1.00 41.64 285 TYR A C 1
ATOM 2491 O O . TYR B 1 80 ? 22.728 13.944 31.601 1.00 40.34 285 TYR A O 1
ATOM 2500 N N . ASN B 1 81 ? 24.708 15.017 31.638 1.00 43.38 286 ASN A N 1
ATOM 2501 C CA . ASN B 1 81 ? 25.326 13.921 32.366 1.00 43.35 286 ASN A CA 1
ATOM 2502 C C . ASN B 1 81 ? 24.665 13.734 33.720 1.00 46.50 286 ASN A C 1
ATOM 2503 O O . ASN B 1 81 ? 24.453 12.595 34.155 1.00 47.26 286 ASN A O 1
ATOM 2508 N N . LEU B 1 82 ? 24.297 14.835 34.383 1.00 42.98 287 LEU A N 1
ATOM 2509 C CA . LEU B 1 82 ? 23.526 14.703 35.613 1.00 42.12 287 LEU A CA 1
ATOM 2510 C C . LEU B 1 82 ? 22.291 13.850 35.368 1.00 42.91 287 LEU A C 1
ATOM 2511 O O . LEU B 1 82 ? 22.057 12.853 36.065 1.00 41.77 287 LEU A O 1
ATOM 2516 N N . ALA B 1 83 ? 21.529 14.189 34.323 1.00 43.07 288 ALA A N 1
ATOM 2517 C CA . ALA B 1 83 ? 20.320 13.435 34.017 1.00 42.48 288 ALA A CA 1
ATOM 2518 C C . ALA B 1 83 ? 20.634 11.973 33.744 1.00 43.44 288 ALA A C 1
ATOM 2519 O O . ALA B 1 83 ? 19.825 11.094 34.065 1.00 42.48 288 ALA A O 1
ATOM 2521 N N . LYS B 1 84 ? 21.808 11.691 33.171 1.00 43.89 289 LYS A N 1
ATOM 2522 C CA . LYS B 1 84 ? 22.166 10.304 32.906 1.00 45.55 289 LYS A CA 1
ATOM 2523 C C . LYS B 1 84 ? 22.551 9.571 34.183 1.00 43.24 289 LYS A C 1
ATOM 2524 O O . LYS B 1 84 ? 22.274 8.374 34.313 1.00 46.89 289 LYS A O 1
ATOM 2530 N N . ILE B 1 85 ? 23.173 10.264 35.139 1.00 47.09 290 ILE A N 1
ATOM 2531 C CA . ILE B 1 85 ? 23.601 9.585 36.358 1.00 48.00 290 ILE A CA 1
ATOM 2532 C C . ILE B 1 85 ? 22.410 9.308 37.265 1.00 50.48 290 ILE A C 1
ATOM 2533 O O . ILE B 1 85 ? 22.301 8.228 37.856 1.00 49.66 290 ILE A O 1
ATOM 2538 N N . LYS B 1 86 ? 21.495 10.267 37.377 1.00 49.70 291 LYS A N 1
ATOM 2539 C CA . LYS B 1 86 ? 20.314 10.122 38.214 1.00 47.11 291 LYS A CA 1
ATOM 2540 C C . LYS B 1 86 ? 19.153 9.443 37.500 1.00 47.03 291 LYS A C 1
ATOM 2541 O O . LYS B 1 86 ? 18.199 9.026 38.165 1.00 50.22 291 LYS A O 1
ATOM 2547 N N . GLY B 1 87 ? 19.209 9.316 36.176 1.00 41.20 292 GLY A N 1
ATOM 2548 C CA . GLY B 1 87 ? 18.129 8.699 35.432 1.00 42.27 292 GLY A CA 1
ATOM 2549 C C . GLY B 1 87 ? 16.861 9.526 35.424 1.00 40.71 292 GLY A C 1
ATOM 2550 O O . GLY B 1 87 ? 15.789 9.031 35.780 1.00 43.05 292 GLY A O 1
ATOM 2551 N N . ALA B 1 88 ? 16.967 10.787 35.010 1.00 40.85 293 ALA A N 1
ATOM 2552 C CA . ALA B 1 88 ? 15.869 11.733 35.118 1.00 40.46 293 ALA A CA 1
ATOM 2553 C C . ALA B 1 88 ? 15.580 12.377 33.769 1.00 38.11 293 ALA A C 1
ATOM 2554 O O . ALA B 1 88 ? 16.465 12.505 32.920 1.00 39.51 293 ALA A O 1
ATOM 2556 N N . SER B 1 89 ? 14.325 12.783 33.585 1.00 38.16 294 SER A N 1
ATOM 2557 C CA . SER B 1 89 ? 13.975 13.669 32.486 1.00 33.98 294 SER A CA 1
ATOM 2558 C C . SER B 1 89 ? 14.385 15.097 32.841 1.00 37.70 294 SER A C 1
ATOM 2559 O O . SER B 1 89 ? 14.787 15.383 33.967 1.00 36.53 294 SER A O 1
ATOM 2562 N N . VAL B 1 90 ? 14.292 16.007 31.873 1.00 35.88 295 VAL A N 1
ATOM 2563 C CA . VAL B 1 90 ? 14.747 17.381 32.072 1.00 33.87 295 VAL A CA 1
ATOM 2564 C C . VAL B 1 90 ? 13.699 18.359 31.557 1.00 40.64 295 VAL A C 1
ATOM 2565 O O . VAL B 1 90 ? 13.202 18.215 30.435 1.00 36.52 295 VAL A O 1
ATOM 2569 N N . THR B 1 91 ? 13.367 19.351 32.380 1.00 33.79 296 THR A N 1
ATOM 2570 C CA . THR B 1 91 ? 12.590 20.514 31.967 1.00 33.83 296 THR A CA 1
ATOM 2571 C C . THR B 1 91 ? 13.480 21.737 32.135 1.00 37.73 296 THR A C 1
ATOM 2572 O O . THR B 1 91 ? 14.007 21.977 33.227 1.00 34.87 296 THR A O 1
ATOM 2576 N N . TYR B 1 92 ? 13.654 22.502 31.060 1.00 35.35 297 TYR A N 1
ATOM 2577 C CA . TYR B 1 92 ? 14.667 23.546 31.019 1.00 34.41 297 TYR A CA 1
ATOM 2578 C C . TYR B 1 92 ? 14.064 24.880 30.602 1.00 33.58 297 TYR A C 1
ATOM 2579 O O . TYR B 1 92 ? 13.130 24.940 29.797 1.00 34.24 297 TYR A O 1
ATOM 2588 N N . ASP B 1 93 ? 14.614 25.948 31.180 1.00 29.87 298 ASP A N 1
ATOM 2589 C CA . ASP B 1 93 ? 14.339 27.325 30.791 1.00 35.43 298 ASP A CA 1
ATOM 2590 C C . ASP B 1 93 ? 14.620 27.488 29.301 1.00 35.72 298 ASP A C 1
ATOM 2591 O O . ASP B 1 93 ? 15.770 27.368 28.867 1.00 34.73 298 ASP A O 1
ATOM 2596 N N . SER B 1 94 ? 13.583 27.758 28.508 1.00 33.89 299 SER A N 1
ATOM 2597 C CA . SER B 1 94 ? 13.691 27.703 27.054 1.00 36.12 299 SER A CA 1
ATOM 2598 C C . SER B 1 94 ? 13.616 29.067 26.381 1.00 35.10 299 SER A C 1
ATOM 2599 O O . SER B 1 94 ? 13.534 29.130 25.151 1.00 41.05 299 SER A O 1
ATOM 2602 N N . ILE B 1 95 ? 13.617 30.154 27.141 1.00 34.12 300 ILE A N 1
ATOM 2603 C CA . ILE B 1 95 ? 13.665 31.490 26.565 1.00 36.75 300 ILE A CA 1
ATOM 2604 C C . ILE B 1 95 ? 15.003 32.129 26.910 1.00 37.37 300 ILE A C 1
ATOM 2605 O O . ILE B 1 95 ? 15.725 31.687 27.809 1.00 38.17 300 ILE A O 1
ATOM 2610 N N . GLY B 1 96 ? 15.333 33.188 26.175 1.00 37.58 301 GLY A N 1
ATOM 2611 C CA . GLY B 1 96 ? 16.651 33.786 26.307 1.00 39.22 301 GLY A CA 1
ATOM 2612 C C . GLY B 1 96 ? 17.724 32.822 25.837 1.00 40.54 301 GLY A C 1
ATOM 2613 O O . GLY B 1 96 ? 17.581 32.154 24.807 1.00 37.47 301 GLY A O 1
ATOM 2614 N N . VAL B 1 97 ? 18.813 32.737 26.608 1.00 37.39 302 VAL A N 1
ATOM 2615 C CA . VAL B 1 97 ? 19.899 31.820 26.269 1.00 35.40 302 VAL A CA 1
ATOM 2616 C C . VAL B 1 97 ? 19.377 30.393 26.161 1.00 38.58 302 VAL A C 1
ATOM 2617 O O . VAL B 1 97 ? 19.802 29.619 25.291 1.00 36.74 302 VAL A O 1
ATOM 2621 N N . GLY B 1 98 ? 18.417 30.036 27.019 1.00 34.19 303 GLY A N 1
ATOM 2622 C CA . GLY B 1 98 ? 17.835 28.707 27.001 1.00 35.07 303 GLY A CA 1
ATOM 2623 C C . GLY B 1 98 ? 17.164 28.344 25.694 1.00 39.22 303 GLY A C 1
ATOM 2624 O O . GLY B 1 98 ? 16.958 27.154 25.423 1.00 36.04 303 GLY A O 1
ATOM 2625 N N . ALA B 1 99 ? 16.812 29.342 24.877 1.00 38.75 304 ALA A N 1
ATOM 2626 C CA . ALA B 1 99 ? 16.265 29.069 23.553 1.00 38.01 304 ALA A CA 1
ATOM 2627 C C . ALA B 1 99 ? 17.229 28.270 22.687 1.00 37.67 304 ALA A C 1
ATOM 2628 O O . ALA B 1 99 ? 16.797 27.654 21.705 1.00 45.74 304 ALA A O 1
ATOM 2630 N N . HIS B 1 100 ? 18.519 28.271 23.021 1.00 38.24 305 HIS A N 1
ATOM 2631 C CA . HIS B 1 100 ? 19.512 27.496 22.292 1.00 40.50 305 HIS A CA 1
ATOM 2632 C C . HIS B 1 100 ? 19.848 26.171 22.970 1.00 46.64 305 HIS A C 1
ATOM 2633 O O . HIS B 1 100 ? 20.721 25.447 22.479 1.00 42.92 305 HIS A O 1
ATOM 2640 N N . VAL B 1 101 ? 19.164 25.822 24.063 1.00 38.22 306 VAL A N 1
ATOM 2641 C CA . VAL B 1 101 ? 19.547 24.638 24.830 1.00 40.46 306 VAL A CA 1
ATOM 2642 C C . VAL B 1 101 ? 19.058 23.361 24.156 1.00 40.46 306 VAL A C 1
ATOM 2643 O O . VAL B 1 101 ? 19.791 22.365 24.094 1.00 38.55 306 VAL A O 1
ATOM 2647 N N . GLY B 1 102 ? 17.822 23.364 23.648 1.00 38.32 307 GLY A N 1
ATOM 2648 C CA . GLY B 1 102 ? 17.276 22.158 23.043 1.00 39.03 307 GLY A CA 1
ATOM 2649 C C . GLY B 1 102 ? 18.186 21.585 21.976 1.00 42.15 307 GLY A C 1
ATOM 2650 O O . GLY B 1 102 ? 18.511 20.393 21.991 1.00 41.85 307 GLY A O 1
ATOM 2651 N N . SER B 1 103 ? 18.626 22.439 21.046 1.00 41.56 308 SER A N 1
ATOM 2652 C CA . SER B 1 103 ? 19.603 22.033 20.039 1.00 47.37 308 SER A CA 1
ATOM 2653 C C . SER B 1 103 ? 20.752 21.264 20.676 1.00 47.28 308 SER A C 1
ATOM 2654 O O . SER B 1 103 ? 21.049 20.129 20.283 1.00 48.17 308 SER A O 1
ATOM 2657 N N . LYS B 1 104 ? 21.385 21.861 21.693 1.00 47.01 309 LYS A N 1
ATOM 2658 C CA . LYS B 1 104 ? 22.487 21.199 22.384 1.00 47.66 309 LYS A CA 1
ATOM 2659 C C . LYS B 1 104 ? 22.084 19.802 22.838 1.00 43.19 309 LYS A C 1
ATOM 2660 O O . LYS B 1 104 ? 22.770 18.818 22.536 1.00 45.50 309 LYS A O 1
ATOM 2666 N N . PHE B 1 105 ? 20.950 19.693 23.537 1.00 41.76 310 PHE A N 1
ATOM 2667 C CA . PHE B 1 105 ? 20.501 18.381 23.991 1.00 41.04 310 PHE A CA 1
ATOM 2668 C C . PHE B 1 105 ? 20.345 17.435 22.810 1.00 44.39 310 PHE A C 1
ATOM 2669 O O . PHE B 1 105 ? 20.831 16.296 22.844 1.00 40.72 310 PHE A O 1
ATOM 2677 N N . ALA B 1 106 ? 19.712 17.915 21.734 1.00 45.67 311 ALA A N 1
ATOM 2678 C CA . ALA B 1 106 ? 19.586 17.109 20.525 1.00 46.31 311 ALA A CA 1
ATOM 2679 C C . ALA B 1 106 ? 20.951 16.606 20.085 1.00 45.46 311 ALA A C 1
ATOM 2680 O O . ALA B 1 106 ? 21.142 15.403 19.860 1.00 42.70 311 ALA A O 1
ATOM 2682 N N . GLU B 1 107 ? 21.927 17.518 20.011 1.00 49.38 312 GLU A N 1
ATOM 2683 C CA . GLU B 1 107 ? 23.291 17.141 19.662 1.00 45.70 312 GLU A CA 1
ATOM 2684 C C . GLU B 1 107 ? 23.748 15.968 20.511 1.00 46.75 312 GLU A C 1
ATOM 2685 O O . GLU B 1 107 ? 24.161 14.925 19.988 1.00 45.23 312 GLU A O 1
ATOM 2691 N N . LEU B 1 108 ? 23.623 16.107 21.832 1.00 44.35 313 LEU A N 1
ATOM 2692 C CA . LEU B 1 108 ? 24.097 15.060 22.724 1.00 42.49 313 LEU A CA 1
ATOM 2693 C C . LEU B 1 108 ? 23.335 13.766 22.484 1.00 46.45 313 LEU A C 1
ATOM 2694 O O . LEU B 1 108 ? 23.929 12.679 22.471 1.00 47.13 313 LEU A O 1
ATOM 2699 N N . ASN B 1 109 ? 22.024 13.866 22.242 1.00 44.88 314 ASN A N 1
ATOM 2700 C CA . ASN B 1 109 ? 21.244 12.667 21.964 1.00 43.60 314 ASN A CA 1
ATOM 2701 C C . ASN B 1 109 ? 21.729 11.990 20.691 1.00 48.29 314 ASN A C 1
ATOM 2702 O O . ASN B 1 109 ? 21.743 10.756 20.603 1.00 47.13 314 ASN A O 1
ATOM 2707 N N . ASP B 1 110 ? 22.148 12.781 19.697 1.00 48.47 315 ASP A N 1
ATOM 2708 C CA . ASP B 1 110 ? 22.695 12.186 18.483 1.00 47.93 315 ASP A CA 1
ATOM 2709 C C . ASP B 1 110 ? 24.010 11.473 18.763 1.00 46.12 315 ASP A C 1
ATOM 2710 O O . ASP B 1 110 ? 24.331 10.484 18.094 1.00 48.40 315 ASP A O 1
ATOM 2715 N N . ALA B 1 111 ? 24.773 11.946 19.750 1.00 49.77 316 ALA A N 1
ATOM 2716 C CA . ALA B 1 111 ? 26.043 11.310 20.063 1.00 48.86 316 ALA A CA 1
ATOM 2717 C C . ALA B 1 111 ? 25.887 10.128 21.009 1.00 52.27 316 ALA A C 1
ATOM 2718 O O . ALA B 1 111 ? 26.786 9.282 21.070 1.00 51.04 316 ALA A O 1
ATOM 2720 N N . SER B 1 112 ? 24.786 10.059 21.761 1.00 50.78 317 SER A N 1
ATOM 2721 C CA . SER B 1 112 ? 24.592 8.988 22.729 1.00 53.64 317 SER A CA 1
ATOM 2722 C C . SER B 1 112 ? 23.883 7.817 22.062 1.00 53.66 317 SER A C 1
ATOM 2723 O O . SER B 1 112 ? 22.716 7.958 21.664 1.00 58.89 317 SER A O 1
ATOM 2726 N N . PRO B 1 113 ? 24.526 6.653 21.925 1.00 53.53 318 PRO A N 1
ATOM 2727 C CA . PRO B 1 113 ? 23.844 5.517 21.280 1.00 57.07 318 PRO A CA 1
ATOM 2728 C C . PRO B 1 113 ? 22.773 4.871 22.144 1.00 61.35 318 PRO A C 1
ATOM 2729 O O . PRO B 1 113 ? 21.733 4.457 21.616 1.00 59.05 318 PRO A O 1
ATOM 2733 N N . ASP B 1 114 ? 22.984 4.771 23.458 1.00 55.92 319 ASP A N 1
ATOM 2734 C CA . ASP B 1 114 ? 22.091 3.994 24.308 1.00 62.05 319 ASP A CA 1
ATOM 2735 C C . ASP B 1 114 ? 21.277 4.829 25.283 1.00 61.78 319 ASP A C 1
ATOM 2736 O O . ASP B 1 114 ? 20.151 4.443 25.602 1.00 63.78 319 ASP A O 1
ATOM 2741 N N . PHE B 1 115 ? 21.809 5.936 25.790 1.00 56.75 320 PHE A N 1
ATOM 2742 C CA . PHE B 1 115 ? 21.029 6.831 26.634 1.00 51.02 320 PHE A CA 1
ATOM 2743 C C . PHE B 1 115 ? 20.336 7.884 25.779 1.00 46.77 320 PHE A C 1
ATOM 2744 O O . PHE B 1 115 ? 20.989 8.577 24.994 1.00 49.91 320 PHE A O 1
ATOM 2752 N N . LYS B 1 116 ? 19.020 8.008 25.934 1.00 41.98 321 LYS A N 1
ATOM 2753 C CA . LYS B 1 116 ? 18.246 9.041 25.250 1.00 44.44 321 LYS A CA 1
ATOM 2754 C C . LYS B 1 116 ? 17.569 9.921 26.294 1.00 43.68 321 LYS A C 1
ATOM 2755 O O . LYS B 1 116 ? 16.656 9.474 26.998 1.00 45.21 321 LYS A O 1
ATOM 2761 N N . LEU B 1 117 ? 18.025 11.169 26.388 1.00 43.02 322 LEU A N 1
ATOM 2762 C CA . LEU B 1 117 ? 17.476 12.119 27.347 1.00 46.21 322 LEU A CA 1
ATOM 2763 C C . LEU B 1 117 ? 16.107 12.621 26.905 1.00 44.13 322 LEU A C 1
ATOM 2764 O O . LEU B 1 117 ? 15.929 13.054 25.762 1.00 42.46 322 LEU A O 1
ATOM 2769 N N . ILE B 1 118 ? 15.140 12.553 27.813 1.00 40.61 323 ILE A N 1
ATOM 2770 C CA . ILE B 1 118 ? 13.840 13.187 27.627 1.00 40.02 323 ILE A CA 1
ATOM 2771 C C . ILE B 1 118 ? 13.928 14.615 28.151 1.00 41.95 323 ILE A C 1
ATOM 2772 O O . ILE B 1 118 ? 14.165 14.829 29.346 1.00 38.31 323 ILE A O 1
ATOM 2777 N N . TYR B 1 119 ? 13.750 15.594 27.266 1.00 36.85 324 TYR A N 1
ATOM 2778 C CA . TYR B 1 119 ? 13.810 16.996 27.659 1.00 36.66 324 TYR A CA 1
ATOM 2779 C C . TYR B 1 119 ? 12.614 17.750 27.096 1.00 39.73 324 TYR A C 1
ATOM 2780 O O . TYR B 1 119 ? 12.201 17.517 25.957 1.00 38.83 324 TYR A O 1
ATOM 2789 N N . ASP B 1 120 ? 12.058 18.651 27.908 1.00 37.95 325 ASP A N 1
ATOM 2790 C CA . ASP B 1 120 ? 10.888 19.441 27.541 1.00 38.58 325 ASP A CA 1
ATOM 2791 C C . ASP B 1 120 ? 11.159 20.911 27.827 1.00 37.75 325 ASP A C 1
ATOM 2792 O O . ASP B 1 120 ? 11.675 21.250 28.907 1.00 39.79 325 ASP A O 1
ATOM 2797 N N . PRO B 1 121 ? 10.841 21.810 26.902 1.00 41.07 326 PRO A N 1
ATOM 2798 C CA . PRO B 1 121 ? 11.027 23.239 27.162 1.00 38.69 326 PRO A CA 1
ATOM 2799 C C . PRO B 1 121 ? 9.958 23.805 28.084 1.00 39.64 326 PRO A C 1
ATOM 2800 O O . PRO B 1 121 ? 8.800 23.378 28.075 1.00 36.83 326 PRO A O 1
ATOM 2804 N N . PHE B 1 122 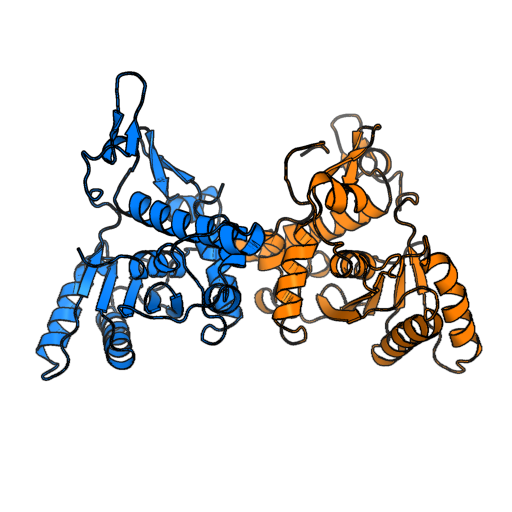? 10.369 24.775 28.901 1.00 32.23 327 PHE A N 1
ATOM 2805 C CA . PHE B 1 122 ? 9.444 25.548 29.727 1.00 34.82 327 PHE A CA 1
ATOM 2806 C C . PHE B 1 122 ? 9.657 27.025 29.436 1.00 32.79 327 PHE A C 1
ATOM 2807 O O . PHE B 1 122 ? 10.695 27.589 29.796 1.00 33.52 327 PHE A O 1
ATOM 2815 N N . ASN B 1 123 ? 8.673 27.647 28.797 1.00 36.13 328 ASN A N 1
ATOM 2816 C CA . ASN B 1 123 ? 8.680 29.077 28.518 1.00 35.96 328 ASN A CA 1
ATOM 2817 C C . ASN B 1 123 ? 7.852 29.763 29.597 1.00 32.61 328 ASN A C 1
ATOM 2818 O O . ASN B 1 123 ? 6.624 29.634 29.617 1.00 32.50 328 ASN A O 1
ATOM 2823 N N . ALA B 1 124 ? 8.532 30.495 30.487 1.00 34.00 329 ALA A N 1
ATOM 2824 C CA . ALA B 1 124 ? 7.865 31.091 31.642 1.00 35.56 329 ALA A CA 1
ATOM 2825 C C . ALA B 1 124 ? 6.721 32.006 31.220 1.00 37.65 329 ALA A C 1
ATOM 2826 O O . ALA B 1 124 ? 5.695 32.087 31.907 1.00 36.86 329 ALA A O 1
ATOM 2828 N N . GLY B 1 125 ? 6.881 32.711 30.101 1.00 36.52 330 GLY A N 1
ATOM 2829 C CA . GLY B 1 125 ? 5.849 33.593 29.604 1.00 31.99 330 GLY A CA 1
ATOM 2830 C C . GLY B 1 125 ? 4.766 32.933 28.784 1.00 37.10 330 GLY A C 1
ATOM 2831 O O . GLY B 1 125 ? 3.920 33.633 28.222 1.00 40.62 330 GLY A O 1
ATOM 2832 N N . GLY B 1 126 ? 4.759 31.604 28.698 1.00 37.65 331 GLY A N 1
ATOM 2833 C CA . GLY B 1 126 ? 3.791 30.913 27.872 1.00 36.68 331 GLY A CA 1
ATOM 2834 C C . GLY B 1 126 ? 2.391 30.956 28.455 1.00 42.41 331 GLY A C 1
ATOM 2835 O O . GLY B 1 126 ? 2.150 31.443 29.561 1.00 33.85 331 GLY A O 1
ATOM 2836 N N . ALA B 1 127 ? 1.442 30.446 27.674 1.00 41.36 332 ALA A N 1
ATOM 2837 C CA . ALA B 1 127 ? 0.052 30.409 28.109 1.00 45.27 332 ALA A CA 1
ATOM 2838 C C . ALA B 1 127 ? -0.141 29.424 29.253 1.00 39.36 332 ALA A C 1
ATOM 2839 O O . ALA B 1 127 ? 0.590 28.439 29.386 1.00 41.05 332 ALA A O 1
ATOM 2841 N N . VAL B 1 128 ? -1.152 29.695 30.079 1.00 41.46 333 VAL A N 1
ATOM 2842 C CA . VAL B 1 128 ? -1.468 28.799 31.182 1.00 43.98 333 VAL A CA 1
ATOM 2843 C C . VAL B 1 128 ? -2.138 27.547 30.635 1.00 45.01 333 VAL A C 1
ATOM 2844 O O . VAL B 1 128 ? -2.807 27.573 29.591 1.00 45.10 333 VAL A O 1
ATOM 2848 N N . ASP B 1 129 ? -1.946 26.432 31.333 1.00 47.34 334 ASP A N 1
ATOM 2849 C CA . ASP B 1 129 ? -2.663 25.217 30.981 1.00 46.21 334 ASP A CA 1
ATOM 2850 C C . ASP B 1 129 ? -4.143 25.389 31.293 1.00 49.17 334 ASP A C 1
ATOM 2851 O O . ASP B 1 129 ? -4.514 25.923 32.343 1.00 50.04 334 ASP A O 1
ATOM 2856 N N . LYS B 1 130 ? -4.989 24.931 30.366 1.00 45.11 335 LYS A N 1
ATOM 2857 C CA . LYS B 1 130 ? -6.438 25.069 30.451 1.00 44.78 335 LYS A CA 1
ATOM 2858 C C . LYS B 1 130 ? -6.825 26.523 30.693 1.00 44.15 335 LYS A C 1
ATOM 2859 O O . LYS B 1 130 ? -7.329 26.860 31.773 1.00 45.65 335 LYS A O 1
ATOM 2865 N N . PRO B 1 131 ? -6.612 27.411 29.718 1.00 46.84 336 PRO A N 1
ATOM 2866 C CA . PRO B 1 131 ? -6.882 28.837 29.963 1.00 45.72 336 PRO A CA 1
ATOM 2867 C C . PRO B 1 131 ? -8.346 29.136 30.222 1.00 47.60 336 PRO A C 1
ATOM 2868 O O . PRO B 1 131 ? -8.655 30.101 30.933 1.00 43.23 336 PRO A O 1
ATOM 2872 N N . ASP B 1 132 ? -9.257 28.334 29.679 1.00 48.83 337 ASP A N 1
ATOM 2873 C CA . ASP B 1 132 ? -10.684 28.578 29.827 1.00 48.98 337 ASP A CA 1
ATOM 2874 C C . ASP B 1 132 ? -11.295 27.861 31.023 1.00 46.08 337 ASP A C 1
ATOM 2875 O O . ASP B 1 132 ? -12.511 27.952 31.218 1.00 52.52 337 ASP A O 1
ATOM 2880 N N . ASP B 1 133 ? -10.497 27.158 31.826 1.00 51.41 338 ASP A N 1
ATOM 2881 C CA . ASP B 1 133 ? -11.022 26.562 33.045 1.00 45.42 338 ASP A CA 1
ATOM 2882 C C . ASP B 1 133 ? -11.447 27.640 34.035 1.00 49.21 338 ASP A C 1
ATOM 2883 O O . ASP B 1 133 ? -11.066 28.808 33.931 1.00 48.21 338 ASP A O 1
ATOM 2888 N N . VAL B 1 134 ? -12.238 27.225 35.019 1.00 51.17 339 VAL A N 1
ATOM 2889 C CA . VAL B 1 134 ? -12.740 28.128 36.047 1.00 51.70 339 VAL A CA 1
ATOM 2890 C C . VAL B 1 134 ? -11.791 28.053 37.237 1.00 52.13 339 VAL A C 1
ATOM 2891 O O . VAL B 1 134 ? -11.675 27.011 37.887 1.00 56.37 339 VAL A O 1
ATOM 2895 N N . TYR B 1 135 ? -11.104 29.160 37.521 1.00 49.75 340 TYR A N 1
ATOM 2896 C CA . TYR B 1 135 ? -10.279 29.246 38.718 1.00 51.46 340 TYR A CA 1
ATOM 2897 C C . TYR B 1 135 ? -11.127 29.551 39.947 1.00 53.06 340 TYR A C 1
ATOM 2898 O O . TYR B 1 135 ? -10.846 29.048 41.041 1.00 51.33 340 TYR A O 1
ATOM 2907 N N . MET B 1 136 ? -12.171 30.362 39.779 1.00 51.16 341 MET A N 1
ATOM 2908 C CA . MET B 1 136 ? -13.050 30.734 40.880 1.00 54.89 341 MET A CA 1
ATOM 2909 C C . MET B 1 136 ? -14.377 31.195 40.300 1.00 55.90 341 MET A C 1
ATOM 2910 O O . MET B 1 136 ? -14.401 31.973 39.342 1.00 57.72 341 MET A O 1
ATOM 2915 N N . LYS B 1 137 ? -15.471 30.699 40.864 1.00 59.35 342 LYS A N 1
ATOM 2916 C CA . LYS B 1 137 ? -16.804 31.008 40.374 1.00 60.50 342 LYS A CA 1
ATOM 2917 C C . LYS B 1 137 ? -17.441 32.091 41.236 1.00 58.16 342 LYS A C 1
ATOM 2918 O O . LYS B 1 137 ? -17.327 32.068 42.465 1.00 57.20 342 LYS A O 1
ATOM 2924 N N . LEU B 1 138 ? -18.096 33.041 40.587 1.00 56.72 343 LEU A N 1
ATOM 2925 C CA . LEU B 1 138 ? -18.727 34.188 41.217 1.00 58.02 343 LEU A CA 1
ATOM 2926 C C . LEU B 1 138 ? -20.241 34.099 41.044 1.00 56.12 343 LEU A C 1
ATOM 2927 O O . LEU B 1 138 ? -20.742 33.209 40.349 1.00 56.08 343 LEU A O 1
ATOM 2932 N N . PRO B 1 139 ? -21.010 34.987 41.696 1.00 53.21 344 PRO A N 1
ATOM 2933 C CA . PRO B 1 139 ? -22.478 34.890 41.584 1.00 53.97 344 PRO A CA 1
ATOM 2934 C C . PRO B 1 139 ? -23.007 34.812 40.159 1.00 56.11 344 PRO A C 1
ATOM 2935 O O . PRO B 1 139 ? -23.983 34.091 39.917 1.00 56.54 344 PRO A O 1
ATOM 2939 N N . HIS B 1 140 ? -22.401 35.522 39.206 1.00 55.99 345 HIS A N 1
ATOM 2940 C CA . HIS B 1 140 ? -22.922 35.509 37.847 1.00 52.04 345 HIS A CA 1
ATOM 2941 C C . HIS B 1 140 ? -21.856 35.397 36.767 1.00 53.60 345 HIS A C 1
ATOM 2942 O O . HIS B 1 140 ? -22.212 35.275 35.591 1.00 52.94 345 HIS A O 1
ATOM 2949 N N . THR B 1 141 ? -20.573 35.426 37.117 1.00 53.71 346 THR A N 1
ATOM 2950 C CA . THR B 1 141 ? -19.489 35.198 36.172 1.00 51.33 346 THR A CA 1
ATOM 2951 C C . THR B 1 141 ? -18.496 34.225 36.793 1.00 53.56 346 THR A C 1
ATOM 2952 O O . THR B 1 141 ? -18.648 33.792 37.939 1.00 54.65 346 THR A O 1
ATOM 2956 N N . THR B 1 142 ? -17.470 33.874 36.024 1.00 51.37 347 THR A N 1
ATOM 2957 C CA . THR B 1 142 ? -16.397 33.016 36.505 1.00 52.55 347 THR A CA 1
ATOM 2958 C C . THR B 1 142 ? -15.064 33.671 36.187 1.00 51.84 347 THR A C 1
ATOM 2959 O O . THR B 1 142 ? -14.843 34.121 35.057 1.00 50.22 347 THR A O 1
ATOM 2963 N N . ILE B 1 143 ? -14.183 33.729 37.179 1.00 49.46 348 ILE A N 1
ATOM 2964 C CA . ILE B 1 143 ? -12.792 34.079 36.925 1.00 47.51 348 ILE A CA 1
ATOM 2965 C C . ILE B 1 143 ? -12.130 32.856 36.312 1.00 45.94 348 ILE A C 1
ATOM 2966 O O . ILE B 1 143 ? -12.111 31.780 36.917 1.00 51.06 348 ILE A O 1
ATOM 2971 N N . LYS B 1 144 ? -11.629 33.001 35.095 1.00 44.37 349 LYS A N 1
ATOM 2972 C CA . LYS B 1 144 ? -11.000 31.885 34.414 1.00 44.59 349 LYS A CA 1
ATOM 2973 C C . LYS B 1 144 ? -9.501 31.857 34.700 1.00 41.95 349 LYS A C 1
ATOM 2974 O O . LYS B 1 144 ? -8.922 32.809 35.229 1.00 41.80 349 LYS A O 1
ATOM 2980 N N . ASN B 1 145 ? -8.874 30.731 34.348 1.00 41.60 350 ASN A N 1
ATOM 2981 C CA . ASN B 1 145 ? -7.431 30.600 34.522 1.00 41.22 350 ASN A CA 1
ATOM 2982 C C . ASN B 1 145 ? -6.681 31.707 33.794 1.00 38.94 350 ASN A C 1
ATOM 2983 O O . ASN B 1 145 ? -5.679 32.225 34.301 1.00 33.86 350 ASN A O 1
ATOM 2988 N N . LYS B 1 146 ? -7.151 32.088 32.605 1.00 38.89 351 LYS A N 1
ATOM 2989 C CA . LYS B 1 146 ? -6.518 33.184 31.883 1.00 41.04 351 LYS A CA 1
ATOM 2990 C C . LYS B 1 146 ? -6.847 34.543 32.491 1.00 38.36 351 LYS A C 1
ATOM 2991 O O . LYS B 1 146 ? -6.131 35.513 32.225 1.00 41.75 351 LYS A O 1
ATOM 2997 N N . ASP B 1 147 ? -7.904 34.633 33.303 1.00 38.43 352 ASP A N 1
ATOM 2998 C CA . ASP B 1 147 ? -8.197 35.876 34.009 1.00 36.80 352 ASP A CA 1
ATOM 2999 C C . ASP B 1 147 ? -7.350 36.033 35.265 1.00 38.97 352 ASP A C 1
ATOM 3000 O O . ASP B 1 147 ? -7.029 37.161 35.654 1.00 38.12 352 ASP A O 1
ATOM 3005 N N . HIS B 1 148 ? -6.982 34.924 35.909 1.00 37.56 353 HIS A N 1
ATOM 3006 C CA . HIS B 1 148 ? -6.273 34.977 37.182 1.00 39.95 353 HIS A CA 1
ATOM 3007 C C . HIS B 1 148 ? -4.761 34.936 37.016 1.00 35.72 353 HIS A C 1
ATOM 3008 O O . HIS B 1 148 ? -4.041 35.622 37.748 1.00 34.38 353 HIS A O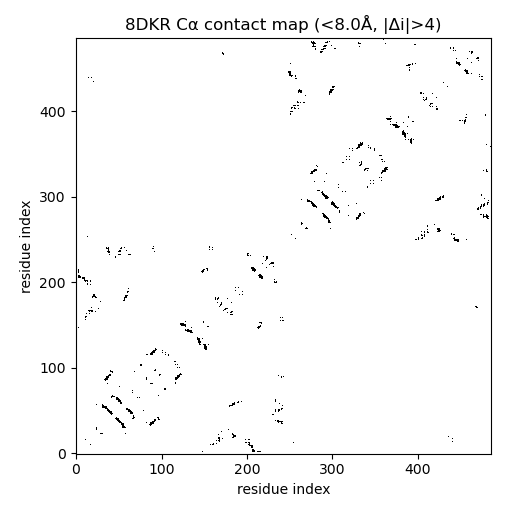 1
ATOM 3015 N N . PHE B 1 149 ? -4.264 34.164 36.057 1.00 33.09 354 PHE A N 1
ATOM 3016 C CA . PHE B 1 149 ? -2.836 33.934 35.909 1.00 32.36 354 PHE A CA 1
ATOM 3017 C C . PHE B 1 149 ? -2.288 34.795 34.781 1.00 38.13 354 PHE A C 1
ATOM 3018 O O . PHE B 1 149 ? -2.875 34.854 33.695 1.00 32.15 354 PHE A O 1
ATOM 3026 N N . SER B 1 150 ? -1.161 35.457 35.044 1.00 36.72 355 SER A N 1
ATOM 3027 C CA . SER B 1 150 ? -0.502 36.227 33.999 1.00 34.92 355 SER A CA 1
ATOM 3028 C C . SER B 1 150 ? 0.109 35.311 32.947 1.00 38.43 355 SER A C 1
ATOM 3029 O O . SER B 1 150 ? 0.079 35.623 31.751 1.00 33.48 355 SER A O 1
ATOM 3032 N N . ASN B 1 151 ? 0.661 34.178 33.372 1.00 32.04 356 ASN A N 1
ATOM 3033 C CA . ASN B 1 151 ? 1.328 33.253 32.467 1.00 33.97 356 ASN A CA 1
ATOM 3034 C C . ASN B 1 151 ? 1.477 31.909 33.169 1.00 36.48 356 ASN A C 1
ATOM 3035 O O . ASN B 1 151 ? 1.044 31.731 34.311 1.00 33.85 356 ASN A O 1
ATOM 3040 N N . ILE B 1 152 ? 2.101 30.959 32.468 1.00 34.78 357 ILE A N 1
ATOM 3041 C CA . ILE B 1 152 ? 2.248 29.605 32.992 1.00 34.65 357 ILE A CA 1
ATOM 3042 C C . ILE B 1 152 ? 3.171 29.589 34.207 1.00 32.88 357 ILE A C 1
ATOM 3043 O O . ILE B 1 152 ? 3.019 28.743 35.099 1.00 29.72 357 ILE A O 1
ATOM 3048 N N . LYS B 1 153 ? 4.124 30.522 34.278 1.00 34.77 358 LYS A N 1
ATOM 3049 C CA . LYS B 1 153 ? 5.013 30.585 35.434 1.00 34.33 358 LYS A CA 1
ATOM 3050 C C . LYS B 1 153 ? 4.234 30.863 36.712 1.00 34.85 358 LYS A C 1
ATOM 3051 O O . LYS B 1 153 ? 4.469 30.228 37.747 1.00 32.82 358 LYS A O 1
ATOM 3057 N N . ALA B 1 154 ? 3.310 31.826 36.661 1.00 33.33 359 ALA A N 1
ATOM 3058 C CA . ALA B 1 154 ? 2.473 32.107 37.822 1.00 36.28 359 ALA A CA 1
ATOM 3059 C C . ALA B 1 154 ? 1.648 30.888 38.209 1.00 35.59 359 ALA A C 1
ATOM 3060 O O . ALA B 1 154 ? 1.498 30.582 39.398 1.00 31.97 359 ALA A O 1
ATOM 3062 N N . GLN B 1 155 ? 1.116 30.173 37.215 1.00 33.87 360 GLN A N 1
ATOM 3063 C CA . GLN B 1 155 ? 0.310 28.987 37.491 1.00 35.79 360 GLN A CA 1
ATOM 3064 C C . GLN B 1 155 ? 1.131 27.920 38.210 1.00 34.38 360 GLN A C 1
ATOM 3065 O O . GLN B 1 155 ? 0.684 27.338 39.209 1.00 35.71 360 GLN A O 1
ATOM 3071 N N . LYS B 1 156 ? 2.348 27.660 37.724 1.00 30.49 361 LYS A N 1
ATOM 3072 C CA . LYS B 1 156 ? 3.180 26.636 38.347 1.00 31.55 361 LYS A CA 1
ATOM 3073 C C . LYS B 1 156 ? 3.641 27.068 39.735 1.00 31.33 361 LYS A C 1
ATOM 3074 O O . LYS B 1 156 ? 3.681 26.251 40.664 1.00 30.24 361 LYS A O 1
ATOM 3080 N N . TRP B 1 157 ? 3.994 28.347 39.897 1.00 28.61 362 TRP A N 1
ATOM 3081 C CA . TRP B 1 157 ? 4.372 28.842 41.215 1.00 34.47 362 TRP A CA 1
ATOM 3082 C C . TRP B 1 157 ? 3.223 28.697 42.202 1.00 32.68 362 TRP A C 1
ATOM 3083 O O . TRP B 1 157 ? 3.438 28.333 43.361 1.00 33.91 362 TRP A O 1
ATOM 3094 N N . GLU B 1 158 ? 1.991 28.955 41.758 1.00 33.85 363 GLU A N 1
ATOM 3095 C CA . GLU B 1 158 ? 0.858 28.825 42.667 1.00 32.37 363 GLU A CA 1
ATOM 3096 C C . GLU B 1 158 ? 0.576 27.365 43.005 1.00 39.17 363 GLU A C 1
ATOM 3097 O O . GLU B 1 158 ? 0.220 27.048 44.145 1.00 33.18 363 GLU A O 1
ATOM 3103 N N . GLU B 1 159 ? 0.748 26.456 42.040 1.00 35.38 364 GLU A N 1
ATOM 3104 C CA . GLU B 1 159 ? 0.571 25.035 42.342 1.00 35.28 364 GLU A CA 1
ATOM 3105 C C . GLU B 1 159 ? 1.620 24.535 43.337 1.00 33.58 364 GLU A C 1
ATOM 3106 O O . GLU B 1 159 ? 1.297 23.796 44.282 1.00 38.11 364 GLU A O 1
ATOM 3112 N N . VAL B 1 160 ? 2.879 24.938 43.152 1.00 30.29 365 VAL A N 1
ATOM 3113 C CA . VAL B 1 160 ? 3.925 24.551 44.096 1.00 31.50 365 VAL A CA 1
ATOM 3114 C C . VAL B 1 160 ? 3.667 25.177 45.464 1.00 31.01 365 VAL A C 1
ATOM 3115 O O . VAL B 1 160 ? 3.892 24.545 46.505 1.00 29.31 365 VAL A O 1
ATOM 3119 N N . ALA B 1 161 ? 3.192 26.425 45.487 1.00 30.32 366 ALA A N 1
ATOM 3120 C CA . ALA B 1 161 ? 2.849 27.064 46.751 1.00 35.53 366 ALA A CA 1
ATOM 3121 C C . ALA B 1 161 ? 1.717 26.323 47.446 1.00 31.91 366 ALA A C 1
ATOM 3122 O O . ALA B 1 161 ? 1.697 26.222 48.674 1.00 32.21 366 ALA A O 1
ATOM 3124 N N . THR B 1 162 ? 0.759 25.806 46.676 1.00 34.26 367 THR A N 1
ATOM 3125 C CA . THR B 1 162 ? -0.311 25.007 47.263 1.00 31.85 367 THR A CA 1
ATOM 3126 C C . THR B 1 162 ? 0.238 23.724 47.877 1.00 33.80 367 THR A C 1
ATOM 3127 O O . THR B 1 162 ? -0.186 23.318 48.968 1.00 38.12 367 THR A O 1
ATOM 3131 N N . ARG B 1 163 ? 1.189 23.078 47.196 1.00 30.84 368 ARG A N 1
ATOM 3132 C CA . ARG B 1 163 ? 1.851 21.918 47.794 1.00 31.62 368 ARG A CA 1
ATOM 3133 C C . ARG B 1 163 ? 2.507 22.284 49.121 1.00 36.51 368 ARG A C 1
ATOM 3134 O O . ARG B 1 163 ? 2.352 21.573 50.123 1.00 32.50 368 ARG A O 1
ATOM 3142 N N . PHE B 1 164 ? 3.255 23.390 49.142 1.00 33.84 369 PHE A N 1
ATOM 3143 C CA . PHE B 1 164 ? 3.935 23.799 50.371 1.00 36.05 369 PHE A CA 1
ATOM 3144 C C . PHE B 1 164 ? 2.939 24.151 51.472 1.00 37.44 369 PHE A C 1
ATOM 3145 O O . PHE B 1 164 ? 3.170 23.851 52.651 1.00 36.76 369 PHE A O 1
ATOM 3153 N N . ARG B 1 165 ? 1.815 24.774 51.106 1.00 38.65 370 ARG A N 1
ATOM 3154 C CA . ARG B 1 165 ? 0.827 25.172 52.102 1.00 36.94 370 ARG A CA 1
ATOM 3155 C C . ARG B 1 165 ? 0.183 23.944 52.724 1.00 38.13 370 ARG A C 1
ATOM 3156 O O . ARG B 1 165 ? 0.015 23.865 53.947 1.00 39.50 370 ARG A O 1
ATOM 3164 N N . LYS B 1 166 ? -0.198 22.978 51.880 1.00 36.07 371 LYS A N 1
ATOM 3165 C CA . LYS B 1 166 ? -0.756 21.728 52.377 1.00 36.77 371 LYS A CA 1
ATOM 3166 C C . LYS B 1 166 ? 0.245 20.987 53.252 1.00 41.17 371 LYS A C 1
ATOM 3167 O O . LYS B 1 166 ? -0.126 20.417 54.286 1.00 40.43 371 LYS A O 1
ATOM 3173 N N . THR B 1 167 ? 1.523 20.991 52.862 1.00 35.46 372 THR A N 1
ATOM 3174 C CA . THR B 1 167 ? 2.538 20.339 53.683 1.00 40.23 372 THR A CA 1
ATOM 3175 C C . THR B 1 167 ? 2.646 20.996 55.052 1.00 39.70 372 THR A C 1
ATOM 3176 O O . THR B 1 167 ? 2.716 20.307 56.076 1.00 39.29 372 THR A O 1
ATOM 3180 N N . TYR B 1 168 ? 2.661 22.330 55.087 1.00 38.30 373 TYR A N 1
ATOM 3181 C CA . TYR B 1 168 ? 2.710 23.032 56.364 1.00 40.36 373 TYR A CA 1
ATOM 3182 C C . TYR B 1 168 ? 1.492 22.706 57.217 1.00 42.04 373 TYR A C 1
ATOM 3183 O O . TYR B 1 168 ? 1.618 22.481 58.426 1.00 40.54 373 TYR A O 1
ATOM 3192 N N . GLU B 1 169 ? 0.303 22.698 56.610 1.00 40.52 374 GLU A N 1
ATOM 3193 C CA . GLU B 1 169 ? -0.904 22.361 57.357 1.00 39.05 374 GLU A CA 1
ATOM 3194 C C . GLU B 1 169 ? -0.807 20.960 57.947 1.00 46.09 374 GLU A C 1
ATOM 3195 O O . GLU B 1 169 ? -1.098 20.750 59.130 1.00 43.95 374 GLU A O 1
ATOM 3201 N N . ALA B 1 170 ? -0.347 19.996 57.146 1.00 42.19 375 ALA A N 1
ATOM 3202 C CA . ALA B 1 170 ? -0.274 18.615 57.611 1.00 39.77 375 ALA A CA 1
ATOM 3203 C C . ALA B 1 170 ? 0.769 18.451 58.707 1.00 42.06 375 ALA A C 1
ATOM 3204 O O . ALA B 1 170 ? 0.574 17.671 59.647 1.00 45.20 375 ALA A O 1
ATOM 3206 N N . VAL B 1 171 ? 1.878 19.180 58.609 1.00 38.48 376 VAL A N 1
ATOM 3207 C CA . VAL B 1 171 ? 2.954 19.024 59.579 1.00 41.91 376 VAL A CA 1
ATOM 3208 C C . VAL B 1 171 ? 2.608 19.717 60.891 1.00 46.57 376 VAL A C 1
ATOM 3209 O O . VAL B 1 171 ? 2.727 19.126 61.970 1.00 45.24 376 VAL A O 1
ATOM 3213 N N . GLU B 1 172 ? 2.168 20.973 60.824 1.00 44.73 377 GLU A N 1
ATOM 3214 C CA . GLU B 1 172 ? 2.031 21.781 62.027 1.00 49.05 377 GLU A CA 1
ATOM 3215 C C . GLU B 1 172 ? 0.636 21.748 62.640 1.00 48.05 377 GLU A C 1
ATOM 3216 O O . GLU B 1 172 ? 0.500 21.984 63.845 1.00 47.68 377 GLU A O 1
ATOM 3222 N N . HIS B 1 173 ? -0.408 21.476 61.855 1.00 47.24 378 HIS A N 1
ATOM 3223 C CA . HIS B 1 173 ? -1.779 21.562 62.346 1.00 44.05 378 HIS A CA 1
ATOM 3224 C C . HIS B 1 173 ? -2.551 20.247 62.245 1.00 48.08 378 HIS A C 1
ATOM 3225 O O . HIS B 1 173 ? -3.756 20.225 62.525 1.00 48.21 378 HIS A O 1
ATOM 3232 N N . GLY B 1 174 ? -1.898 19.159 61.838 1.00 50.78 379 GLY A N 1
ATOM 3233 C CA . GLY B 1 174 ? -2.534 17.852 61.778 1.00 43.09 379 GLY A CA 1
ATOM 3234 C C . GLY B 1 174 ? -3.543 17.645 60.671 1.00 49.05 379 GLY A C 1
ATOM 3235 O O . GLY B 1 174 ? -4.366 16.728 60.762 1.00 49.90 379 GLY A O 1
ATOM 3236 N N . LYS B 1 175 ? -3.521 18.480 59.636 1.00 49.11 380 LYS A N 1
ATOM 3237 C CA . LYS B 1 175 ? -4.426 18.319 58.506 1.00 49.78 380 LYS A CA 1
ATOM 3238 C C . LYS B 1 175 ? -3.990 17.118 57.668 1.00 47.64 380 LYS A C 1
ATOM 3239 O O . LYS B 1 175 ? -2.803 16.815 57.573 1.00 47.77 380 LYS A O 1
ATOM 3245 N N . VAL B 1 176 ? -4.952 16.406 57.078 1.00 47.86 381 VAL A N 1
ATOM 3246 C CA . VAL B 1 176 ? -4.672 15.171 56.336 1.00 50.51 381 VAL A CA 1
ATOM 3247 C C . VAL B 1 176 ? -4.932 15.362 54.843 1.00 50.11 381 VAL A C 1
ATOM 3248 O O . VAL B 1 176 ? -5.994 15.858 54.445 1.00 54.89 381 VAL A O 1
ATOM 3252 N N . TYR B 1 177 ? -3.961 14.974 54.023 1.00 48.79 382 TYR A N 1
ATOM 3253 C CA . TYR B 1 177 ? -4.066 14.965 52.572 1.00 45.78 382 TYR A CA 1
ATOM 3254 C C . TYR B 1 177 ? -3.535 13.661 52.012 1.00 41.18 382 TYR A C 1
ATOM 3255 O O . TYR B 1 177 ? -2.773 12.953 52.680 1.00 46.48 382 TYR A O 1
ATOM 3264 N N . PRO B 1 178 ? -3.918 13.303 50.789 1.00 45.12 383 PRO A N 1
ATOM 3265 C CA . PRO B 1 178 ? -3.110 12.351 50.022 1.00 44.80 383 PRO A CA 1
ATOM 3266 C C . PRO B 1 178 ? -1.675 12.852 49.933 1.00 42.93 383 PRO A C 1
ATOM 3267 O O . PRO B 1 178 ? -1.424 14.015 49.604 1.00 45.00 383 PRO A O 1
ATOM 3271 N N . PHE B 1 179 ? -0.725 11.965 50.241 1.00 44.83 384 PHE A N 1
ATOM 3272 C CA . PHE B 1 179 ? 0.672 12.380 50.356 1.00 42.38 384 PHE A CA 1
ATOM 3273 C C . PHE B 1 179 ? 1.217 12.935 49.046 1.00 41.55 384 PHE A C 1
ATOM 3274 O O . PHE B 1 179 ? 2.101 13.800 49.060 1.00 38.33 384 PHE A O 1
ATOM 3282 N N . ASP B 1 180 ? 0.707 12.458 47.909 1.00 37.76 385 ASP A N 1
ATOM 3283 C CA . ASP B 1 180 ? 1.199 12.919 46.615 1.00 41.56 385 ASP A CA 1
ATOM 3284 C C . ASP B 1 180 ? 0.856 14.382 46.343 1.00 39.01 385 ASP A C 1
ATOM 3285 O O . ASP B 1 180 ? 1.448 14.984 45.441 1.00 35.02 385 ASP A O 1
ATOM 3290 N N . GLU B 1 181 ? -0.093 14.960 47.086 1.00 40.42 386 GLU A N 1
ATOM 3291 C CA . GLU B 1 181 ? -0.409 16.378 46.958 1.00 38.79 386 GLU A CA 1
ATOM 3292 C C . GLU B 1 181 ? 0.547 17.283 47.728 1.00 39.54 386 GLU A C 1
ATOM 3293 O O . GLU B 1 181 ? 0.451 18.508 47.596 1.00 39.36 386 GLU A O 1
ATOM 3299 N N . LEU B 1 182 ? 1.444 16.727 48.536 1.00 36.97 387 LEU A N 1
ATOM 3300 C CA . LEU B 1 182 ? 2.390 17.515 49.312 1.00 34.08 387 LEU A CA 1
ATOM 3301 C C . LEU B 1 182 ? 3.751 17.567 48.620 1.00 35.40 387 LEU A C 1
ATOM 3302 O O . LEU B 1 182 ? 3.915 17.144 47.471 1.00 35.14 387 LEU A O 1
ATOM 3307 N N . ILE B 1 183 ? 4.737 18.117 49.329 1.00 35.49 388 ILE A N 1
ATOM 3308 C CA . ILE B 1 183 ? 6.109 18.216 48.847 1.00 33.84 388 ILE A CA 1
ATOM 3309 C C . ILE B 1 183 ? 7.036 18.103 50.050 1.00 33.33 388 ILE A C 1
ATOM 3310 O O . ILE B 1 183 ? 6.646 18.375 51.188 1.00 33.80 388 ILE A O 1
ATOM 3315 N N . SER B 1 184 ? 8.271 17.673 49.797 1.00 31.39 389 SER A N 1
ATOM 3316 C CA . SER B 1 184 ? 9.256 17.505 50.854 1.00 36.31 389 SER A CA 1
ATOM 3317 C C . SER B 1 184 ? 10.639 17.852 50.320 1.00 34.45 389 SER A C 1
ATOM 3318 O O . SER B 1 184 ? 10.905 17.740 49.122 1.00 32.69 389 SER A O 1
ATOM 3321 N N . ILE B 1 185 ? 11.510 18.290 51.226 1.00 33.58 390 ILE A N 1
ATOM 3322 C CA . ILE B 1 185 ? 12.908 18.580 50.925 1.00 32.84 390 ILE A CA 1
ATOM 3323 C C . ILE B 1 185 ? 13.768 17.604 51.719 1.00 38.06 390 ILE A C 1
ATOM 3324 O O . ILE B 1 185 ? 13.684 17.559 52.953 1.00 36.75 390 ILE A O 1
ATOM 3329 N N . ASN B 1 186 ? 14.600 16.835 51.017 1.00 34.48 391 ASN A N 1
ATOM 3330 C CA . ASN B 1 186 ? 15.425 15.796 51.637 1.00 39.26 391 ASN A CA 1
ATOM 3331 C C . ASN B 1 186 ? 16.723 16.432 52.126 1.00 36.84 391 ASN A C 1
ATOM 3332 O O . ASN B 1 186 ? 17.624 16.721 51.336 1.00 38.73 391 ASN A O 1
ATOM 3337 N N . SER B 1 187 ? 16.830 16.631 53.443 1.00 41.36 392 SER A N 1
ATOM 3338 C CA . SER B 1 187 ? 17.957 17.381 53.995 1.00 36.33 392 SER A CA 1
ATOM 3339 C C . SER B 1 187 ? 19.277 16.630 53.855 1.00 33.29 392 SER A C 1
ATOM 3340 O O . SER B 1 187 ? 20.325 17.252 53.647 1.00 40.29 392 SER A O 1
ATOM 3343 N N . GLU B 1 188 ? 19.258 15.301 53.963 1.00 36.52 393 GLU A N 1
ATOM 3344 C CA . GLU B 1 188 ? 20.516 14.559 53.972 1.00 45.79 393 GLU A CA 1
ATOM 3345 C C . GLU B 1 188 ? 21.244 14.599 52.630 1.00 43.63 393 GLU A C 1
ATOM 3346 O O . GLU B 1 188 ? 22.458 14.370 52.599 1.00 45.55 393 GLU A O 1
ATOM 3352 N N . THR B 1 189 ? 20.546 14.883 51.527 1.00 40.51 394 THR A N 1
ATOM 3353 C CA . THR B 1 189 ? 21.162 14.933 50.206 1.00 37.10 394 THR A CA 1
ATOM 3354 C C . THR B 1 189 ? 21.368 16.362 49.715 1.00 39.32 394 THR A C 1
ATOM 3355 O O . THR B 1 189 ? 21.684 16.565 48.538 1.00 38.02 394 THR A O 1
ATOM 3359 N N . ILE B 1 190 ? 21.187 17.351 50.585 1.00 40.40 395 ILE A N 1
ATOM 3360 C CA . ILE B 1 190 ? 21.368 18.758 50.253 1.00 37.13 395 ILE A CA 1
ATOM 3361 C C . ILE B 1 190 ? 22.302 19.361 51.292 1.00 40.77 395 ILE A C 1
ATOM 3362 O O . ILE B 1 190 ? 22.120 19.136 52.494 1.00 37.57 395 ILE A O 1
ATOM 3367 N N . HIS B 1 191 ? 23.298 20.116 50.837 1.00 39.49 396 HIS A N 1
ATOM 3368 C CA . HIS B 1 191 ? 24.236 20.715 51.772 1.00 41.52 396 HIS A CA 1
ATOM 3369 C C . HIS B 1 191 ? 23.511 21.745 52.639 1.00 43.83 396 HIS A C 1
ATOM 3370 O O . HIS B 1 191 ? 22.624 22.453 52.149 1.00 42.02 396 HIS A O 1
ATOM 3377 N N . PRO B 1 192 ? 23.853 21.841 53.929 1.00 41.84 397 PRO A N 1
ATOM 3378 C CA . PRO B 1 192 ? 23.150 22.800 54.800 1.00 41.26 397 PRO A CA 1
ATOM 3379 C C . PRO B 1 192 ? 23.190 24.234 54.297 1.00 37.38 397 PRO A C 1
ATOM 3380 O O . PRO B 1 192 ? 22.173 24.936 54.373 1.00 39.04 397 PRO A O 1
ATOM 3384 N N . ASP B 1 193 ? 24.336 24.690 53.784 1.00 38.24 398 ASP A N 1
ATOM 3385 C CA . ASP B 1 193 ? 24.392 26.012 53.166 1.00 44.92 398 ASP A CA 1
ATOM 3386 C C . ASP B 1 193 ? 23.402 26.109 52.013 1.00 41.50 398 ASP A C 1
ATOM 3387 O O . ASP B 1 193 ? 22.630 27.074 51.911 1.00 35.93 398 ASP A O 1
ATOM 3392 N N . LYS B 1 194 ? 23.401 25.098 51.140 1.00 38.54 399 LYS A N 1
ATOM 3393 C CA . LYS B 1 194 ? 22.483 25.091 50.009 1.00 40.10 399 LYS A CA 1
ATOM 3394 C C . LYS B 1 194 ? 21.041 24.921 50.464 1.00 36.25 399 LYS A C 1
ATOM 3395 O O . LYS B 1 194 ? 20.134 25.459 49.829 1.00 35.65 399 LYS A O 1
ATOM 3401 N N . LEU B 1 195 ? 20.810 24.188 51.557 1.00 36.43 400 LEU A N 1
ATOM 3402 C CA . LEU B 1 195 ? 19.456 24.058 52.092 1.00 35.30 400 LEU A CA 1
ATOM 3403 C C . LEU B 1 195 ? 18.919 25.408 52.555 1.00 35.70 400 LEU A C 1
ATOM 3404 O O . LEU B 1 195 ? 17.778 25.783 52.246 1.00 35.86 400 LEU A O 1
ATOM 3409 N N . ASN B 1 196 ? 19.737 26.153 53.304 1.00 36.58 401 ASN A N 1
ATOM 3410 C CA . ASN B 1 196 ? 19.339 27.485 53.748 1.00 33.53 401 ASN A CA 1
ATOM 3411 C C . ASN B 1 196 ? 19.101 28.407 52.557 1.00 35.00 401 ASN A C 1
ATOM 3412 O O . ASN B 1 196 ? 18.109 29.150 52.520 1.00 30.84 401 ASN A O 1
ATOM 3417 N N . GLN B 1 197 ? 20.003 28.371 51.572 1.00 36.23 402 GLN A N 1
ATOM 3418 C CA . GLN B 1 197 ? 19.825 29.188 50.376 1.00 37.57 402 GLN A CA 1
ATOM 3419 C C . GLN B 1 197 ? 18.545 28.820 49.635 1.00 33.71 402 GLN A C 1
ATOM 3420 O O . GLN B 1 197 ? 17.827 29.701 49.153 1.00 33.84 402 GLN A O 1
ATOM 3426 N N . LEU B 1 198 ? 18.248 27.523 49.535 1.00 31.46 403 LEU A N 1
ATOM 3427 C CA . LEU B 1 198 ? 17.032 27.063 48.872 1.00 31.63 403 LEU A CA 1
ATOM 3428 C C . LEU B 1 198 ? 15.793 27.600 49.568 1.00 35.04 403 LEU A C 1
ATOM 3429 O O . LEU B 1 198 ? 14.866 28.106 48.919 1.00 30.10 403 LEU A O 1
ATOM 3434 N N . CYS B 1 199 ? 15.763 27.494 50.900 1.00 35.29 404 CYS A N 1
ATOM 3435 C CA . CYS B 1 199 ? 14.620 27.994 51.656 1.00 33.60 404 CYS A CA 1
ATOM 3436 C C . CYS B 1 199 ? 14.458 29.496 51.482 1.00 32.52 404 CYS A C 1
ATOM 3437 O O . CYS B 1 199 ? 13.339 29.990 51.298 1.00 34.06 404 CYS A O 1
ATOM 3440 N N . ILE B 1 200 ? 15.565 30.240 51.530 1.00 33.03 405 ILE A N 1
ATOM 3441 C CA . ILE B 1 200 ? 15.482 31.690 51.384 1.00 31.89 405 ILE A CA 1
ATOM 3442 C C . ILE B 1 200 ? 15.008 32.059 49.982 1.00 33.95 405 ILE A C 1
ATOM 3443 O O . ILE B 1 200 ? 14.159 32.943 49.812 1.00 33.77 405 ILE A O 1
ATOM 3448 N N . GLU B 1 201 ? 15.533 31.381 48.958 1.00 34.05 406 GLU A N 1
ATOM 3449 C CA . GLU B 1 201 ? 15.220 31.744 47.580 1.00 33.02 406 GLU A CA 1
ATOM 3450 C C . GLU B 1 201 ? 13.775 31.419 47.228 1.00 29.50 406 GLU A C 1
ATOM 3451 O O . GLU B 1 201 ? 13.098 32.225 46.580 1.00 35.95 406 GLU A O 1
ATOM 3457 N N . LEU B 1 202 ? 13.281 30.250 47.642 1.00 27.88 407 LEU A N 1
ATOM 3458 C CA . LEU B 1 202 ? 11.913 29.885 47.286 1.00 28.57 407 LEU A CA 1
ATOM 3459 C C . LEU B 1 202 ? 10.899 30.883 47.833 1.00 31.89 407 LEU A C 1
ATOM 3460 O O . LEU B 1 202 ? 9.852 31.103 47.213 1.00 32.08 407 LEU A O 1
ATOM 3465 N N . SER B 1 203 ? 11.186 31.500 48.979 1.00 30.58 408 SER A N 1
ATOM 3466 C CA . SER B 1 203 ? 10.276 32.458 49.594 1.00 29.89 408 SER A CA 1
ATOM 3467 C C . SER B 1 203 ? 10.567 33.904 49.209 1.00 33.21 408 SER A C 1
ATOM 3468 O O . SER B 1 203 ? 9.907 34.811 49.729 1.00 34.31 408 SER A O 1
ATOM 3471 N N . SER B 1 204 ? 11.525 34.144 48.318 1.00 27.67 409 SER A N 1
ATOM 3472 C CA . SER B 1 204 ? 11.925 35.503 47.962 1.00 34.67 409 SER A CA 1
ATOM 3473 C C . SER B 1 204 ? 10.934 36.195 47.027 1.00 37.79 409 SER A C 1
ATOM 3474 O O . SER B 1 204 ? 10.515 37.321 47.325 1.00 36.31 409 SER A O 1
ATOM 3477 N N . PRO B 1 205 ? 10.531 35.590 45.904 1.00 36.07 410 PRO A N 1
ATOM 3478 C CA . PRO B 1 205 ? 9.619 36.300 45.000 1.00 36.29 410 PRO A CA 1
ATOM 3479 C C . PRO B 1 205 ? 8.260 36.506 45.646 1.00 35.80 410 PRO A C 1
ATOM 3480 O O . PRO B 1 205 ? 7.687 35.592 46.243 1.00 37.47 410 PRO A O 1
ATOM 3484 N N . ARG B 1 206 ? 7.742 37.718 45.498 1.00 33.45 411 ARG A N 1
ATOM 3485 C CA . ARG B 1 206 ? 6.489 38.127 46.109 1.00 35.12 411 ARG A CA 1
ATOM 3486 C C . ARG B 1 206 ? 5.356 38.088 45.094 1.00 38.96 411 ARG A C 1
ATOM 3487 O O . ARG B 1 206 ? 5.572 38.026 43.881 1.00 35.78 411 ARG A O 1
ATOM 3495 N N . LYS B 1 207 ? 4.133 38.115 45.612 1.00 39.96 412 LYS A N 1
ATOM 3496 C CA . LYS B 1 207 ? 2.968 38.235 44.752 1.00 37.50 412 LYS A CA 1
ATOM 3497 C C . LYS B 1 207 ? 2.966 39.607 44.093 1.00 39.95 412 LYS A C 1
ATOM 3498 O O . LYS B 1 207 ? 3.305 40.615 44.720 1.00 39.90 412 LYS A O 1
ATOM 3504 N N . ASP B 1 208 ? 2.575 39.650 42.822 1.00 41.52 413 ASP A N 1
ATOM 3505 C CA . ASP B 1 208 ? 2.601 40.884 42.060 1.00 39.34 413 ASP A CA 1
ATOM 3506 C C . ASP B 1 208 ? 1.459 40.838 41.057 1.00 39.08 413 ASP A C 1
ATOM 3507 O O . ASP B 1 208 ? 0.719 39.855 40.972 1.00 37.32 413 ASP A O 1
ATOM 3512 N N . LEU B 1 209 ? 1.342 41.899 40.269 1.00 40.37 414 LEU A N 1
ATOM 3513 C CA . LEU B 1 209 ? 0.251 42.066 39.322 1.00 39.42 414 LEU A CA 1
ATOM 3514 C C . LEU B 1 209 ? 0.832 42.432 37.966 1.00 39.73 414 LEU A C 1
ATOM 3515 O O . LEU B 1 209 ? 1.783 43.215 37.881 1.00 38.85 414 LEU A O 1
ATOM 3520 N N . ASP B 1 210 ? 0.261 41.864 36.908 1.00 36.80 415 ASP A N 1
ATOM 3521 C CA . ASP B 1 210 ? 0.593 42.296 35.563 1.00 39.17 415 ASP A CA 1
ATOM 3522 C C . ASP B 1 210 ? -0.335 43.437 35.151 1.00 38.27 415 ASP A C 1
ATOM 3523 O O . ASP B 1 210 ? -1.229 43.847 35.897 1.00 33.81 415 ASP A O 1
ATOM 3528 N N . MET B 1 211 ? -0.122 43.960 33.947 1.00 42.15 416 MET A N 1
ATOM 3529 C CA . MET B 1 211 ? -0.832 45.150 33.502 1.00 38.97 416 MET A CA 1
ATOM 3530 C C . MET B 1 211 ? -2.276 44.866 33.112 1.00 38.68 416 MET A C 1
ATOM 3531 O O . MET B 1 211 ? -2.993 45.801 32.738 1.00 37.91 416 MET A O 1
ATOM 3536 N N . ASN B 1 212 ? -2.719 43.612 33.195 1.00 34.59 417 ASN A N 1
ATOM 3537 C CA . ASN B 1 212 ? -4.123 43.252 33.056 1.00 35.95 417 ASN A CA 1
ATOM 3538 C C . ASN B 1 212 ? -4.801 42.980 34.393 1.00 36.88 417 ASN A C 1
ATOM 3539 O O . ASN B 1 212 ? -5.978 42.605 34.411 1.00 37.39 417 ASN A O 1
ATOM 3544 N N . GLY B 1 213 ? -4.096 43.155 35.509 1.00 39.73 418 GLY A N 1
ATOM 3545 C CA . GLY B 1 213 ? -4.655 42.818 36.803 1.00 36.64 418 GLY A CA 1
ATOM 3546 C C . GLY B 1 213 ? -4.568 41.356 37.177 1.00 40.33 418 GLY A C 1
ATOM 3547 O O . GLY B 1 213 ? -5.259 40.922 38.104 1.00 40.50 418 GLY A O 1
ATOM 3548 N N . ARG B 1 214 ? -3.739 40.580 36.485 1.00 35.42 419 ARG A N 1
ATOM 3549 C CA . ARG B 1 214 ? -3.599 39.154 36.745 1.00 38.13 419 ARG A CA 1
ATOM 3550 C C . ARG B 1 214 ? -2.442 38.886 37.698 1.00 37.71 419 ARG A C 1
ATOM 3551 O O . ARG B 1 214 ? -1.463 39.635 37.746 1.00 38.24 419 ARG A O 1
ATOM 3559 N N . PHE B 1 215 ? -2.571 37.807 38.468 1.00 34.69 420 PHE A N 1
ATOM 3560 C CA . PHE B 1 215 ? -1.514 37.416 39.390 1.00 36.88 420 PHE A CA 1
ATOM 3561 C C . PHE B 1 215 ? -0.231 37.111 38.630 1.00 34.88 420 PHE A C 1
ATOM 3562 O O . PHE B 1 215 ? -0.244 36.398 37.622 1.00 35.41 420 PHE A O 1
ATOM 3570 N N . LYS B 1 216 ? 0.884 37.637 39.129 1.00 35.27 421 LYS A N 1
ATOM 3571 C CA . LYS B 1 216 ? 2.183 37.456 38.505 1.00 37.35 421 LYS A CA 1
ATOM 3572 C C . LYS B 1 216 ? 3.221 37.231 39.595 1.00 35.65 421 LYS A C 1
ATOM 3573 O O . LYS B 1 216 ? 3.098 37.751 40.707 1.00 38.30 421 LYS A O 1
ATOM 3579 N N . VAL B 1 217 ? 4.225 36.420 39.289 1.00 34.00 422 VAL A N 1
ATOM 3580 C CA . VAL B 1 217 ? 5.360 36.286 40.192 1.00 36.59 422 VAL A CA 1
ATOM 3581 C C . VAL B 1 217 ? 6.241 37.513 40.011 1.00 39.97 422 VAL A C 1
ATOM 3582 O O . VAL B 1 217 ? 6.506 37.935 38.878 1.00 32.76 422 VAL A O 1
ATOM 3586 N N . GLU B 1 218 ? 6.675 38.102 41.127 1.00 33.57 423 GLU A N 1
ATOM 3587 C CA . GLU B 1 218 ? 7.533 39.280 41.075 1.00 36.81 423 GLU A CA 1
ATOM 3588 C C . GLU B 1 218 ? 8.743 39.021 40.189 1.00 36.68 423 GLU A C 1
ATOM 3589 O O . GLU B 1 218 ? 9.453 38.027 40.358 1.00 38.72 423 GLU A O 1
ATOM 3595 N N . SER B 1 219 ? 8.963 39.920 39.234 1.00 37.49 424 SER A N 1
ATOM 3596 C CA . SER B 1 219 ? 9.995 39.708 38.233 1.00 36.30 424 SER A CA 1
ATOM 3597 C C . SER B 1 219 ? 11.381 39.743 38.864 1.00 38.65 424 SER A C 1
ATOM 3598 O O . SER B 1 219 ? 11.608 40.367 39.904 1.00 40.49 424 SER A O 1
ATOM 3601 N N . LYS B 1 220 ? 12.310 39.038 38.219 1.00 44.08 425 LYS A N 1
ATOM 3602 C CA . LYS B 1 220 ? 13.704 39.056 38.645 1.00 44.59 425 LYS A CA 1
ATOM 3603 C C . LYS B 1 220 ? 14.264 40.474 38.629 1.00 45.01 425 LYS A C 1
ATOM 3604 O O . LYS B 1 220 ? 14.947 40.896 39.575 1.00 46.48 425 LYS A O 1
ATOM 3610 N N . LYS B 1 221 ? 13.963 41.229 37.568 1.00 41.36 426 LYS A N 1
ATOM 3611 C CA . LYS B 1 221 ? 14.433 42.606 37.466 1.00 44.17 426 LYS A CA 1
ATOM 3612 C C . LYS B 1 221 ? 13.905 43.457 38.614 1.00 41.76 426 LYS A C 1
ATOM 3613 O O . LYS B 1 221 ? 14.638 44.280 39.169 1.00 43.42 426 LYS A O 1
ATOM 3619 N N . ASP B 1 222 ? 12.629 43.286 38.973 1.00 40.85 427 ASP A N 1
ATOM 3620 C CA . ASP B 1 222 ? 12.061 44.065 40.071 1.00 41.89 427 ASP A CA 1
ATOM 3621 C C . ASP B 1 222 ? 12.679 43.681 41.409 1.00 45.33 427 ASP A C 1
ATOM 3622 O O . ASP B 1 222 ? 12.891 44.545 42.268 1.00 44.76 427 ASP A O 1
ATOM 3627 N N . MET B 1 223 ? 12.955 42.390 41.617 1.00 44.64 428 MET A N 1
ATOM 3628 C CA . MET B 1 223 ? 13.683 41.984 42.816 1.00 46.91 428 MET A CA 1
ATOM 3629 C C . MET B 1 223 ? 15.037 42.674 42.887 1.00 49.30 428 MET A C 1
ATOM 3630 O O . MET B 1 223 ? 15.451 43.139 43.956 1.00 46.14 428 MET A O 1
ATOM 3635 N N . ARG B 1 224 ? 15.741 42.753 41.755 1.00 47.52 429 ARG A N 1
ATOM 3636 C CA . ARG B 1 224 ? 17.073 43.353 41.756 1.00 50.23 429 ARG A CA 1
ATOM 3637 C C . ARG B 1 224 ? 17.017 44.861 41.980 1.00 51.50 429 ARG A C 1
ATOM 3638 O O . ARG B 1 224 ? 17.770 45.405 42.796 1.00 53.05 429 ARG A O 1
ATOM 3646 N N . GLU B 1 225 ? 16.118 45.552 41.283 1.00 50.79 430 GLU A N 1
ATOM 3647 C CA . GLU B 1 225 ? 16.134 47.010 41.265 1.00 47.48 430 GLU A CA 1
ATOM 3648 C C . GLU B 1 225 ? 15.327 47.617 42.406 1.00 50.00 430 GLU A C 1
ATOM 3649 O O . GLU B 1 225 ? 15.797 48.540 43.079 1.00 55.13 430 GLU A O 1
ATOM 3655 N N . LYS B 1 226 ? 14.105 47.130 42.616 1.00 48.78 431 LYS A N 1
ATOM 3656 C CA . LYS B 1 226 ? 13.241 47.700 43.642 1.00 50.28 431 LYS A CA 1
ATOM 3657 C C . LYS B 1 226 ? 13.589 47.209 45.045 1.00 51.18 431 LYS A C 1
ATOM 3658 O O . LYS B 1 226 ? 13.362 47.936 46.019 1.00 54.15 431 LYS A O 1
ATOM 3664 N N . ARG B 1 227 ? 14.151 46.002 45.179 1.00 47.84 432 ARG A N 1
ATOM 3665 C CA . ARG B 1 227 ? 14.390 45.424 46.496 1.00 49.75 432 ARG A CA 1
ATOM 3666 C C . ARG B 1 227 ? 15.824 44.966 46.738 1.00 49.62 432 ARG A C 1
ATOM 3667 O O . ARG B 1 227 ? 16.127 44.515 47.847 1.00 47.26 432 ARG A O 1
ATOM 3675 N N . LYS B 1 228 ? 16.708 45.064 45.747 1.00 49.37 433 LYS A N 1
ATOM 3676 C CA . LYS B 1 228 ? 18.131 44.729 45.900 1.00 52.18 433 LYS A CA 1
ATOM 3677 C C . LYS B 1 228 ? 18.339 43.282 46.355 1.00 48.54 433 LYS A C 1
ATOM 3678 O O . LYS B 1 228 ? 19.181 43.000 47.206 1.00 47.72 433 LYS A O 1
ATOM 3684 N N . ILE B 1 229 ? 17.589 42.351 45.771 1.00 51.23 434 ILE A N 1
ATOM 3685 C CA . ILE B 1 229 ? 17.676 40.935 46.117 1.00 45.47 434 ILE A CA 1
ATOM 3686 C C . ILE B 1 229 ? 18.238 40.168 44.926 1.00 43.68 434 ILE A C 1
ATOM 3687 O O . ILE B 1 229 ? 17.837 40.403 43.782 1.00 46.99 434 ILE A O 1
ATOM 3692 N N . LYS B 1 230 ? 19.163 39.247 45.202 1.00 43.62 435 LYS A N 1
ATOM 3693 C CA . LYS B 1 230 ? 19.822 38.450 44.173 1.00 46.96 435 LYS A CA 1
ATOM 3694 C C . LYS B 1 230 ? 18.848 37.495 43.480 1.00 48.99 435 LYS A C 1
ATOM 3695 O O . LYS B 1 230 ? 17.749 37.216 43.966 1.00 45.45 435 LYS A O 1
ATOM 3701 N N . SER B 1 231 ? 19.279 36.996 42.320 1.00 50.15 436 SER A N 1
ATOM 3702 C CA . SER B 1 231 ? 18.486 36.087 41.497 1.00 43.37 436 SER A CA 1
ATOM 3703 C C . SER B 1 231 ? 18.246 34.757 42.204 1.00 37.55 436 SER A C 1
ATOM 3704 O O . SER B 1 231 ? 19.216 34.072 42.562 1.00 41.18 436 SER A O 1
ATOM 3707 N N . PRO B 1 232 ? 16.998 34.354 42.422 1.00 38.10 437 PRO A N 1
ATOM 3708 C CA . PRO B 1 232 ? 16.735 33.016 42.994 1.00 40.02 437 PRO A CA 1
ATOM 3709 C C . PRO B 1 232 ? 16.678 31.944 41.908 1.00 38.12 437 PRO A C 1
ATOM 3710 O O . PRO B 1 232 ? 15.637 31.327 41.643 1.00 38.72 437 PRO A O 1
ATOM 3714 N N . ASN B 1 233 ? 17.829 31.695 41.275 1.00 39.37 438 ASN A N 1
ATOM 3715 C CA . ASN B 1 233 ? 17.887 30.736 40.172 1.00 39.17 438 ASN A CA 1
ATOM 3716 C C . ASN B 1 233 ? 17.507 29.333 40.629 1.00 39.84 438 ASN A C 1
ATOM 3717 O O . ASN B 1 233 ? 16.822 28.595 39.905 1.00 35.63 438 ASN A O 1
ATOM 3722 N N . ILE B 1 234 ? 17.947 28.950 41.830 1.00 38.25 439 ILE A N 1
ATOM 3723 C CA . ILE B 1 234 ? 17.639 27.627 42.362 1.00 34.30 439 ILE A CA 1
ATOM 3724 C C . ILE B 1 234 ? 16.134 27.449 42.495 1.00 33.67 439 ILE A C 1
ATOM 3725 O O . ILE B 1 234 ? 15.593 26.380 42.197 1.00 37.74 439 ILE A O 1
ATOM 3730 N N . ALA B 1 235 ? 15.433 28.492 42.949 1.00 33.91 440 ALA A N 1
ATOM 3731 C CA . ALA B 1 235 ? 13.984 28.403 43.100 1.00 35.75 440 ALA A CA 1
ATOM 3732 C C . ALA B 1 235 ? 13.296 28.184 41.757 1.00 31.12 440 ALA A C 1
ATOM 3733 O O . ALA B 1 235 ? 12.347 27.394 41.658 1.00 33.60 440 ALA A O 1
ATOM 3735 N N . ASP B 1 236 ? 13.755 28.878 40.712 1.00 32.60 441 ASP A N 1
ATOM 3736 C CA . ASP B 1 236 ? 13.205 28.657 39.378 1.00 33.07 441 ASP A CA 1
ATOM 3737 C C . ASP B 1 236 ? 13.455 27.227 38.913 1.00 30.27 441 ASP A C 1
ATOM 3738 O O . ASP B 1 236 ? 12.562 26.578 38.346 1.00 33.45 441 ASP A O 1
ATOM 3743 N N . SER B 1 237 ? 14.668 26.718 39.147 1.00 31.90 442 SER A N 1
ATOM 3744 C CA . SER B 1 237 ? 14.963 25.333 38.796 1.00 30.71 442 SER A CA 1
ATOM 3745 C C . SER B 1 237 ? 14.068 24.367 39.563 1.00 31.40 442 SER A C 1
ATOM 3746 O O . SER B 1 237 ? 13.654 23.335 39.025 1.00 31.50 442 SER A O 1
ATOM 3749 N N . VAL B 1 238 ? 13.751 24.692 40.820 1.00 33.75 443 VAL A N 1
ATOM 3750 C CA . VAL B 1 238 ? 12.837 23.864 41.609 1.00 30.60 443 VAL A CA 1
ATOM 3751 C C . VAL B 1 238 ? 11.460 23.839 40.962 1.00 29.40 443 VAL A C 1
ATOM 3752 O O . VAL B 1 238 ? 10.849 22.774 40.785 1.00 28.33 443 VAL A O 1
ATOM 3756 N N . ILE B 1 239 ? 10.946 25.022 40.618 1.00 28.01 444 ILE A N 1
ATOM 3757 C CA . ILE B 1 239 ? 9.622 25.109 40.009 1.00 29.88 444 ILE A CA 1
ATOM 3758 C C . ILE B 1 239 ? 9.574 24.272 38.739 1.00 33.00 444 ILE A C 1
ATOM 3759 O O . ILE B 1 239 ? 8.612 23.530 38.502 1.00 31.88 444 ILE A O 1
ATOM 3764 N N . MET B 1 240 ? 10.620 24.357 37.914 1.00 29.57 445 MET A N 1
ATOM 3765 C CA . MET B 1 240 ? 10.634 23.553 36.695 1.00 31.06 445 MET A CA 1
ATOM 3766 C C . MET B 1 240 ? 10.779 22.065 36.994 1.00 33.75 445 MET A C 1
ATOM 3767 O O . MET B 1 240 ? 10.247 21.233 36.250 1.00 32.32 445 MET A O 1
ATOM 3772 N N . SER B 1 241 ? 11.485 21.708 38.071 1.00 32.15 446 SER A N 1
ATOM 3773 C CA . SER B 1 241 ? 11.590 20.305 38.452 1.00 30.06 446 SER A CA 1
ATOM 3774 C C . SER B 1 241 ? 10.267 19.750 38.952 1.00 30.24 446 SER A C 1
ATOM 3775 O O . SER B 1 241 ? 10.070 18.531 38.920 1.00 30.96 446 SER A O 1
ATOM 3778 N N . ALA B 1 242 ? 9.362 20.612 39.418 1.00 31.51 447 ALA A N 1
ATOM 3779 C CA . ALA B 1 242 ? 8.063 20.138 39.881 1.00 33.57 447 ALA A CA 1
ATOM 3780 C C . ALA B 1 242 ? 7.064 19.941 38.748 1.00 34.38 447 ALA A C 1
ATOM 3781 O O . ALA B 1 242 ? 5.999 19.356 38.976 1.00 35.00 447 ALA A O 1
ATOM 3783 N N . ILE B 1 243 ? 7.381 20.402 37.540 1.00 33.82 448 ILE A N 1
ATOM 3784 C CA . ILE B 1 243 ? 6.432 20.339 36.436 1.00 37.72 448 ILE A CA 1
ATOM 3785 C C . ILE B 1 243 ? 6.343 18.909 35.925 1.00 40.67 448 ILE A C 1
ATOM 3786 O O . ILE B 1 243 ? 7.366 18.253 35.684 1.00 38.06 448 ILE A O 1
ATOM 3791 N N . LEU B 1 244 ? 5.109 18.427 35.768 1.00 40.42 449 LEU A N 1
ATOM 3792 C CA . LEU B 1 244 ? 4.883 17.047 35.272 1.00 46.03 449 LEU A CA 1
ATOM 3793 C C . LEU B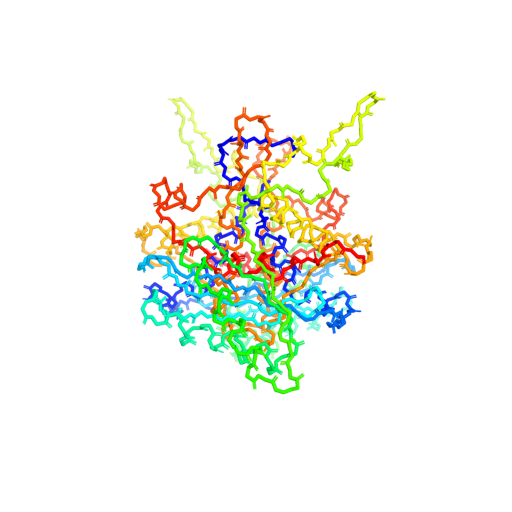 1 244 ? 4.659 17.150 33.763 1.00 54.46 449 LEU A C 1
ATOM 3794 O O . LEU B 1 244 ? 3.871 18.008 33.341 1.00 52.18 449 LEU A O 1
ATOM 3799 N N . PRO B 1 245 ? 5.363 16.329 32.952 1.00 58.00 450 PRO A N 1
ATOM 3800 C CA . PRO B 1 245 ? 5.222 16.336 31.493 1.00 62.09 450 PRO A CA 1
ATOM 3801 C C . PRO B 1 245 ? 3.820 15.924 31.013 1.00 64.65 450 PRO A C 1
ATOM 3802 O O . PRO B 1 245 ? 3.516 14.763 31.094 1.00 66.90 450 PRO A O 1
ATOM 3806 N N . ILE B 1 246 ? 3.031 16.873 30.493 1.00 67.91 451 ILE A N 1
ATOM 3807 C CA . ILE B 1 246 ? 1.641 16.619 30.043 1.00 68.16 451 ILE A CA 1
ATOM 3808 C C . ILE B 1 246 ? 1.619 15.645 28.868 1.00 70.49 451 ILE A C 1
ATOM 3809 O O . ILE B 1 246 ? 0.556 15.577 28.229 1.00 66.82 451 ILE A O 1
#

InterPro domains:
  IPR006437 Bacteriophage terminase, large subunit [TIGR01547] (17-260)
  IPR027417 P-loop containing nucleoside triphosphate hydrolase [G3DSA:3.40.50.300] (4-208)
  IPR035412 Phage terminase large subunit, N-terminal [PF04466] (16-206)
  IPR052380 Viral DNA packaging terminase large subunit [PTHR39184] (5-397)